Protein AF-A0A9P7UL32-F1 (afdb_monomer_lite)

Organism: NCBI:txid1209932

Foldseek 3Di:
DLEDPDDDDDLAQQVCCVVCVPDQFKEKEWEAAAADPVPRHGPDPLRVQLVVLVCVQQVPPPFHHYYYDHQYDPVSLPPCPRSCCPRVVCNAPGKMWIWGQDPNGIDTPDMDGRCSSVPNVSVVVRRDDPVPPPDDDDDDDDDDPPPDPLPQDDWPAWAWPQEDEAQDKTKIFTHFPCVVPPSHPLNLFFFKWKFKWDAQPPEDIDGAATQGPGHGSPDGIDIGHQHLQLDAWDWAMWMWMKTAHPDPVGDGIHDIDIHDIHTYPSHPHDDAPQVNVHHHLADRNFHHSQQNNQSRVLCRVLVVLLPDPDPDPVSCQSSLVSSCPGPRGDDDHPCVLVVPPPDNDSPDDDDDDDDDDDDDDDDDDDDDDDDDDDDDDDDDDDDDDDDDDDDDDDDDDDDDDDDDDDDDDDDDDDDDDD

pLDDT: mean 71.98, std 24.93, range [22.89, 98.56]

Radius of gyration: 29.91 Å; chains: 1; bounding box: 73×100×67 Å

InterPro domains:
  IPR010357 Thioredoxin domain-containing protein 17-like domain [PF06110] (20-102)
  IPR036249 Thioredoxin-like superfamily [SSF52833] (6-107)
  IPR045108 Thioredoxin domain-containing protein 17-like [PTHR12452] (14-126)

Sequence (418 aa):
MPIIPEFKLPEDASALGRYTTNSTAPFFITFTTSDHPDTGESWCPDVRAALPHIIAAFSPSSAPEMAFVEVGQRPEWRVPTNVFRTKWNVNNVPTIARYELSDGEVKETGRLVEAEILDESRLRGLSLDASNMITSTFLCPLGVLLVGASRALAFDRISIPTTVKADTDVEVTIKNDIASGSKSFDAGFTNYNLYLSTTPPGWGTGPVCLLANGTKIDVTSVKVKIPADAIPDGSDFKITTMEWNSDPTKDGPSGFEYSNDFSFSGGTGEWGKTELGGSTLGDMDRIPCTAYACARNCNDKYFDERNTTSQDPSVYKNTYECVAACPGTTFPSWDSIINDNGDGSGSSAGPSGSASATATRSGASATASTSPTGSSTSTPTAAQSSSSPSQTPNDAVSVTAKASGLVFAGLAIAFSFL

Structure (mmCIF, N/CA/C/O backbone):
data_AF-A0A9P7UL32-F1
#
_entry.id   AF-A0A9P7UL32-F1
#
loop_
_atom_site.group_PDB
_atom_site.id
_atom_site.type_symbol
_atom_site.label_atom_id
_atom_site.label_alt_id
_atom_site.label_comp_id
_atom_site.label_asym_id
_atom_site.label_entity_id
_atom_site.label_seq_id
_atom_site.pdbx_PDB_ins_code
_atom_site.Cartn_x
_atom_site.Cartn_y
_atom_site.Cartn_z
_atom_site.occupancy
_atom_site.B_iso_or_equiv
_atom_site.auth_seq_id
_atom_site.auth_comp_id
_atom_site.auth_asym_id
_atom_site.auth_atom_id
_atom_site.pdbx_PDB_model_num
ATOM 1 N N . MET A 1 1 ? -21.191 27.019 8.250 1.00 47.59 1 MET A N 1
ATOM 2 C CA . MET A 1 1 ? -20.186 25.942 8.368 1.00 47.59 1 MET A CA 1
ATOM 3 C C . MET A 1 1 ? -18.811 26.590 8.390 1.00 47.59 1 MET A C 1
ATOM 5 O O . MET A 1 1 ? -18.689 27.624 7.745 1.00 47.59 1 MET A O 1
ATOM 9 N N . PRO A 1 2 ? -17.818 26.024 9.099 1.00 61.56 2 PRO A N 1
ATOM 10 C CA . PRO A 1 2 ? -16.430 26.517 9.101 1.00 61.56 2 PRO A CA 1
ATOM 11 C C . PRO A 1 2 ? -15.715 26.326 7.753 1.00 61.56 2 PRO A C 1
ATOM 13 O O . PRO A 1 2 ? -14.610 26.822 7.562 1.00 61.56 2 PRO A O 1
ATOM 16 N N . ILE A 1 3 ? -16.343 25.597 6.825 1.00 62.03 3 ILE A N 1
ATOM 17 C CA . ILE A 1 3 ? -15.888 25.438 5.448 1.00 62.03 3 ILE A CA 1
ATOM 18 C C . ILE A 1 3 ? -16.287 26.676 4.642 1.00 62.03 3 ILE A C 1
ATOM 20 O O . ILE A 1 3 ? -17.479 26.972 4.520 1.00 62.03 3 ILE A O 1
ATOM 24 N N . ILE A 1 4 ? -15.295 27.385 4.100 1.00 66.44 4 ILE A N 1
ATOM 25 C CA . ILE A 1 4 ? -15.491 28.611 3.317 1.00 66.44 4 ILE A CA 1
ATOM 26 C C . ILE A 1 4 ? -15.839 28.232 1.867 1.00 66.44 4 ILE A C 1
ATOM 28 O O . ILE A 1 4 ? -14.970 27.729 1.156 1.00 66.44 4 ILE A O 1
ATOM 32 N N . PRO A 1 5 ? -17.074 28.487 1.393 1.00 52.16 5 PRO A N 1
ATOM 33 C CA . PRO A 1 5 ? -17.525 28.022 0.078 1.00 52.16 5 PRO A CA 1
ATOM 34 C C . PRO A 1 5 ? -16.930 28.805 -1.106 1.00 52.16 5 PRO A C 1
ATOM 36 O O . PRO A 1 5 ? -16.905 28.295 -2.216 1.00 52.16 5 PRO A O 1
ATOM 39 N N . GLU A 1 6 ? -16.437 30.030 -0.893 1.00 60.97 6 GLU A N 1
ATOM 40 C CA . GLU A 1 6 ? -15.901 30.903 -1.953 1.00 60.97 6 GLU A CA 1
ATOM 41 C C . GLU A 1 6 ? -14.489 31.404 -1.616 1.00 60.97 6 GLU A C 1
ATOM 43 O O . GLU A 1 6 ? -14.180 32.600 -1.652 1.00 60.97 6 GLU A O 1
ATOM 48 N N . PHE A 1 7 ? -13.605 30.483 -1.236 1.00 79.19 7 PHE A N 1
ATOM 49 C CA . PHE A 1 7 ? -12.216 30.824 -0.962 1.00 79.19 7 PHE A CA 1
ATOM 50 C C . PHE A 1 7 ? -11.422 30.999 -2.264 1.00 79.19 7 PHE A C 1
ATOM 52 O O . PHE A 1 7 ? -11.231 30.063 -3.035 1.00 79.19 7 PHE A O 1
ATOM 59 N N . LYS A 1 8 ? -10.910 32.213 -2.499 1.00 80.50 8 LYS A N 1
ATOM 60 C CA . LYS A 1 8 ? -9.928 32.476 -3.559 1.00 80.50 8 LYS A CA 1
ATOM 61 C C . LYS A 1 8 ? -8.527 32.391 -2.978 1.00 80.50 8 LYS A C 1
ATOM 63 O O . LYS A 1 8 ? -8.123 33.289 -2.230 1.00 80.50 8 LYS A O 1
ATOM 68 N N . LEU A 1 9 ? -7.797 31.344 -3.362 1.00 84.62 9 LEU A N 1
ATOM 69 C CA . LEU A 1 9 ? -6.399 31.177 -2.985 1.00 84.62 9 LEU A CA 1
ATOM 70 C C . LEU A 1 9 ? -5.603 32.428 -3.408 1.00 84.62 9 LEU A C 1
ATOM 72 O O . LEU A 1 9 ? -5.653 32.807 -4.583 1.00 84.62 9 LEU A O 1
ATOM 76 N N . PRO A 1 10 ? -4.916 33.112 -2.476 1.00 84.12 10 PRO A N 1
ATOM 77 C CA . PRO A 1 10 ? -4.024 34.207 -2.834 1.00 84.12 10 PRO A CA 1
ATOM 78 C C . PRO A 1 10 ? -2.803 33.704 -3.620 1.00 84.12 10 PRO A C 1
ATOM 80 O O . PRO A 1 10 ? -2.602 32.508 -3.804 1.00 84.12 10 PRO A O 1
ATOM 83 N N . GLU A 1 11 ? -1.960 34.619 -4.097 1.00 79.38 11 GLU A N 1
ATOM 84 C CA . GLU A 1 11 ? -0.735 34.210 -4.791 1.00 79.38 11 GLU A CA 1
ATOM 85 C C . GLU A 1 11 ? 0.277 33.519 -3.870 1.00 79.38 11 GLU A C 1
ATOM 87 O O . GLU A 1 11 ? 1.024 32.660 -4.337 1.00 79.38 11 GLU A O 1
ATOM 92 N N . ASP A 1 12 ? 0.279 33.875 -2.586 1.00 81.00 12 ASP A N 1
ATOM 93 C CA . ASP A 1 12 ? 1.191 33.366 -1.569 1.00 81.00 12 ASP A CA 1
ATOM 94 C C . ASP A 1 12 ? 0.526 33.322 -0.180 1.00 81.00 12 ASP A C 1
ATOM 96 O O . ASP A 1 12 ? -0.502 33.963 0.069 1.00 81.00 12 ASP A O 1
ATOM 100 N N . ALA A 1 13 ? 1.131 32.561 0.734 1.00 80.31 13 ALA A N 1
ATOM 101 C CA . ALA A 1 13 ? 0.600 32.329 2.073 1.00 80.31 13 ALA A CA 1
ATOM 102 C C . ALA A 1 13 ? 0.603 33.579 2.976 1.00 80.31 13 ALA A C 1
ATOM 104 O O . ALA A 1 13 ? -0.214 33.656 3.893 1.00 80.31 13 ALA A O 1
ATOM 105 N N . SER A 1 14 ? 1.449 34.589 2.722 1.00 78.06 14 SER A N 1
ATOM 106 C CA . SER A 1 14 ? 1.507 35.801 3.560 1.00 78.06 14 SER A CA 1
ATOM 107 C C . SER A 1 14 ? 0.215 36.622 3.462 1.00 78.06 14 SER A C 1
ATOM 109 O O . SER A 1 14 ? -0.238 37.229 4.435 1.00 78.06 14 SER A O 1
ATOM 111 N N . ALA A 1 15 ? -0.461 36.546 2.314 1.00 78.00 15 ALA A N 1
ATOM 112 C CA . ALA A 1 15 ? -1.755 37.174 2.089 1.00 78.00 15 ALA A CA 1
ATOM 113 C C . ALA A 1 15 ? -2.928 36.450 2.782 1.00 78.00 15 ALA A C 1
ATOM 115 O O . ALA A 1 15 ? -4.049 36.970 2.763 1.00 78.00 15 ALA A O 1
ATOM 116 N N . LEU A 1 16 ? -2.704 35.293 3.425 1.00 77.69 16 LEU A N 1
ATOM 117 C CA . LEU A 1 16 ? -3.724 34.628 4.245 1.00 77.69 16 LEU A CA 1
ATOM 118 C C . LEU A 1 16 ? -4.037 35.392 5.538 1.00 77.69 16 LEU A C 1
ATOM 120 O O . LEU A 1 16 ? -5.094 35.166 6.122 1.00 77.69 16 LEU A O 1
ATOM 124 N N . GLY A 1 17 ? -3.201 36.364 5.928 1.00 66.94 17 GLY A N 1
ATOM 125 C CA . GLY A 1 17 ? -3.420 37.209 7.109 1.00 66.94 17 GLY A CA 1
ATOM 126 C C . GLY A 1 17 ? -4.771 37.947 7.114 1.00 66.94 17 GLY A C 1
ATOM 127 O O . GLY A 1 17 ? -5.302 38.304 8.163 1.00 66.94 17 GLY A O 1
ATOM 128 N N . ARG A 1 18 ? -5.380 38.134 5.932 1.00 64.69 18 ARG A N 1
ATOM 129 C CA . ARG A 1 18 ? -6.724 38.717 5.756 1.00 64.69 18 ARG A CA 1
ATOM 130 C C . ARG A 1 18 ? -7.881 37.763 6.081 1.00 64.69 18 ARG A C 1
ATOM 132 O O . ARG A 1 18 ? -9.021 38.210 6.139 1.00 64.69 18 ARG A O 1
ATOM 139 N N . TYR A 1 19 ? -7.606 36.472 6.238 1.00 63.81 19 TYR A N 1
ATOM 140 C CA . TYR A 1 19 ? -8.566 35.472 6.711 1.00 63.81 19 TYR A CA 1
ATOM 141 C C . TYR A 1 19 ? -8.375 35.197 8.208 1.00 63.81 19 TYR A C 1
ATOM 143 O O . TYR A 1 19 ? -9.324 34.841 8.889 1.00 63.81 19 TYR A O 1
ATOM 151 N N . THR A 1 20 ? -7.200 35.502 8.766 1.00 61.12 20 THR A N 1
ATOM 152 C CA . THR A 1 20 ? -6.879 35.336 10.196 1.00 61.12 20 THR A CA 1
ATOM 153 C C . THR A 1 20 ? -7.189 36.589 11.036 1.00 61.12 20 THR A C 1
ATOM 155 O O . THR A 1 20 ? -6.535 36.854 12.041 1.00 61.12 20 THR A O 1
ATOM 158 N N . THR A 1 21 ? -8.155 37.412 10.610 1.00 51.22 21 THR A N 1
ATOM 159 C CA . THR A 1 21 ? -8.225 38.861 10.924 1.00 51.22 21 THR A CA 1
ATOM 160 C C . THR A 1 21 ? -8.332 39.277 12.390 1.00 51.22 21 THR A C 1
ATOM 162 O O . THR A 1 21 ? -8.158 40.463 12.646 1.00 51.22 21 THR A O 1
ATOM 165 N N . ASN A 1 22 ? -8.584 38.383 13.351 1.00 51.75 22 ASN A N 1
ATOM 166 C CA . ASN A 1 22 ? -8.591 38.735 14.783 1.00 51.75 22 ASN A CA 1
ATOM 167 C C . ASN A 1 22 ? -8.359 37.551 15.740 1.00 51.75 22 ASN A C 1
ATOM 169 O O . ASN A 1 22 ? -8.720 37.625 16.914 1.00 51.75 22 ASN A O 1
ATOM 173 N N . SER A 1 23 ? -7.774 36.448 15.274 1.00 54.22 23 SER A N 1
ATOM 174 C CA . SER A 1 23 ? -7.608 35.257 16.105 1.00 54.22 23 SER A CA 1
ATOM 175 C C . SER A 1 23 ? -6.261 34.603 15.841 1.00 54.22 23 SER A C 1
ATOM 177 O O . SER A 1 23 ? -5.892 34.399 14.690 1.00 54.22 23 SER A O 1
ATOM 179 N N . THR A 1 24 ? -5.560 34.217 16.907 1.00 60.97 24 THR A N 1
ATOM 180 C CA . THR A 1 24 ? -4.447 33.253 16.865 1.00 60.97 24 THR A CA 1
ATOM 181 C C . THR A 1 24 ? -4.904 31.855 16.423 1.00 60.97 24 THR A C 1
ATOM 183 O O . THR A 1 24 ? -4.107 30.926 16.434 1.00 60.97 24 THR A O 1
ATOM 186 N N . ALA A 1 25 ? -6.186 31.676 16.082 1.00 70.31 25 ALA A N 1
ATOM 187 C CA . ALA A 1 25 ? -6.721 30.413 15.613 1.00 70.31 25 ALA A CA 1
ATOM 188 C C . ALA A 1 25 ? -6.069 29.986 14.285 1.00 70.31 25 ALA A C 1
ATOM 190 O O . ALA A 1 25 ? -5.934 30.807 13.371 1.00 70.31 25 ALA A O 1
ATOM 191 N N . PRO A 1 26 ? -5.710 28.699 14.162 1.00 81.88 26 PRO A N 1
ATOM 192 C CA . PRO A 1 26 ? -5.162 28.150 12.934 1.00 81.88 26 PRO A CA 1
ATOM 193 C C . PRO A 1 26 ? -6.185 28.181 11.792 1.00 81.88 26 PRO A C 1
ATOM 195 O O . PRO A 1 26 ? -7.373 27.917 11.987 1.00 81.88 26 PRO A O 1
ATOM 198 N N . PHE A 1 27 ? -5.691 28.463 10.590 1.00 85.88 27 PHE A N 1
ATOM 199 C CA . PHE A 1 27 ? -6.430 28.425 9.335 1.00 85.88 27 PHE A CA 1
ATOM 200 C C . PHE A 1 27 ? -5.971 27.233 8.495 1.00 85.88 27 PHE A C 1
ATOM 202 O O . PHE A 1 27 ? -4.771 27.039 8.294 1.00 85.88 27 PHE A O 1
ATOM 209 N N . PHE A 1 28 ? -6.911 26.444 7.981 1.00 90.25 28 PHE A N 1
ATOM 210 C CA . PHE A 1 28 ? -6.596 25.230 7.232 1.00 90.25 28 PHE A CA 1
ATOM 211 C C . PHE A 1 28 ? -6.936 25.377 5.753 1.00 90.25 28 PHE A C 1
ATOM 213 O O . PHE A 1 28 ? -7.983 25.910 5.388 1.00 90.25 28 PHE A O 1
ATOM 220 N N . ILE A 1 29 ? -6.070 24.854 4.888 1.00 92.94 29 ILE A N 1
ATOM 221 C CA . ILE A 1 29 ? -6.335 24.734 3.453 1.00 92.94 29 ILE A CA 1
ATOM 222 C C . ILE A 1 29 ? -6.201 23.272 3.054 1.00 92.94 29 ILE A C 1
ATOM 224 O O . ILE A 1 29 ? -5.145 22.670 3.240 1.00 92.94 29 ILE A O 1
ATOM 228 N N . THR A 1 30 ? -7.257 22.729 2.460 1.00 94.38 30 THR A N 1
ATOM 229 C CA . THR A 1 30 ? -7.241 21.438 1.780 1.00 94.38 30 THR A CA 1
ATOM 230 C C . THR A 1 30 ? -7.078 21.669 0.286 1.00 94.38 30 THR A C 1
ATOM 232 O O . THR A 1 30 ? -7.981 22.180 -0.377 1.00 94.38 30 THR A O 1
ATOM 235 N N . PHE A 1 31 ? -5.936 21.259 -0.255 1.00 94.38 31 PHE A N 1
ATOM 236 C CA . PHE A 1 31 ? -5.719 21.144 -1.689 1.00 94.38 31 PHE A CA 1
ATOM 237 C C . PHE A 1 31 ? -6.305 19.816 -2.159 1.00 94.38 31 PHE A C 1
ATOM 239 O O . PHE A 1 31 ? -5.802 18.740 -1.826 1.00 94.38 31 PHE A O 1
ATOM 246 N N . THR A 1 32 ? -7.395 19.916 -2.905 1.00 92.94 32 THR A N 1
ATOM 247 C CA . THR A 1 32 ? -8.170 18.806 -3.454 1.00 92.94 32 THR A CA 1
ATOM 248 C C . THR A 1 32 ? -8.159 18.879 -4.976 1.00 92.94 32 THR A C 1
ATOM 250 O O . THR A 1 32 ? -7.695 19.855 -5.564 1.00 92.94 32 THR A O 1
ATOM 253 N N . THR A 1 33 ? -8.656 17.852 -5.644 1.00 88.00 33 THR A N 1
ATOM 254 C CA . THR A 1 33 ? -8.802 17.851 -7.099 1.00 88.00 33 THR A CA 1
ATOM 255 C C . THR A 1 33 ? -10.199 18.276 -7.505 1.00 88.00 33 THR A C 1
ATOM 257 O O . THR A 1 33 ? -11.139 18.106 -6.734 1.00 88.00 33 THR A O 1
ATOM 260 N N . SER A 1 34 ? -10.332 18.805 -8.719 1.00 82.00 34 SER A N 1
ATOM 261 C CA . SER A 1 34 ? -11.649 19.013 -9.317 1.00 82.00 34 SER A CA 1
ATOM 262 C C . SER A 1 34 ? -12.326 17.675 -9.626 1.00 82.00 34 SER A C 1
ATOM 264 O O . SER A 1 34 ? -11.662 16.643 -9.787 1.00 82.00 34 SER A O 1
ATOM 266 N N . ASP A 1 35 ? -13.643 17.705 -9.780 1.00 81.69 35 ASP A N 1
ATOM 267 C CA . ASP A 1 35 ? -14.409 16.525 -10.163 1.00 81.69 35 ASP A CA 1
ATOM 268 C C . ASP A 1 35 ? -14.183 16.144 -11.632 1.00 81.69 35 ASP A C 1
ATOM 270 O O . ASP A 1 35 ? -13.908 16.983 -12.500 1.00 81.69 35 ASP A O 1
ATOM 274 N N . HIS A 1 36 ? -14.282 14.851 -11.922 1.00 68.69 36 HIS A N 1
ATOM 275 C CA . HIS A 1 36 ? -14.302 14.328 -13.275 1.00 68.69 36 HIS A CA 1
ATOM 276 C C . HIS A 1 36 ? -15.611 14.760 -13.955 1.00 68.69 36 HIS A C 1
ATOM 278 O O . HIS A 1 36 ? -16.684 14.555 -13.381 1.00 68.69 36 HIS A O 1
ATOM 284 N N . PRO A 1 37 ? -15.566 15.321 -15.177 1.00 69.38 37 PRO A N 1
ATOM 285 C CA . PRO A 1 37 ? -16.748 15.889 -15.829 1.00 69.38 37 PRO A CA 1
ATOM 286 C C . PRO A 1 37 ? -17.864 14.864 -16.069 1.00 69.38 37 PRO A C 1
ATOM 288 O O . PRO A 1 37 ? -19.033 15.237 -16.085 1.00 69.38 37 PRO A O 1
ATOM 291 N N . ASP A 1 38 ? -17.508 13.585 -16.220 1.00 60.91 38 ASP A N 1
ATOM 292 C CA . ASP A 1 38 ? -18.476 12.522 -16.512 1.00 60.91 38 ASP A CA 1
ATOM 293 C C . ASP A 1 38 ? -19.082 11.868 -15.261 1.00 60.91 38 ASP A C 1
ATOM 295 O O . ASP A 1 38 ? -20.220 11.406 -15.314 1.00 60.91 38 ASP A O 1
ATOM 299 N N . THR A 1 39 ? -18.349 11.807 -14.141 1.00 73.25 39 THR A N 1
ATOM 300 C CA . THR A 1 39 ? -18.821 11.125 -12.917 1.00 73.25 39 THR A CA 1
ATOM 301 C C . THR A 1 39 ? -19.296 12.097 -11.844 1.00 73.25 39 THR A C 1
ATOM 303 O O . THR A 1 39 ? -20.060 11.701 -10.971 1.00 73.25 39 THR A O 1
ATOM 306 N N . GLY A 1 40 ? -18.869 13.363 -11.900 1.00 77.31 40 GLY A N 1
ATOM 307 C CA . GLY A 1 40 ? -19.138 14.345 -10.849 1.00 77.31 40 GLY A CA 1
ATOM 308 C C . GLY A 1 40 ? -18.388 14.067 -9.544 1.00 77.31 40 GLY A C 1
ATOM 309 O O . GLY A 1 40 ? -18.729 14.649 -8.523 1.00 77.31 40 GLY A O 1
ATOM 310 N N . GLU A 1 41 ? -17.385 13.187 -9.569 1.00 76.12 41 GLU A N 1
ATOM 311 C CA . GLU A 1 41 ? -16.531 12.877 -8.423 1.00 76.12 41 GLU A CA 1
ATOM 312 C C . GLU A 1 41 ? -15.075 13.204 -8.734 1.00 76.12 41 GLU A C 1
ATOM 314 O O . GLU A 1 41 ? -14.628 13.050 -9.871 1.00 76.12 41 GLU A O 1
ATOM 319 N N . SER A 1 42 ? -14.305 13.568 -7.710 1.00 84.81 42 SER A N 1
ATOM 320 C CA . SER A 1 42 ? -12.859 13.763 -7.796 1.00 84.81 42 SER A CA 1
ATOM 321 C C . SER A 1 42 ? -12.166 12.678 -8.631 1.00 84.81 42 SER A C 1
ATOM 323 O O . SER A 1 42 ? -12.294 11.482 -8.353 1.00 84.81 42 SER A O 1
ATOM 325 N N . TRP A 1 43 ? -11.354 13.085 -9.615 1.00 83.31 43 TRP A N 1
ATOM 326 C CA . TRP A 1 43 ? -10.598 12.149 -10.458 1.00 83.31 43 TRP A CA 1
ATOM 327 C C . TRP A 1 43 ? -9.488 11.405 -9.697 1.00 83.31 43 TRP A C 1
ATOM 329 O O . TRP A 1 43 ? -8.991 10.383 -10.175 1.00 83.31 43 TRP A O 1
ATOM 339 N N . CYS A 1 44 ? -9.088 11.893 -8.521 1.00 85.31 44 CYS A N 1
ATOM 340 C CA . CYS A 1 44 ? -8.075 11.261 -7.684 1.00 85.31 44 CYS A CA 1
ATOM 341 C C . CYS A 1 44 ? -8.726 10.309 -6.659 1.00 85.31 44 CYS A C 1
ATOM 343 O O . CYS A 1 44 ? -9.563 10.764 -5.871 1.00 85.31 44 CYS A O 1
ATOM 345 N N . PRO A 1 45 ? -8.354 9.012 -6.640 1.00 84.81 45 PRO A N 1
ATOM 346 C CA . PRO A 1 45 ? -8.881 8.052 -5.670 1.00 84.81 45 PRO A CA 1
ATOM 347 C C . PRO A 1 45 ? -8.521 8.415 -4.226 1.00 84.81 45 PRO A C 1
ATOM 349 O O . PRO A 1 45 ? -9.392 8.340 -3.366 1.00 84.81 45 PRO A O 1
ATOM 352 N N . ASP A 1 46 ? -7.305 8.903 -3.967 1.00 86.56 46 ASP A N 1
ATOM 353 C CA . ASP A 1 46 ? -6.876 9.296 -2.616 1.00 86.56 46 ASP A CA 1
ATOM 354 C C . ASP A 1 46 ? -7.680 10.486 -2.086 1.00 86.56 46 ASP A C 1
ATOM 356 O O . ASP A 1 46 ? -8.021 10.545 -0.907 1.00 86.56 46 ASP A O 1
ATOM 360 N N . VAL A 1 47 ? -8.053 11.423 -2.967 1.00 89.31 47 VAL A N 1
ATOM 361 C CA . VAL A 1 47 ? -8.945 12.532 -2.610 1.00 89.31 47 VAL A CA 1
ATOM 362 C C . VAL A 1 47 ? -10.328 12.001 -2.254 1.00 89.31 47 VAL A C 1
ATOM 364 O O . VAL A 1 47 ? -10.880 12.419 -1.239 1.00 89.31 47 VAL A O 1
ATOM 367 N N . ARG A 1 48 ? -10.884 11.070 -3.042 1.00 90.25 48 ARG A N 1
ATOM 368 C CA . ARG A 1 48 ? -12.187 10.458 -2.727 1.00 90.25 48 ARG A CA 1
ATOM 369 C C . ARG A 1 48 ? -12.149 9.730 -1.383 1.00 90.25 48 ARG A C 1
ATOM 371 O O . ARG A 1 48 ? -13.088 9.869 -0.607 1.00 90.25 48 ARG A O 1
ATOM 378 N N . ALA A 1 49 ? -11.056 9.028 -1.089 1.00 83.62 49 ALA A N 1
ATOM 379 C CA . ALA A 1 49 ? -10.857 8.352 0.188 1.00 83.62 49 ALA A CA 1
ATOM 380 C C . ALA A 1 49 ? -10.731 9.342 1.356 1.00 83.62 49 ALA A C 1
ATOM 382 O O . ALA A 1 49 ? -11.358 9.149 2.390 1.00 83.62 49 ALA A O 1
ATOM 383 N N . ALA A 1 50 ? -9.967 10.427 1.203 1.00 87.44 50 ALA A N 1
ATOM 384 C CA . ALA A 1 50 ? -9.712 11.376 2.286 1.00 87.44 50 ALA A CA 1
ATOM 385 C C . ALA A 1 50 ? -10.871 12.346 2.550 1.00 87.44 50 ALA A C 1
ATOM 387 O O . ALA A 1 50 ? -11.074 12.763 3.693 1.00 87.44 50 ALA A O 1
ATOM 388 N N . LEU A 1 51 ? -11.632 12.731 1.521 1.00 86.50 51 LEU A N 1
ATOM 389 C CA . LEU A 1 51 ? -12.635 13.795 1.606 1.00 86.50 51 LEU A CA 1
ATOM 390 C C . LEU A 1 51 ? -13.679 13.572 2.722 1.00 86.50 51 LEU A C 1
ATOM 392 O O . LEU A 1 51 ? -13.927 14.523 3.469 1.00 86.50 51 LEU A O 1
ATOM 396 N N . PRO A 1 52 ? -14.230 12.360 2.943 1.00 85.88 52 PRO A N 1
ATOM 397 C CA . PRO A 1 52 ? -15.116 12.092 4.077 1.00 85.88 52 PRO A CA 1
ATOM 398 C C . PRO A 1 52 ? -14.467 12.349 5.444 1.00 85.88 52 PRO A C 1
ATOM 400 O O . PRO A 1 52 ? -15.112 12.924 6.321 1.00 85.88 52 PRO A O 1
ATOM 403 N N . HIS A 1 53 ? -13.189 11.993 5.628 1.00 88.38 53 HIS A N 1
ATOM 404 C CA . HIS A 1 53 ? -12.460 12.226 6.883 1.00 88.38 53 HIS A CA 1
ATOM 405 C C . HIS A 1 53 ? -12.227 13.718 7.126 1.00 88.38 53 HIS A C 1
ATOM 407 O O . HIS A 1 53 ? -12.419 14.209 8.241 1.00 88.38 53 HIS A O 1
ATOM 413 N N . ILE A 1 54 ? -11.876 14.456 6.070 1.00 88.81 54 ILE A N 1
ATOM 414 C CA . ILE A 1 54 ? -11.686 15.910 6.122 1.00 88.81 54 ILE A CA 1
ATOM 415 C C . ILE A 1 54 ? -13.010 16.597 6.465 1.00 88.81 54 ILE A C 1
ATOM 417 O O . ILE A 1 54 ? -13.080 17.389 7.405 1.00 88.81 54 ILE A O 1
ATOM 421 N N . ILE A 1 55 ? -14.091 16.259 5.759 1.00 84.62 55 ILE A N 1
ATOM 422 C CA . ILE A 1 55 ? -15.422 16.812 6.029 1.00 84.62 55 ILE A CA 1
ATOM 423 C C . ILE A 1 55 ? -15.843 16.489 7.465 1.00 84.62 55 ILE A C 1
ATOM 425 O O . ILE A 1 55 ? -16.302 17.386 8.172 1.00 84.62 55 ILE A O 1
ATOM 429 N N . ALA A 1 56 ? -15.654 15.256 7.937 1.00 82.75 56 ALA A N 1
ATOM 430 C CA . ALA A 1 56 ? -15.999 14.873 9.304 1.00 82.75 56 ALA A CA 1
ATOM 431 C C . ALA A 1 56 ? -15.203 15.657 10.363 1.00 82.75 56 ALA A C 1
ATOM 433 O O . ALA A 1 56 ? -15.772 16.058 11.380 1.00 82.75 56 ALA A O 1
ATOM 434 N N . ALA A 1 57 ? -13.914 15.908 10.123 1.00 83.75 57 ALA A N 1
ATOM 435 C CA . ALA A 1 57 ? -13.053 16.641 11.047 1.00 83.75 57 ALA A CA 1
ATOM 436 C C . ALA A 1 57 ? -13.368 18.149 11.101 1.00 83.75 57 ALA A C 1
ATOM 438 O O . ALA A 1 57 ? -13.307 18.738 12.180 1.00 83.75 57 ALA A O 1
ATOM 439 N N . PHE A 1 58 ? -13.745 18.762 9.972 1.00 82.81 58 PHE A N 1
ATOM 440 C CA . PHE A 1 58 ? -13.865 20.224 9.843 1.00 82.81 58 PHE A CA 1
ATOM 441 C C . PHE A 1 58 ? -15.304 20.755 9.667 1.00 82.81 58 PHE A C 1
ATOM 443 O O . PHE A 1 58 ? -15.524 21.965 9.650 1.00 82.81 58 PHE A O 1
ATOM 450 N N . SER A 1 59 ? -16.317 19.886 9.581 1.00 78.69 59 SER A N 1
ATOM 451 C CA . SER A 1 59 ? -17.737 20.294 9.545 1.00 78.69 59 SER A CA 1
ATOM 452 C C . SER A 1 59 ? -18.369 20.689 10.890 1.00 78.69 59 SER A C 1
ATOM 454 O O . SER A 1 59 ? -19.300 21.506 10.859 1.00 78.69 59 SER A O 1
ATOM 456 N N . PRO A 1 60 ? -17.958 20.152 12.064 1.00 79.81 60 PRO A N 1
ATOM 457 C CA . PRO A 1 60 ? -18.525 20.573 13.345 1.00 79.81 60 PRO A CA 1
ATOM 458 C C . PRO A 1 60 ? -18.374 22.082 13.565 1.00 79.81 60 PRO A C 1
ATOM 460 O O . PRO A 1 60 ? -17.342 22.658 13.250 1.00 79.81 60 PRO A O 1
ATOM 463 N N . SER A 1 61 ? -19.364 22.743 14.171 1.00 71.00 61 SER A N 1
ATOM 464 C CA . SER A 1 61 ? -19.318 24.201 14.402 1.00 71.00 61 SER A CA 1
ATOM 465 C C . SER A 1 61 ? -18.189 24.660 15.332 1.00 71.00 61 SER A C 1
ATOM 467 O O . SER A 1 61 ? -17.917 25.851 15.412 1.00 71.00 61 SER A O 1
ATOM 469 N N . SER A 1 62 ? -17.585 23.729 16.071 1.00 74.25 62 SER A N 1
ATOM 470 C CA . SER A 1 62 ? -16.433 23.947 16.948 1.00 74.25 62 SER A CA 1
ATOM 471 C C . SER A 1 62 ? -15.089 23.652 16.278 1.00 74.25 62 SER A C 1
ATOM 473 O O . SER A 1 62 ? -14.060 23.792 16.933 1.00 74.25 62 SER A O 1
ATOM 475 N N . ALA A 1 63 ? -15.086 23.167 15.034 1.00 74.69 63 ALA A N 1
ATOM 476 C CA . ALA A 1 63 ? -13.865 22.895 14.291 1.00 74.69 63 ALA A CA 1
ATOM 477 C C . ALA A 1 63 ? -13.228 24.205 13.795 1.00 74.69 63 ALA A C 1
ATOM 479 O O . ALA A 1 63 ? -13.944 25.193 13.594 1.00 74.69 63 ALA A O 1
ATOM 480 N N . PRO A 1 64 ? -11.898 24.233 13.600 1.00 79.19 64 PRO A N 1
ATOM 481 C CA . PRO A 1 64 ? -11.233 25.387 13.012 1.00 79.19 64 PRO A CA 1
ATOM 482 C C . PRO A 1 64 ? -11.686 25.626 11.565 1.00 79.19 64 PRO A C 1
ATOM 484 O O . PRO A 1 64 ? -12.199 24.727 10.894 1.00 79.19 64 PRO A O 1
ATOM 487 N N . GLU A 1 65 ? -11.497 26.855 11.087 1.00 82.12 65 GLU A N 1
ATOM 488 C CA . GLU A 1 65 ? -11.883 27.232 9.728 1.00 82.12 65 GLU A CA 1
ATOM 489 C C . GLU A 1 65 ? -11.026 26.516 8.683 1.00 82.12 65 GLU A C 1
ATOM 491 O O . GLU A 1 65 ? -9.805 26.394 8.821 1.00 82.12 65 GLU A O 1
ATOM 496 N N . MET A 1 66 ? -11.684 26.071 7.614 1.00 86.81 66 MET A N 1
ATOM 497 C CA . MET A 1 66 ? -11.049 25.365 6.511 1.00 86.81 66 MET A CA 1
ATOM 498 C C . MET A 1 66 ? -11.519 25.909 5.163 1.00 86.81 66 MET A C 1
ATOM 500 O O . MET A 1 66 ? -12.705 26.150 4.937 1.00 86.81 66 MET A O 1
ATOM 504 N N . ALA A 1 67 ? -10.585 26.034 4.229 1.00 88.94 67 ALA A N 1
ATOM 505 C CA . ALA A 1 67 ? -10.866 26.263 2.822 1.00 88.94 67 ALA A CA 1
ATOM 506 C C . ALA A 1 67 ? -10.554 25.019 1.986 1.00 88.94 67 ALA A C 1
ATOM 508 O O . ALA A 1 67 ? -9.578 24.316 2.244 1.00 88.94 67 ALA A O 1
ATOM 509 N N . PHE A 1 68 ? -11.353 24.790 0.945 1.00 89.31 68 PHE A N 1
ATOM 510 C CA . PHE A 1 68 ? -11.038 23.836 -0.114 1.00 89.31 68 PHE A CA 1
ATOM 511 C C . PHE A 1 68 ? -10.510 24.587 -1.330 1.00 89.31 68 PHE A C 1
ATOM 513 O O . PHE A 1 68 ? -11.039 25.631 -1.712 1.00 89.31 68 PHE A O 1
ATOM 520 N N . VAL A 1 69 ? -9.448 24.054 -1.921 1.00 91.06 69 VAL A N 1
ATOM 521 C CA . VAL A 1 69 ? -8.791 24.608 -3.099 1.00 91.06 69 VAL A CA 1
ATOM 522 C C . VAL A 1 69 ? -8.650 23.496 -4.116 1.00 91.06 69 VAL A C 1
ATOM 524 O O . VAL A 1 69 ? -7.910 22.539 -3.898 1.00 91.06 69 VAL A O 1
ATOM 527 N N . GLU A 1 70 ? -9.347 23.637 -5.234 1.00 90.50 70 GLU A N 1
ATOM 528 C CA . GLU A 1 70 ? -9.218 22.712 -6.350 1.00 90.50 70 GLU A CA 1
ATOM 529 C C . GLU A 1 70 ? -7.954 23.014 -7.148 1.00 90.50 70 GLU A C 1
ATOM 531 O O . GLU A 1 70 ? -7.742 24.132 -7.623 1.00 90.50 70 GLU A O 1
ATOM 536 N N . VAL A 1 71 ? -7.122 21.991 -7.333 1.00 88.50 71 VAL A N 1
ATOM 537 C CA . VAL A 1 71 ? -5.886 22.108 -8.113 1.00 88.50 71 VAL A CA 1
ATOM 538 C C . VAL A 1 71 ? -6.101 22.014 -9.628 1.00 88.50 71 VAL A C 1
ATOM 540 O O . VAL A 1 71 ? -5.137 22.092 -10.394 1.00 88.50 71 VAL A O 1
ATOM 543 N N . GLY A 1 72 ? -7.355 21.839 -10.050 1.00 85.25 72 GLY A N 1
ATOM 544 C CA . GLY A 1 72 ? -7.762 21.632 -11.436 1.00 85.25 72 GLY A CA 1
ATOM 545 C C . GLY A 1 72 ? -7.788 20.162 -11.859 1.00 85.25 72 GLY A C 1
ATOM 546 O O . GLY A 1 72 ? -7.766 19.234 -11.036 1.00 85.25 72 GLY A O 1
ATOM 547 N N . GLN A 1 73 ? -7.849 19.960 -13.175 1.00 84.44 73 GLN A N 1
ATOM 548 C CA . GLN A 1 73 ? -7.956 18.636 -13.787 1.00 84.44 73 GLN A CA 1
ATOM 549 C C . GLN A 1 73 ? -6.605 17.904 -13.795 1.00 84.44 73 GLN A C 1
ATOM 551 O O . GLN A 1 73 ? -5.533 18.516 -13.764 1.00 84.44 73 GLN A O 1
ATOM 556 N N . ARG A 1 74 ? -6.632 16.568 -13.898 1.00 78.50 74 ARG A N 1
ATOM 557 C CA . ARG A 1 74 ? -5.426 15.714 -13.850 1.00 78.50 74 ARG A CA 1
ATOM 558 C C . ARG A 1 74 ? -4.284 16.171 -14.780 1.00 78.50 74 ARG A C 1
ATOM 560 O O . ARG A 1 74 ? -3.137 16.158 -14.324 1.00 78.50 74 ARG A O 1
ATOM 567 N N . PRO A 1 75 ? -4.524 16.582 -16.045 1.00 77.62 75 PRO A N 1
ATOM 568 C CA . PRO A 1 75 ? -3.448 17.038 -16.929 1.00 77.62 75 PRO A CA 1
ATOM 569 C C . PRO A 1 75 ? -2.788 18.341 -16.459 1.00 77.62 75 PRO A C 1
ATOM 571 O O . PRO A 1 75 ? -1.573 18.479 -16.563 1.00 77.62 75 PRO A O 1
ATOM 574 N N . GLU A 1 76 ? -3.567 19.268 -15.900 1.00 77.56 76 GLU A N 1
ATOM 575 C CA . GLU A 1 76 ? -3.101 20.570 -15.401 1.00 77.56 76 GLU A CA 1
ATOM 576 C C . GLU A 1 76 ? -2.290 20.405 -14.111 1.00 77.56 76 GLU A C 1
ATOM 578 O O . GLU A 1 76 ? -1.240 21.027 -13.921 1.00 77.56 76 GLU A O 1
ATOM 583 N N . TRP A 1 77 ? -2.741 19.504 -13.237 1.00 84.00 77 TRP A N 1
ATOM 584 C CA . TRP A 1 77 ? -2.059 19.158 -11.993 1.00 84.00 77 TRP A CA 1
ATOM 585 C C . TRP A 1 77 ? -0.664 18.548 -12.211 1.00 84.00 77 TRP A C 1
ATOM 587 O O . TRP A 1 77 ? 0.271 18.799 -11.441 1.00 84.00 77 TRP A O 1
ATOM 597 N N . ARG A 1 78 ? -0.507 17.740 -13.267 1.00 80.19 78 ARG A N 1
ATOM 598 C CA . ARG A 1 78 ? 0.751 17.043 -13.591 1.00 80.19 78 ARG A CA 1
ATOM 599 C C . ARG A 1 78 ? 1.851 17.962 -14.119 1.00 80.19 78 ARG A C 1
ATOM 601 O O . ARG A 1 78 ? 3.005 17.543 -14.153 1.00 80.19 78 ARG A O 1
ATOM 608 N N . VAL A 1 79 ? 1.528 19.193 -14.515 1.00 82.25 79 VAL A N 1
ATOM 609 C CA . VAL A 1 79 ? 2.518 20.153 -15.017 1.00 82.25 79 VAL A CA 1
ATOM 610 C C . VAL A 1 79 ? 3.457 20.574 -13.873 1.00 82.25 79 VAL A C 1
ATOM 612 O O . VAL A 1 79 ? 2.989 21.171 -12.903 1.00 82.25 79 VAL A O 1
ATOM 615 N N . PRO A 1 80 ? 4.784 20.344 -13.961 1.00 82.62 80 PRO A N 1
ATOM 616 C CA . PRO A 1 80 ? 5.710 20.681 -12.872 1.00 82.62 80 PRO A CA 1
ATOM 617 C C . PRO A 1 80 ? 5.740 22.174 -12.517 1.00 82.62 80 PRO A C 1
ATOM 619 O O . PRO A 1 80 ? 5.975 22.536 -11.370 1.00 82.62 80 PRO A O 1
ATOM 622 N N . THR A 1 81 ? 5.462 23.048 -13.489 1.00 84.62 81 THR A N 1
ATOM 623 C CA . THR A 1 81 ? 5.396 24.507 -13.308 1.00 84.62 81 THR A CA 1
ATOM 624 C C . THR A 1 81 ? 4.042 25.000 -12.794 1.00 84.62 81 THR A C 1
ATOM 626 O O . THR A 1 81 ? 3.788 26.204 -12.809 1.00 84.62 81 THR A O 1
ATOM 629 N N . ASN A 1 82 ? 3.149 24.103 -12.365 1.00 84.94 82 ASN A N 1
ATOM 630 C CA . ASN A 1 82 ? 1.877 24.486 -11.764 1.00 84.94 82 ASN A CA 1
ATOM 631 C C . ASN A 1 82 ? 2.120 25.354 -10.506 1.00 84.94 82 ASN A C 1
ATOM 633 O O . ASN A 1 82 ? 3.040 25.109 -9.716 1.00 84.94 82 ASN A O 1
ATOM 637 N N . VAL A 1 83 ? 1.301 26.393 -10.323 1.00 87.38 83 VAL A N 1
ATOM 638 C CA . VAL A 1 83 ? 1.383 27.344 -9.204 1.00 87.38 83 VAL A CA 1
ATOM 639 C C . VAL A 1 83 ? 1.284 26.664 -7.836 1.00 87.38 83 VAL A C 1
ATOM 641 O O . VAL A 1 83 ? 1.950 27.099 -6.901 1.00 87.38 83 VAL A O 1
ATOM 644 N N . PHE A 1 84 ? 0.531 25.569 -7.712 1.00 90.81 84 PHE A N 1
ATOM 645 C CA . PHE A 1 84 ? 0.414 24.832 -6.449 1.00 90.81 84 PHE A CA 1
ATOM 646 C C . PHE A 1 84 ? 1.730 24.129 -6.074 1.00 90.81 84 PHE A C 1
ATOM 648 O O . PHE A 1 84 ? 2.136 24.147 -4.915 1.00 90.81 84 PHE A O 1
ATOM 655 N N . ARG A 1 85 ? 2.452 23.586 -7.063 1.00 87.50 85 ARG A N 1
ATOM 656 C CA . ARG A 1 85 ? 3.762 22.940 -6.867 1.00 87.50 85 ARG A CA 1
ATOM 657 C C . ARG A 1 85 ? 4.853 23.960 -6.563 1.00 87.50 85 ARG A C 1
ATOM 659 O O . ARG A 1 85 ? 5.661 23.762 -5.666 1.00 87.50 85 ARG A O 1
ATOM 666 N N . THR A 1 86 ? 4.856 25.067 -7.300 1.00 85.44 86 THR A N 1
ATOM 667 C CA . THR A 1 86 ? 5.945 26.055 -7.261 1.00 85.44 86 THR A CA 1
ATOM 668 C C . THR A 1 86 ? 5.795 27.102 -6.159 1.00 85.44 86 THR A C 1
ATOM 670 O O . THR A 1 86 ? 6.789 27.440 -5.523 1.00 85.44 86 THR A O 1
ATOM 673 N N . LYS A 1 87 ? 4.583 27.618 -5.912 1.00 85.75 87 LYS A N 1
ATOM 674 C CA . LYS A 1 87 ? 4.340 28.667 -4.904 1.00 85.75 87 LYS A CA 1
ATOM 675 C C . LYS A 1 87 ? 3.862 28.117 -3.558 1.00 85.75 87 LYS A C 1
ATOM 677 O O . LYS A 1 87 ? 4.162 28.712 -2.530 1.00 85.75 87 LYS A O 1
ATOM 682 N N . TRP A 1 88 ? 3.146 26.991 -3.560 1.00 88.62 88 TRP A N 1
ATOM 683 C CA . TRP A 1 88 ? 2.514 26.418 -2.358 1.00 88.62 88 TRP A CA 1
ATOM 684 C C . TRP A 1 88 ? 3.155 25.106 -1.879 1.00 88.62 88 TRP A C 1
ATOM 686 O O . TRP A 1 88 ? 2.728 24.531 -0.873 1.00 88.62 88 TRP A O 1
ATOM 696 N N . ASN A 1 89 ? 4.185 24.634 -2.592 1.00 90.81 89 ASN A N 1
ATOM 697 C CA . ASN A 1 89 ? 4.899 23.384 -2.324 1.00 90.81 89 ASN A CA 1
ATOM 698 C C . ASN A 1 89 ? 3.963 22.165 -2.164 1.00 90.81 89 ASN A C 1
ATOM 700 O O . ASN A 1 89 ? 4.193 21.273 -1.347 1.00 90.81 89 ASN A O 1
ATOM 704 N N . VAL A 1 90 ? 2.862 22.137 -2.920 1.00 93.00 90 VAL A N 1
ATOM 705 C CA . VAL A 1 90 ? 1.915 21.019 -2.948 1.00 93.00 90 VAL A CA 1
ATOM 706 C C . VAL A 1 90 ? 2.332 20.103 -4.090 1.00 93.00 90 VAL A C 1
ATOM 708 O O . VAL A 1 90 ? 2.132 20.435 -5.255 1.00 93.00 90 VAL A O 1
ATOM 711 N N . ASN A 1 91 ? 2.946 18.965 -3.768 1.00 91.00 91 ASN A N 1
ATOM 712 C CA . ASN A 1 91 ? 3.431 18.009 -4.773 1.00 91.00 91 ASN A CA 1
ATOM 713 C C . ASN A 1 91 ? 2.486 16.819 -4.991 1.00 91.00 91 ASN A C 1
ATOM 715 O O . ASN A 1 91 ? 2.554 16.156 -6.033 1.00 91.00 91 ASN A O 1
ATOM 719 N N . ASN A 1 92 ? 1.566 16.625 -4.050 1.00 92.25 92 ASN A N 1
ATOM 720 C CA . ASN A 1 92 ? 0.676 15.482 -3.920 1.00 92.25 92 ASN A CA 1
ATOM 721 C C . ASN A 1 92 ? -0.719 15.984 -3.523 1.00 92.25 92 ASN A C 1
ATOM 723 O O . ASN A 1 92 ? -0.851 17.031 -2.883 1.00 92.25 92 ASN A O 1
ATOM 727 N N . VAL A 1 93 ? -1.762 15.265 -3.918 1.00 91.75 93 VAL A N 1
ATOM 728 C CA . VAL A 1 93 ? -3.153 15.578 -3.562 1.00 91.75 93 VAL A CA 1
ATOM 729 C C . VAL A 1 93 ? -3.836 14.287 -3.122 1.00 91.75 93 VAL A C 1
ATOM 731 O O . VAL A 1 93 ? -3.632 13.277 -3.787 1.00 91.75 93 VAL A O 1
ATOM 734 N N . PRO A 1 94 ? -4.647 14.300 -2.052 1.00 95.31 94 PRO A N 1
ATOM 735 C CA . PRO A 1 94 ? -5.022 15.450 -1.227 1.00 95.31 94 PRO A CA 1
ATOM 736 C C . PRO A 1 94 ? -3.877 15.931 -0.323 1.00 95.31 94 PRO A C 1
ATOM 738 O O . PRO A 1 94 ? -3.027 15.150 0.095 1.00 95.31 94 PRO A O 1
ATOM 741 N N . THR A 1 95 ? -3.864 17.225 0.001 1.00 96.38 95 THR A N 1
ATOM 742 C CA . THR A 1 95 ? -2.956 17.798 1.009 1.00 96.38 95 THR A CA 1
ATOM 743 C C . THR A 1 95 ? -3.720 18.754 1.914 1.00 96.38 95 THR A C 1
ATOM 745 O O . THR A 1 95 ? -4.399 19.646 1.414 1.00 96.38 95 THR A O 1
ATOM 748 N N . ILE A 1 96 ? -3.557 18.629 3.231 1.00 95.12 96 ILE A N 1
ATOM 749 C CA . ILE A 1 96 ? -4.040 19.607 4.215 1.00 95.12 96 ILE A CA 1
ATOM 750 C C . ILE A 1 96 ? -2.840 20.368 4.756 1.00 95.12 96 ILE A C 1
ATOM 752 O O . ILE A 1 96 ? -1.900 19.749 5.247 1.00 95.12 96 ILE A O 1
ATOM 756 N N . ALA A 1 97 ? -2.883 21.695 4.710 1.00 93.69 97 ALA A N 1
ATOM 757 C CA . ALA A 1 97 ? -1.888 22.565 5.324 1.00 93.69 97 ALA A CA 1
ATOM 758 C C . ALA A 1 97 ? -2.536 23.448 6.399 1.00 93.69 97 ALA A C 1
ATOM 760 O O . ALA A 1 97 ? -3.630 23.985 6.203 1.00 93.69 97 ALA A O 1
ATOM 761 N N . ARG A 1 98 ? -1.854 23.580 7.539 1.00 91.62 98 ARG A N 1
ATOM 762 C CA . ARG A 1 98 ? -2.229 24.402 8.694 1.00 91.62 98 ARG A CA 1
ATOM 763 C C . ARG A 1 98 ? -1.376 25.665 8.703 1.00 91.62 98 ARG A C 1
ATOM 765 O O . ARG A 1 98 ? -0.150 25.574 8.681 1.00 91.62 98 ARG A O 1
ATOM 772 N N . TYR A 1 99 ? -2.024 26.821 8.772 1.00 87.88 99 TYR A N 1
ATOM 773 C CA . TYR A 1 99 ? -1.392 28.135 8.789 1.00 87.88 99 TYR A CA 1
ATOM 774 C C . TYR A 1 99 ? -1.769 28.909 10.046 1.00 87.88 99 TYR A C 1
ATOM 776 O O . TYR A 1 99 ? -2.934 28.946 10.435 1.00 87.88 99 TYR A O 1
ATOM 784 N N . GLU A 1 100 ? -0.799 29.582 10.650 1.00 86.06 100 GLU A N 1
ATOM 785 C CA . GLU A 1 100 ? -0.997 30.417 11.834 1.00 86.06 100 GLU A CA 1
ATOM 786 C C . GLU A 1 100 ? -0.280 31.749 11.698 1.00 86.06 100 GLU A C 1
ATOM 788 O O . GLU A 1 100 ? 0.765 31.851 11.055 1.00 86.06 100 GLU A O 1
ATOM 793 N N . LEU A 1 101 ? -0.831 32.771 12.350 1.00 82.00 101 LEU A N 1
ATOM 794 C CA . LEU A 1 101 ? -0.174 34.058 12.501 1.00 82.00 101 LEU A CA 1
ATOM 795 C C . LEU A 1 101 ? 0.743 34.017 13.733 1.00 82.00 101 LEU A C 1
ATOM 797 O O . LEU A 1 101 ? 0.261 34.027 14.864 1.00 82.00 101 LEU A O 1
ATOM 801 N N . SER A 1 102 ? 2.058 34.018 13.515 1.00 79.25 102 SER A N 1
ATOM 802 C CA . SER A 1 102 ? 3.078 34.116 14.567 1.00 79.25 102 SER A CA 1
ATOM 803 C C . SER A 1 102 ? 3.945 35.341 14.312 1.00 79.25 102 SER A C 1
ATOM 805 O O . SER A 1 102 ? 4.478 35.507 13.219 1.00 79.25 102 SER A O 1
ATOM 807 N N . ASP A 1 103 ? 4.104 36.202 15.317 1.00 77.12 103 ASP A N 1
ATOM 808 C CA . ASP A 1 103 ? 4.939 37.415 15.240 1.00 77.12 103 ASP A CA 1
ATOM 809 C C . ASP A 1 103 ? 4.561 38.380 14.096 1.00 77.12 103 ASP A C 1
ATOM 811 O O . ASP A 1 103 ? 5.403 39.092 13.555 1.00 77.12 103 ASP A O 1
ATOM 815 N N . GLY A 1 104 ? 3.277 38.415 13.723 1.00 76.00 104 GLY A N 1
ATOM 816 C CA . GLY A 1 104 ? 2.774 39.248 12.625 1.00 76.00 104 GLY A CA 1
ATOM 817 C C . GLY A 1 104 ? 2.995 38.660 11.227 1.00 76.00 104 GLY A C 1
ATOM 818 O O . GLY A 1 104 ? 2.685 39.328 10.243 1.00 76.00 104 GLY A O 1
ATOM 819 N N . GLU A 1 105 ? 3.477 37.420 11.132 1.00 82.12 105 GLU A N 1
ATOM 820 C CA . GLU A 1 105 ? 3.742 36.720 9.877 1.00 82.12 105 GLU A CA 1
ATOM 821 C C . GLU A 1 105 ? 2.970 35.393 9.818 1.00 82.12 105 GLU A C 1
ATOM 823 O O . GLU A 1 105 ? 2.859 34.676 10.815 1.00 82.12 105 GLU A O 1
ATOM 828 N N . VAL A 1 106 ? 2.402 35.061 8.655 1.00 85.31 106 VAL A N 1
ATOM 829 C CA . VAL A 1 106 ? 1.709 33.779 8.465 1.00 85.31 106 VAL A CA 1
ATOM 830 C C . VAL A 1 106 ? 2.739 32.687 8.204 1.00 85.31 106 VAL A C 1
ATOM 832 O O . VAL A 1 106 ? 3.525 32.789 7.262 1.00 85.31 106 VAL A O 1
ATOM 835 N N . LYS A 1 107 ? 2.708 31.625 9.008 1.00 86.06 107 LYS A N 1
ATOM 836 C CA . LYS A 1 107 ? 3.595 30.465 8.884 1.00 86.06 107 LYS A CA 1
ATOM 837 C C . LYS A 1 107 ? 2.782 29.191 8.738 1.00 86.06 107 LYS A C 1
ATOM 839 O O . LYS A 1 107 ? 1.751 29.026 9.382 1.00 86.06 107 LYS A O 1
ATOM 844 N N . GLU A 1 108 ? 3.266 28.284 7.899 1.00 88.81 108 GLU A N 1
ATOM 845 C CA . GLU A 1 108 ? 2.764 26.914 7.871 1.00 88.81 108 GLU A CA 1
ATOM 846 C C . GLU A 1 108 ? 3.288 26.170 9.104 1.00 88.81 108 GLU A C 1
ATOM 848 O O . GLU A 1 108 ? 4.500 26.062 9.290 1.00 88.81 108 GLU A O 1
ATOM 853 N N . THR A 1 109 ? 2.387 25.689 9.958 1.00 88.06 109 THR A N 1
ATOM 854 C CA . THR A 1 109 ? 2.723 25.012 11.223 1.00 88.06 109 THR A CA 1
ATOM 855 C C . THR A 1 109 ? 2.486 23.506 11.176 1.00 88.06 109 THR A C 1
ATOM 857 O O . THR A 1 109 ? 2.911 22.787 12.079 1.00 88.06 109 THR A O 1
ATOM 860 N N . GLY A 1 110 ? 1.863 22.997 10.112 1.00 88.44 110 GLY A N 1
ATOM 861 C CA . GLY A 1 110 ? 1.699 21.564 9.908 1.00 88.44 110 GLY A CA 1
ATOM 862 C C . GLY A 1 110 ? 1.118 21.214 8.545 1.00 88.44 110 GLY A C 1
ATOM 863 O O . GLY A 1 110 ? 0.451 22.029 7.908 1.00 88.44 110 GLY A O 1
ATOM 864 N N . ARG A 1 111 ? 1.356 19.974 8.115 1.00 94.44 111 ARG A N 1
ATOM 865 C CA . ARG A 1 111 ? 0.862 19.433 6.851 1.00 94.44 111 ARG A CA 1
ATOM 866 C C . ARG A 1 111 ? 0.572 17.943 6.979 1.00 94.44 111 ARG A C 1
ATOM 868 O O . ARG A 1 111 ? 1.289 17.245 7.692 1.00 94.44 111 ARG A O 1
ATOM 875 N N . LEU A 1 112 ? -0.455 17.480 6.274 1.00 92.50 112 LEU A N 1
ATOM 876 C CA . LEU A 1 112 ? -0.719 16.064 6.022 1.00 92.50 112 LEU A CA 1
ATOM 877 C C . LEU A 1 112 ? -0.933 15.848 4.529 1.00 92.50 112 LEU A C 1
ATOM 879 O O . LEU A 1 112 ? -1.587 16.663 3.874 1.00 92.50 112 LEU A O 1
ATOM 883 N N . VAL A 1 113 ? -0.385 14.757 4.009 1.00 92.12 113 VAL A N 1
ATOM 884 C CA . VAL A 1 113 ? -0.409 14.427 2.580 1.00 92.12 113 VAL A CA 1
ATOM 885 C C . VAL A 1 113 ? -0.992 13.031 2.370 1.00 92.12 113 VAL A C 1
ATOM 887 O O . VAL A 1 113 ? -0.592 12.093 3.051 1.00 92.12 113 VAL A O 1
ATOM 890 N N . GLU A 1 114 ? -1.920 12.885 1.422 1.00 88.38 114 GLU A N 1
ATOM 891 C CA . GLU A 1 114 ? -2.466 11.596 0.967 1.00 88.38 114 GLU A CA 1
ATOM 892 C C . GLU A 1 114 ? -2.897 10.684 2.134 1.00 88.38 114 GLU A C 1
ATOM 894 O O . GLU A 1 114 ? -3.804 11.034 2.894 1.00 88.38 114 GLU A O 1
ATOM 899 N N . ALA A 1 115 ? -2.239 9.535 2.309 1.00 82.19 115 ALA A N 1
ATOM 900 C CA . ALA A 1 115 ? -2.566 8.539 3.327 1.00 82.19 115 ALA A CA 1
ATOM 901 C C . ALA A 1 115 ? -2.429 9.063 4.767 1.00 82.19 115 ALA A C 1
ATOM 903 O O . ALA A 1 115 ? -3.100 8.568 5.670 1.00 82.19 115 ALA A O 1
ATOM 904 N N . GLU A 1 116 ? -1.615 10.096 5.001 1.00 84.75 116 GLU A N 1
ATOM 905 C CA . GLU A 1 116 ? -1.465 10.696 6.330 1.00 84.75 116 GLU A CA 1
ATOM 906 C C . GLU A 1 116 ? -2.754 11.354 6.835 1.00 84.75 116 GLU A C 1
ATOM 908 O O . GLU A 1 116 ? -2.937 11.512 8.041 1.00 84.75 116 GLU A O 1
ATOM 913 N N . ILE A 1 117 ? -3.642 11.745 5.917 1.00 89.19 117 ILE A N 1
ATOM 914 C CA . ILE A 1 117 ? -4.951 12.322 6.236 1.00 89.19 117 ILE A CA 1
ATOM 915 C C . ILE A 1 117 ? -5.913 11.240 6.746 1.00 89.19 117 ILE A C 1
ATOM 917 O O . ILE A 1 117 ? -6.810 11.538 7.534 1.00 89.19 117 ILE A O 1
ATOM 921 N N . LEU A 1 118 ? -5.715 9.988 6.327 1.00 80.88 118 LEU A N 1
ATOM 922 C CA . LEU A 1 118 ? -6.532 8.848 6.749 1.00 80.88 118 LEU A CA 1
ATOM 923 C C . LEU A 1 118 ? -6.187 8.388 8.174 1.00 80.88 118 LEU A C 1
ATOM 925 O O . LEU A 1 118 ? -7.004 7.752 8.838 1.00 80.88 118 LEU A O 1
ATOM 929 N N . ASP A 1 119 ? -5.008 8.754 8.682 1.00 83.69 119 ASP A N 1
ATOM 930 C CA . ASP A 1 119 ? -4.659 8.562 10.085 1.00 83.69 119 ASP A CA 1
ATOM 931 C C . ASP A 1 119 ? -5.427 9.569 10.957 1.00 83.69 119 ASP A C 1
ATOM 933 O O . ASP A 1 119 ? -5.056 10.739 11.088 1.00 83.69 119 ASP A O 1
ATOM 937 N N . GLU A 1 120 ? -6.503 9.102 11.598 1.00 76.06 120 GLU A N 1
ATOM 938 C CA . GLU A 1 120 ? -7.333 9.938 12.470 1.00 76.06 120 GLU A CA 1
ATOM 939 C C . GLU A 1 120 ? -6.536 10.627 13.582 1.00 76.06 120 GLU A C 1
ATOM 941 O O . GLU A 1 120 ? -6.908 11.721 14.008 1.00 76.06 120 GLU A O 1
ATOM 946 N N . SER A 1 121 ? -5.479 9.995 14.097 1.00 72.62 121 SER A N 1
ATOM 947 C CA . SER A 1 121 ? -4.682 10.561 15.184 1.00 72.62 121 SER A CA 1
ATOM 948 C C . SER A 1 121 ? -3.859 11.744 14.690 1.00 72.62 121 SER A C 1
ATOM 950 O O . SER A 1 121 ? -3.814 12.779 15.358 1.00 72.62 121 SER A O 1
ATOM 952 N N . ARG A 1 122 ? -3.304 11.635 13.479 1.00 81.75 122 ARG A N 1
ATOM 953 C CA . ARG A 1 122 ? -2.575 12.715 12.815 1.00 81.75 122 ARG A CA 1
ATOM 954 C C . ARG A 1 122 ? -3.511 13.817 12.356 1.00 81.75 122 ARG A C 1
ATOM 956 O O . ARG A 1 122 ? -3.226 14.978 12.628 1.00 81.75 122 ARG A O 1
ATOM 963 N N . LEU A 1 123 ? -4.647 13.478 11.745 1.00 84.50 123 LEU A N 1
ATOM 964 C CA . LEU A 1 123 ? -5.656 14.452 11.324 1.00 84.50 123 LEU A CA 1
ATOM 965 C C . LEU A 1 123 ? -6.207 15.235 12.520 1.00 84.50 123 LEU A C 1
ATOM 967 O O . LEU A 1 123 ? -6.266 16.466 12.489 1.00 84.50 123 LEU A O 1
ATOM 971 N N . ARG A 1 124 ? -6.533 14.540 13.617 1.00 82.06 124 ARG A N 1
ATOM 972 C CA . ARG A 1 124 ? -6.945 15.194 14.866 1.00 82.06 124 ARG A CA 1
ATOM 973 C C . ARG A 1 124 ? -5.814 16.009 15.468 1.00 82.06 124 ARG A C 1
ATOM 975 O O . ARG A 1 124 ? -6.058 17.150 15.838 1.00 82.06 124 ARG A O 1
ATOM 982 N N . GLY A 1 125 ? -4.602 15.466 15.533 1.00 81.38 125 GLY A N 1
ATOM 983 C CA . GLY A 1 125 ? -3.423 16.169 16.037 1.00 81.38 125 GLY A CA 1
ATOM 984 C C . GLY A 1 125 ? -3.126 17.452 15.263 1.00 81.38 125 GLY A C 1
ATOM 985 O O . GLY A 1 125 ? -2.815 18.468 15.871 1.00 81.38 125 GLY A O 1
ATOM 986 N N . LEU A 1 126 ? -3.311 17.438 13.941 1.00 82.94 126 LEU A N 1
ATOM 987 C CA . LEU A 1 126 ? -3.187 18.621 13.095 1.00 82.94 126 LEU A CA 1
ATOM 988 C C . LEU A 1 126 ? -4.295 19.642 13.402 1.00 82.94 126 LEU A C 1
ATOM 990 O O . LEU A 1 126 ? -4.009 20.832 13.507 1.00 82.94 126 LEU A O 1
ATOM 994 N N . SER A 1 127 ? -5.542 19.183 13.563 1.00 73.31 127 SER A N 1
ATOM 995 C CA . SER A 1 127 ? -6.710 20.040 13.838 1.00 73.31 127 SER A CA 1
ATOM 996 C C . SER A 1 127 ? -6.769 20.604 15.268 1.00 73.31 127 SER A C 1
ATOM 998 O O . SER A 1 127 ? -7.462 21.591 15.509 1.00 73.31 127 SER A O 1
ATOM 1000 N N . LEU A 1 128 ? -6.069 19.978 16.220 1.00 67.56 128 LEU A N 1
ATOM 1001 C CA . LEU A 1 128 ? -6.060 20.348 17.634 1.00 67.56 128 LEU A CA 1
ATOM 1002 C C . LEU A 1 128 ? -4.856 21.236 17.961 1.00 67.56 128 LEU A C 1
ATOM 1004 O O . LEU A 1 128 ? -3.762 21.099 17.417 1.00 67.56 128 LEU A O 1
ATOM 1008 N N . ASP A 1 129 ? -5.067 22.181 18.867 1.00 54.00 129 ASP A N 1
ATOM 1009 C CA . ASP A 1 129 ? -4.064 23.183 19.195 1.00 54.00 129 ASP A CA 1
ATOM 1010 C C . ASP A 1 129 ? -3.035 22.644 20.205 1.00 54.00 129 ASP A C 1
ATOM 1012 O O . ASP A 1 129 ? -3.406 22.172 21.285 1.00 54.00 129 ASP A O 1
ATOM 1016 N N . ALA A 1 130 ? -1.736 22.746 19.894 1.00 39.84 130 ALA A N 1
ATOM 1017 C CA . ALA A 1 130 ? -0.649 22.353 20.803 1.00 39.84 130 ALA A CA 1
ATOM 1018 C C . ALA A 1 130 ? -0.625 23.203 22.094 1.00 39.84 130 ALA A C 1
ATOM 1020 O O . ALA A 1 130 ? -0.061 22.794 23.110 1.00 39.84 130 ALA A O 1
ATOM 1021 N N . SER A 1 131 ? -1.305 24.352 22.085 1.00 39.69 131 SER A N 1
ATOM 1022 C CA . SER A 1 131 ? -1.399 25.282 23.214 1.00 39.69 131 SER A CA 1
ATOM 1023 C C . SER A 1 131 ? -2.298 24.806 24.367 1.00 39.69 131 SER A C 1
ATOM 1025 O O . SER A 1 131 ? -2.262 25.411 25.435 1.00 39.69 131 SER A O 1
ATOM 1027 N N . ASN A 1 132 ? -3.069 23.717 24.213 1.00 34.53 132 ASN A N 1
ATOM 1028 C CA . ASN A 1 132 ? -4.014 23.246 25.243 1.00 34.53 132 ASN A CA 1
ATOM 1029 C C . ASN A 1 132 ? -3.604 21.955 25.983 1.00 34.53 132 ASN A C 1
ATOM 1031 O O . ASN A 1 132 ? -4.372 21.441 26.797 1.00 34.53 132 ASN A O 1
ATOM 1035 N N . MET A 1 133 ? -2.385 21.436 25.781 1.00 32.72 133 MET A N 1
ATOM 1036 C CA . MET A 1 133 ? -1.887 20.264 26.529 1.00 32.72 133 MET A CA 1
ATOM 1037 C C . MET A 1 133 ? -1.430 20.563 27.972 1.00 32.72 133 MET A C 1
ATOM 1039 O O . MET A 1 133 ? -0.910 19.673 28.642 1.00 32.72 133 MET A O 1
ATOM 1043 N N . ILE A 1 134 ? -1.650 21.774 28.501 1.00 33.66 134 ILE A N 1
ATOM 1044 C CA . ILE A 1 134 ? -1.255 22.143 29.872 1.00 33.66 134 ILE A CA 1
ATOM 1045 C C . ILE A 1 134 ? -2.437 22.731 30.654 1.00 33.66 134 ILE A C 1
ATOM 1047 O O . ILE A 1 134 ? -2.384 23.879 31.067 1.00 33.66 134 ILE A O 1
ATOM 1051 N N . THR A 1 135 ? -3.530 21.988 30.852 1.00 31.31 135 THR A N 1
ATOM 1052 C CA . THR A 1 135 ? -4.378 22.042 32.074 1.00 31.31 135 THR A CA 1
ATOM 1053 C C . THR A 1 135 ? -5.575 21.104 31.934 1.00 31.31 135 THR A C 1
ATOM 1055 O O . THR A 1 135 ? -6.693 21.502 31.629 1.00 31.31 135 THR A O 1
ATOM 1058 N N . SER A 1 136 ? -5.375 19.817 32.201 1.00 32.78 136 SER A N 1
ATOM 1059 C CA . SER A 1 136 ? -6.510 18.968 32.567 1.00 32.78 136 SER A CA 1
ATOM 1060 C C . SER A 1 136 ? -6.089 17.939 33.601 1.00 32.78 136 SER A C 1
ATOM 1062 O O . SER A 1 136 ? -6.055 16.734 33.374 1.00 32.78 136 SER A O 1
ATOM 1064 N N . THR A 1 137 ? -5.757 18.458 34.778 1.00 41.34 137 THR A N 1
ATOM 1065 C CA . THR A 1 137 ? -5.841 17.688 36.011 1.00 41.34 137 THR A CA 1
ATOM 1066 C C . THR A 1 137 ? -6.802 18.444 36.921 1.00 41.34 137 THR A C 1
ATOM 1068 O O . THR A 1 137 ? -6.560 19.605 37.233 1.00 41.34 137 THR A O 1
ATOM 1071 N N . PHE A 1 138 ? -7.855 17.741 37.344 1.00 36.66 138 PHE A N 1
ATOM 1072 C CA . PHE A 1 138 ? -8.869 18.083 38.353 1.00 36.66 138 PHE A CA 1
ATOM 1073 C C . PHE A 1 138 ? -10.225 18.678 37.904 1.00 36.66 138 PHE A C 1
ATOM 1075 O O . PHE A 1 138 ? -10.362 19.852 37.591 1.00 36.66 138 PHE A O 1
ATOM 1082 N N . LEU A 1 139 ? -11.239 17.816 38.108 1.00 39.06 139 LEU A N 1
ATOM 1083 C CA . LEU A 1 139 ? -12.602 18.067 38.608 1.00 39.06 139 LEU A CA 1
ATOM 1084 C C . LEU A 1 139 ? -13.667 18.630 37.650 1.00 39.06 139 LEU A C 1
ATOM 1086 O O . LEU A 1 139 ? -13.860 19.835 37.562 1.00 39.06 139 LEU A O 1
ATOM 1090 N N . CYS A 1 140 ? -14.535 17.738 37.153 1.00 26.00 140 CYS A N 1
ATOM 1091 C CA . CYS A 1 140 ? -15.979 17.845 37.417 1.00 26.00 140 CYS A CA 1
ATOM 1092 C C . CYS A 1 140 ? -16.716 16.526 37.090 1.00 26.00 140 CYS A C 1
ATOM 1094 O O . CYS A 1 140 ? -16.560 16.018 35.979 1.00 26.00 140 CYS A O 1
ATOM 1096 N N . PRO A 1 141 ? -17.537 15.961 37.998 1.00 42.19 141 PRO A N 1
ATOM 1097 C CA . PRO A 1 141 ? -18.422 14.852 37.682 1.00 42.19 141 PRO A CA 1
ATOM 1098 C C . PRO A 1 141 ? -19.759 15.426 37.208 1.00 42.19 141 PRO A C 1
ATOM 1100 O O . PRO A 1 141 ? -20.634 15.718 38.018 1.00 42.19 141 PRO A O 1
ATOM 1103 N N . LEU A 1 142 ? -19.938 15.590 35.899 1.00 35.69 142 LEU A N 1
ATOM 1104 C CA . LEU A 1 142 ? -21.275 15.742 35.334 1.00 35.69 142 LEU A CA 1
ATOM 1105 C C . LEU A 1 142 ? -21.496 14.622 34.328 1.00 35.69 142 LEU A C 1
ATOM 1107 O O . LEU A 1 142 ? -20.839 14.553 33.292 1.00 35.69 142 LEU A O 1
ATOM 1111 N N . GLY A 1 143 ? -22.414 13.726 34.685 1.00 38.50 143 GLY A N 1
ATOM 1112 C CA . GLY A 1 143 ? -22.913 12.685 33.807 1.00 38.50 143 GLY A CA 1
ATOM 1113 C C . GLY A 1 143 ? -23.532 13.311 32.567 1.00 38.50 143 GLY A C 1
ATOM 1114 O O . GLY A 1 143 ? -24.684 13.733 32.581 1.00 38.50 143 GLY A O 1
ATOM 1115 N N . VAL A 1 144 ? -22.758 13.346 31.490 1.00 36.34 144 VAL A N 1
ATOM 1116 C CA . VAL A 1 144 ? -23.294 13.422 30.142 1.00 36.34 144 VAL A CA 1
ATOM 1117 C C . VAL A 1 144 ? -23.469 11.979 29.703 1.00 36.34 144 VAL A C 1
ATOM 1119 O O . VAL A 1 144 ? -22.500 11.250 29.496 1.00 36.34 144 VAL A O 1
ATOM 1122 N N . LEU A 1 145 ? -24.728 11.554 29.613 1.00 32.41 145 LEU A N 1
ATOM 1123 C CA . LEU A 1 145 ? -25.118 10.401 28.815 1.00 32.41 145 LEU A CA 1
ATOM 1124 C C . LEU A 1 145 ? -24.665 10.687 27.379 1.00 32.41 145 LEU A C 1
ATOM 1126 O O . LEU A 1 145 ? -25.357 11.355 26.613 1.00 32.41 145 LEU A O 1
ATOM 1130 N N . LEU A 1 146 ? -23.465 10.216 27.040 1.00 30.73 146 LEU A N 1
ATOM 1131 C CA . LEU A 1 146 ? -23.042 10.014 25.665 1.00 30.73 146 LEU A CA 1
ATOM 1132 C C . LEU A 1 146 ? -24.028 9.013 25.071 1.00 30.73 146 LEU A C 1
ATOM 1134 O O . LEU A 1 146 ? -23.920 7.805 25.278 1.00 30.73 146 LEU A O 1
ATOM 1138 N N . VAL A 1 147 ? -25.028 9.529 24.360 1.00 37.09 147 VAL A N 1
ATOM 1139 C CA . VAL A 1 147 ? -25.737 8.739 23.363 1.00 37.09 147 VAL A CA 1
ATOM 1140 C C . VAL A 1 147 ? -24.660 8.352 22.363 1.00 37.09 147 VAL A C 1
ATOM 1142 O O . VAL A 1 147 ? -24.181 9.192 21.605 1.00 37.09 147 VAL A O 1
ATOM 1145 N N . GLY A 1 148 ? -24.189 7.110 22.468 1.00 33.28 148 GLY A N 1
ATOM 1146 C CA . GLY A 1 148 ? -23.194 6.561 21.570 1.00 33.28 148 GLY A CA 1
ATOM 1147 C C . GLY A 1 148 ? -23.723 6.668 20.151 1.00 33.28 148 GLY A C 1
ATOM 1148 O O . GLY A 1 148 ? -24.580 5.885 19.746 1.00 33.28 148 GLY A O 1
ATOM 1149 N N . ALA A 1 149 ? -23.221 7.642 19.396 1.00 35.00 149 ALA A N 1
ATOM 1150 C CA . ALA A 1 149 ? -23.152 7.487 17.962 1.00 35.00 149 ALA A CA 1
ATOM 1151 C C . ALA A 1 149 ? -22.248 6.272 17.756 1.00 35.00 149 ALA A C 1
ATOM 1153 O O . ALA A 1 149 ? -21.043 6.350 18.008 1.00 35.00 149 ALA A O 1
ATOM 1154 N N . SER A 1 150 ? -22.854 5.124 17.442 1.00 33.38 150 SER A N 1
ATOM 1155 C CA . SER A 1 150 ? -22.136 3.949 16.968 1.00 33.38 150 SER A CA 1
ATOM 1156 C C . SER A 1 150 ? -21.248 4.425 15.829 1.00 33.38 150 SER A C 1
ATOM 1158 O O . SER A 1 150 ? -21.738 4.808 14.769 1.00 33.38 150 SER A O 1
ATOM 1160 N N . ARG A 1 151 ? -19.951 4.520 16.112 1.00 38.66 151 ARG A N 1
ATOM 1161 C CA . ARG A 1 151 ? -18.935 4.753 15.102 1.00 38.66 151 ARG A CA 1
ATOM 1162 C C . ARG A 1 151 ? -18.955 3.498 14.248 1.00 38.66 151 ARG A C 1
ATOM 1164 O O . ARG A 1 151 ? -18.575 2.446 14.745 1.00 38.66 151 ARG A O 1
ATOM 1171 N N . ALA A 1 152 ? -19.478 3.597 13.037 1.00 39.81 152 ALA A N 1
ATOM 1172 C CA . ALA A 1 152 ? -19.298 2.556 12.045 1.00 39.81 152 ALA A CA 1
ATOM 1173 C C . ALA A 1 152 ? -17.835 2.682 11.588 1.00 39.81 152 ALA A C 1
ATOM 1175 O O . ALA A 1 152 ? -17.523 3.506 10.733 1.00 39.81 152 ALA A O 1
ATOM 1176 N N . LEU A 1 153 ? -16.925 2.017 12.302 1.00 44.41 153 LEU A N 1
ATOM 1177 C CA . LEU A 1 153 ? -15.535 1.852 11.881 1.00 44.41 153 LEU A CA 1
ATOM 1178 C C . LEU A 1 153 ? -15.492 0.644 10.944 1.00 44.41 153 LEU A C 1
ATOM 1180 O O . LEU A 1 153 ? -16.170 -0.339 11.228 1.00 44.41 153 LEU A O 1
ATOM 1184 N N . ALA A 1 154 ? -14.698 0.718 9.878 1.00 58.78 154 ALA A N 1
ATOM 1185 C CA . ALA A 1 154 ? -14.214 -0.473 9.188 1.00 58.78 154 ALA A CA 1
ATOM 1186 C C . ALA A 1 154 ? -13.375 -1.291 10.178 1.00 58.78 154 ALA A C 1
ATOM 1188 O O . ALA A 1 154 ? -12.532 -0.698 10.857 1.00 58.78 154 ALA A O 1
ATOM 1189 N N . PHE A 1 155 ? -13.676 -2.586 10.319 1.00 63.09 155 PHE A N 1
ATOM 1190 C CA . PHE A 1 155 ? -13.155 -3.524 11.324 1.00 63.09 155 PHE A CA 1
ATOM 1191 C C . PHE A 1 155 ? -12.763 -2.908 12.682 1.00 63.09 155 PHE A C 1
ATOM 1193 O O . PHE A 1 155 ? -11.697 -2.320 12.853 1.00 63.09 155 PHE A O 1
ATOM 1200 N N . ASP A 1 156 ? -13.538 -3.204 13.728 1.00 69.69 156 ASP A N 1
ATOM 1201 C CA . ASP A 1 156 ? -13.248 -2.832 15.124 1.00 69.69 156 ASP A CA 1
ATOM 1202 C C . ASP A 1 156 ? -11.773 -2.989 15.553 1.00 69.69 156 ASP A C 1
ATOM 1204 O O . ASP A 1 156 ? -11.278 -2.206 16.373 1.00 69.69 156 ASP A O 1
ATOM 1208 N N . ARG A 1 157 ? -11.096 -4.062 15.105 1.00 82.75 157 ARG A N 1
ATOM 1209 C CA . ARG A 1 157 ? -9.676 -4.320 15.397 1.00 82.75 157 ARG A CA 1
ATOM 1210 C C . ARG A 1 157 ? -9.081 -5.418 14.517 1.00 82.75 157 ARG A C 1
ATOM 1212 O O . ARG A 1 157 ? -9.620 -6.521 14.464 1.00 82.75 157 ARG A O 1
ATOM 1219 N N . ILE A 1 158 ? -7.872 -5.190 14.008 1.00 90.81 158 ILE A N 1
ATOM 1220 C CA . ILE A 1 158 ? -7.018 -6.226 13.406 1.00 90.81 158 ILE A CA 1
ATOM 1221 C C . ILE A 1 158 ? -5.843 -6.493 14.344 1.00 90.81 158 ILE A C 1
ATOM 1223 O O . ILE A 1 158 ? -5.236 -5.563 14.882 1.00 90.81 158 ILE A O 1
ATOM 1227 N N . SER A 1 159 ? -5.513 -7.761 14.576 1.00 93.75 159 SER A N 1
ATOM 1228 C CA . SER A 1 159 ? -4.384 -8.120 15.433 1.00 93.75 159 SER A CA 1
ATOM 1229 C C . SER A 1 159 ? -3.597 -9.317 14.930 1.00 93.75 159 SER A C 1
ATOM 1231 O O . SER A 1 159 ? -4.163 -10.292 14.444 1.00 93.75 159 SER A O 1
ATOM 1233 N N . ILE A 1 160 ? -2.288 -9.242 15.130 1.00 97.69 160 ILE A N 1
ATOM 1234 C CA . ILE A 1 160 ? -1.296 -10.273 14.824 1.00 97.69 160 ILE A CA 1
ATOM 1235 C C . ILE A 1 160 ? -0.333 -10.380 16.023 1.00 97.69 160 ILE A C 1
ATOM 1237 O O . ILE A 1 160 ? -0.153 -9.382 16.735 1.00 97.69 160 ILE A O 1
ATOM 1241 N N . PRO A 1 161 ? 0.288 -11.544 16.303 1.00 97.50 161 PRO A N 1
ATOM 1242 C CA . PRO A 1 161 ? 1.349 -11.634 17.302 1.00 97.50 161 PRO A CA 1
ATOM 1243 C C . PRO A 1 161 ? 2.423 -10.558 17.113 1.00 97.50 161 PRO A C 1
ATOM 1245 O O . PRO A 1 161 ? 2.850 -10.281 15.998 1.00 97.50 161 PRO A O 1
ATOM 1248 N N . THR A 1 162 ? 2.907 -9.985 18.217 1.00 95.38 162 THR A N 1
ATOM 1249 C CA . THR A 1 162 ? 3.938 -8.928 18.207 1.00 95.38 162 THR A CA 1
ATOM 1250 C C . THR A 1 162 ? 5.299 -9.414 17.714 1.00 95.38 162 THR A C 1
ATOM 1252 O O . THR A 1 162 ? 6.205 -8.615 17.504 1.00 95.38 162 THR A O 1
ATOM 1255 N N . THR A 1 163 ? 5.472 -10.726 17.562 1.00 96.69 163 THR A N 1
ATOM 1256 C CA . THR A 1 163 ? 6.663 -11.340 16.988 1.00 96.69 163 THR A CA 1
ATOM 1257 C C . THR A 1 163 ? 6.231 -12.408 16.003 1.00 96.69 163 THR A C 1
ATOM 1259 O O . THR A 1 163 ? 5.509 -13.339 16.362 1.00 96.69 163 THR A O 1
ATOM 1262 N N . VAL A 1 164 ? 6.698 -12.275 14.769 1.00 98.00 164 VAL A N 1
ATOM 1263 C CA . VAL A 1 164 ? 6.408 -13.173 13.658 1.00 98.00 164 VAL A CA 1
ATOM 1264 C C . VAL A 1 164 ? 7.727 -13.704 13.115 1.00 98.00 164 VAL A C 1
ATOM 1266 O O . VAL A 1 164 ? 8.708 -12.972 12.974 1.00 98.00 164 VAL A O 1
ATOM 1269 N N . LYS A 1 165 ? 7.766 -15.005 12.834 1.00 98.38 165 LYS A N 1
ATOM 1270 C CA . LYS A 1 165 ? 8.925 -15.655 12.231 1.00 98.38 165 LYS A CA 1
ATOM 1271 C C . LYS A 1 165 ? 8.649 -15.933 10.759 1.00 98.38 165 LYS A C 1
ATOM 1273 O O . LYS A 1 165 ? 7.568 -16.416 10.414 1.00 98.38 165 LYS A O 1
ATOM 1278 N N . ALA A 1 166 ? 9.642 -15.678 9.919 1.00 98.25 166 ALA A N 1
ATOM 1279 C CA . ALA A 1 166 ? 9.606 -16.016 8.509 1.00 98.25 166 ALA A CA 1
ATOM 1280 C C . ALA A 1 166 ? 9.200 -17.476 8.257 1.00 98.25 166 ALA A C 1
ATOM 1282 O O . ALA A 1 166 ? 9.549 -18.377 9.027 1.00 98.25 166 ALA A O 1
ATOM 1283 N N . ASP A 1 167 ? 8.451 -17.690 7.175 1.00 98.19 167 ASP A N 1
ATOM 1284 C CA . ASP A 1 167 ? 7.999 -18.993 6.666 1.00 98.19 167 ASP A CA 1
ATOM 1285 C C . ASP A 1 167 ? 7.146 -19.839 7.627 1.00 98.19 167 ASP A C 1
ATOM 1287 O O . ASP A 1 167 ? 6.849 -21.012 7.355 1.00 98.19 167 ASP A O 1
ATOM 1291 N N . THR A 1 168 ? 6.691 -19.245 8.729 1.00 98.00 168 THR A N 1
ATOM 1292 C CA . THR A 1 168 ? 5.784 -19.887 9.683 1.00 98.00 168 THR A CA 1
ATOM 1293 C C . THR A 1 168 ? 4.359 -19.388 9.509 1.00 98.00 168 THR A C 1
ATOM 1295 O O . THR A 1 168 ? 4.131 -18.237 9.138 1.00 98.00 168 THR A O 1
ATOM 1298 N N . ASP A 1 169 ? 3.396 -20.277 9.749 1.00 98.06 169 ASP A N 1
ATOM 1299 C CA . ASP A 1 169 ? 1.990 -19.889 9.764 1.00 98.06 169 ASP A CA 1
ATOM 1300 C C . ASP A 1 169 ? 1.734 -19.019 10.997 1.00 98.06 169 ASP A C 1
ATOM 1302 O O . ASP A 1 169 ? 2.041 -19.410 12.127 1.00 98.06 169 ASP A O 1
ATOM 1306 N N . VAL A 1 170 ? 1.136 -17.855 10.772 1.00 97.62 170 VAL A N 1
ATOM 1307 C CA . VAL A 1 170 ? 0.713 -16.922 11.810 1.00 97.62 170 VAL A CA 1
ATOM 1308 C C . VAL A 1 170 ? -0.769 -16.620 11.647 1.00 97.62 170 VAL A C 1
ATOM 1310 O O . VAL A 1 170 ? -1.283 -16.497 10.537 1.00 97.62 170 VAL A O 1
ATOM 1313 N N . GLU A 1 171 ? -1.474 -16.543 12.769 1.00 98.31 171 GLU A N 1
ATOM 1314 C CA . GLU A 1 171 ? -2.893 -16.218 12.799 1.00 98.31 171 GLU A CA 1
ATOM 1315 C C . GLU A 1 171 ? -3.087 -14.702 12.897 1.00 98.31 171 GLU A C 1
ATOM 1317 O O . GLU A 1 171 ? -2.599 -14.061 13.831 1.00 98.31 171 GLU A O 1
ATOM 1322 N N . VAL A 1 172 ? -3.814 -14.143 11.932 1.00 98.00 172 VAL A N 1
ATOM 1323 C CA . VAL A 1 172 ? -4.333 -12.776 11.957 1.00 98.00 172 VAL A CA 1
ATOM 1324 C C . VAL A 1 172 ? -5.780 -12.845 12.416 1.00 98.00 172 VAL A C 1
ATOM 1326 O O . VAL A 1 172 ? -6.609 -13.509 11.797 1.00 98.00 172 VAL A O 1
ATOM 1329 N N . THR A 1 173 ? -6.079 -12.172 13.520 1.00 96.88 173 THR A N 1
ATOM 1330 C CA . THR A 1 173 ? -7.436 -12.058 14.056 1.00 96.88 173 THR A CA 1
ATOM 1331 C C . THR A 1 173 ? -8.058 -10.747 13.611 1.00 96.88 173 THR A C 1
ATOM 1333 O O . THR A 1 173 ? -7.445 -9.688 13.753 1.00 96.88 173 THR A O 1
ATOM 1336 N N . ILE A 1 174 ? -9.291 -10.827 13.130 1.00 93.75 174 ILE A N 1
ATOM 1337 C CA . ILE A 1 174 ? -10.077 -9.703 12.636 1.00 93.75 174 ILE A CA 1
ATOM 1338 C C . ILE A 1 174 ? -11.359 -9.645 13.448 1.00 93.75 174 ILE A C 1
ATOM 1340 O O . ILE A 1 174 ? -12.138 -10.599 13.497 1.00 93.75 174 ILE A O 1
ATOM 1344 N N . LYS A 1 175 ? -11.552 -8.524 14.131 1.00 87.75 175 LYS A N 1
ATOM 1345 C CA . LYS A 1 175 ? -12.780 -8.210 14.842 1.00 87.75 175 LYS A CA 1
ATOM 1346 C C . LYS A 1 175 ? -13.604 -7.311 13.936 1.00 87.75 175 LYS A C 1
ATOM 1348 O O . LYS A 1 175 ? -13.215 -6.175 13.693 1.00 87.75 175 LYS A O 1
ATOM 1353 N N . ASN A 1 176 ? -14.713 -7.856 13.462 1.00 83.19 176 ASN A N 1
ATOM 1354 C CA . ASN A 1 176 ? -15.726 -7.149 12.697 1.00 83.19 176 ASN A CA 1
ATOM 1355 C C . ASN A 1 176 ? -16.964 -6.920 13.571 1.00 83.19 176 ASN A C 1
ATOM 1357 O O . ASN A 1 176 ? -17.126 -7.560 14.622 1.00 83.19 176 ASN A O 1
ATOM 1361 N N . ASP A 1 177 ? -17.835 -6.014 13.144 1.00 80.12 177 ASP A N 1
ATOM 1362 C CA . ASP A 1 177 ? -19.090 -5.728 13.838 1.00 80.12 177 ASP A CA 1
ATOM 1363 C C . ASP A 1 177 ? -20.331 -6.103 13.013 1.00 80.12 177 ASP A C 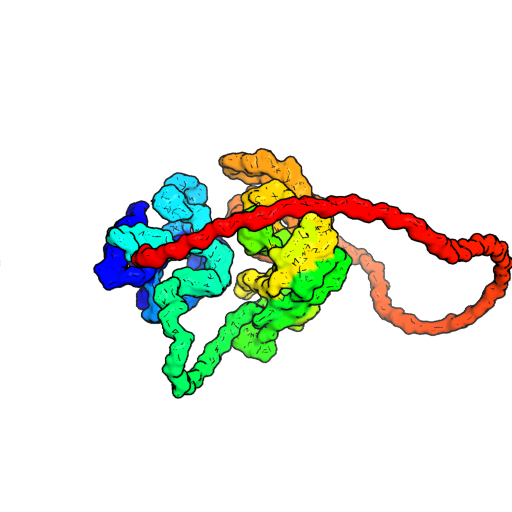1
ATOM 1365 O O . ASP A 1 177 ? -21.438 -5.690 13.354 1.00 80.12 177 ASP A O 1
ATOM 1369 N N . ILE A 1 178 ? -20.182 -6.979 12.005 1.00 82.06 178 ILE A N 1
ATOM 1370 C CA . ILE A 1 178 ? -21.245 -7.415 11.068 1.00 82.06 178 ILE A CA 1
ATOM 1371 C C . ILE A 1 178 ? -22.542 -7.871 11.754 1.00 82.06 178 ILE A C 1
ATOM 1373 O O . ILE A 1 178 ? -23.636 -7.740 11.202 1.00 82.06 178 ILE A O 1
ATOM 1377 N N . ALA A 1 179 ? -22.451 -8.394 12.983 1.00 82.31 179 ALA A N 1
ATOM 1378 C CA . ALA A 1 179 ? -23.605 -8.804 13.785 1.00 82.31 179 ALA A CA 1
ATOM 1379 C C . ALA A 1 179 ? -24.542 -7.628 14.135 1.00 82.31 179 ALA A C 1
ATOM 1381 O O . ALA A 1 179 ? -25.714 -7.841 14.448 1.00 82.31 179 ALA A O 1
ATOM 1382 N N . SER A 1 180 ? -24.049 -6.391 14.044 1.00 76.69 180 SER A N 1
ATOM 1383 C CA . SER A 1 180 ? -24.806 -5.146 14.200 1.00 76.69 180 SER A CA 1
ATOM 1384 C C . SER A 1 180 ? -25.692 -4.819 12.988 1.00 76.69 180 SER A C 1
ATOM 1386 O O . SER A 1 180 ? -26.443 -3.838 13.027 1.00 76.69 180 SER A O 1
ATOM 1388 N N . GLY A 1 181 ? -25.648 -5.630 11.923 1.00 78.62 181 GLY A N 1
ATOM 1389 C CA . GLY A 1 181 ? -26.482 -5.482 10.731 1.00 78.62 181 GLY A CA 1
ATOM 1390 C C . GLY A 1 181 ? -26.242 -4.142 10.041 1.00 78.62 181 GLY A C 1
ATOM 1391 O O . GLY A 1 181 ? -25.107 -3.730 9.863 1.00 78.62 181 GLY A O 1
ATOM 1392 N N . SER A 1 182 ? -27.307 -3.407 9.714 1.00 74.38 182 SER A N 1
ATOM 1393 C CA . SER A 1 182 ? -27.227 -2.125 8.991 1.00 74.38 182 SER A CA 1
ATOM 1394 C C . SER A 1 182 ? -26.519 -0.983 9.740 1.00 74.38 182 SER A C 1
ATOM 1396 O O . SER A 1 182 ? -26.505 0.141 9.248 1.00 74.38 182 SER A O 1
ATOM 1398 N N . LYS A 1 183 ? -26.032 -1.219 10.964 1.00 72.56 183 LYS A N 1
ATOM 1399 C CA . LYS A 1 183 ? -25.226 -0.260 11.737 1.00 72.56 183 LYS A CA 1
ATOM 1400 C C . LYS A 1 183 ? -23.722 -0.513 11.626 1.00 72.56 183 LYS A C 1
ATOM 1402 O O . LYS A 1 183 ? -22.957 0.349 12.039 1.00 72.56 183 LYS A O 1
ATOM 1407 N N . SER A 1 184 ? -23.343 -1.686 11.129 1.00 73.81 184 SER A N 1
ATOM 1408 C CA . SER A 1 184 ? -21.962 -2.068 10.860 1.00 73.81 184 SER A CA 1
ATOM 1409 C C . SER A 1 184 ? -21.518 -1.445 9.544 1.00 73.81 184 SER A C 1
ATOM 1411 O O . SER A 1 184 ? -22.273 -1.483 8.570 1.00 73.81 184 SER A O 1
ATOM 1413 N N . PHE A 1 185 ? -20.314 -0.877 9.521 1.00 74.75 185 PHE A N 1
ATOM 1414 C CA . PHE A 1 185 ? -19.689 -0.452 8.268 1.00 74.75 185 PHE A CA 1
ATOM 1415 C C . PHE A 1 185 ? -19.386 -1.682 7.400 1.00 74.75 185 PHE A C 1
ATOM 1417 O O . PHE A 1 185 ? -19.790 -1.742 6.238 1.00 74.75 185 PHE A O 1
ATOM 1424 N N . ASP A 1 186 ? -18.815 -2.710 8.031 1.00 76.62 186 ASP A N 1
ATOM 1425 C CA . ASP A 1 186 ? -18.431 -3.991 7.435 1.00 76.62 186 ASP A CA 1
ATOM 1426 C C . ASP A 1 186 ? -19.611 -4.705 6.731 1.00 76.62 186 ASP A C 1
ATOM 1428 O O . ASP A 1 186 ? -19.430 -5.445 5.764 1.00 76.62 186 ASP A O 1
ATOM 1432 N N . ALA A 1 187 ? -20.860 -4.468 7.166 1.00 79.06 187 ALA A N 1
ATOM 1433 C CA . ALA A 1 187 ? -22.060 -5.034 6.533 1.00 79.06 187 ALA A CA 1
ATOM 1434 C C . ALA A 1 187 ? -22.291 -4.562 5.082 1.00 79.06 187 ALA A C 1
ATOM 1436 O O . ALA A 1 187 ? -23.102 -5.162 4.365 1.00 79.06 187 ALA A O 1
ATOM 1437 N N . GLY A 1 188 ? -21.603 -3.501 4.652 1.00 81.12 188 GLY A N 1
ATOM 1438 C CA . GLY A 1 188 ? -21.589 -3.023 3.272 1.00 81.12 188 GLY A CA 1
ATOM 1439 C C . GLY A 1 188 ? -20.750 -3.877 2.320 1.00 81.12 188 GLY A C 1
ATOM 1440 O O . GLY A 1 188 ? -20.913 -3.732 1.110 1.00 81.12 188 GLY A O 1
ATOM 1441 N N . PHE A 1 189 ? -19.905 -4.778 2.834 1.00 85.69 189 PHE A N 1
ATOM 1442 C CA . PHE A 1 189 ? -18.904 -5.514 2.059 1.00 85.69 189 PHE A CA 1
ATOM 1443 C C . PHE A 1 189 ? -19.138 -7.026 2.078 1.00 85.69 189 PHE A C 1
ATOM 1445 O O . PHE A 1 189 ? -19.818 -7.574 2.946 1.00 85.69 189 PHE A O 1
ATOM 1452 N N . THR A 1 190 ? -18.575 -7.731 1.092 1.00 89.62 190 THR A N 1
ATOM 1453 C CA . THR A 1 190 ? -18.678 -9.200 1.007 1.00 89.62 190 THR A CA 1
ATOM 1454 C C . THR A 1 190 ? -17.357 -9.900 1.287 1.00 89.62 190 THR A C 1
ATOM 1456 O O . THR A 1 190 ? -17.342 -11.055 1.730 1.00 89.62 190 THR A O 1
ATOM 1459 N N . ASN A 1 191 ? -16.246 -9.217 1.025 1.00 93.06 191 ASN A N 1
ATOM 1460 C CA . ASN A 1 191 ? -14.909 -9.776 1.073 1.00 93.06 191 ASN A CA 1
ATOM 1461 C C . ASN A 1 191 ? -13.916 -8.746 1.615 1.00 93.06 191 ASN A C 1
ATOM 1463 O O . ASN A 1 191 ? -14.209 -7.558 1.657 1.00 93.06 191 ASN A O 1
ATOM 1467 N N . TYR A 1 192 ? -12.725 -9.205 1.977 1.00 93.31 192 TYR A N 1
ATOM 1468 C CA . TYR A 1 192 ? -11.574 -8.357 2.236 1.00 93.31 192 TYR A CA 1
ATOM 1469 C C . TYR A 1 192 ? -10.278 -9.057 1.826 1.00 93.31 192 TYR A C 1
ATOM 1471 O O . TYR A 1 192 ? -10.184 -10.290 1.771 1.00 93.31 192 TYR A O 1
ATOM 1479 N N . ASN A 1 193 ? -9.266 -8.249 1.543 1.00 95.75 193 ASN A N 1
ATOM 1480 C CA . ASN A 1 193 ? -7.906 -8.694 1.269 1.00 95.75 193 ASN A CA 1
ATOM 1481 C C . ASN A 1 193 ? -7.021 -8.448 2.492 1.00 95.75 193 ASN A C 1
ATOM 1483 O O . ASN A 1 193 ? -7.297 -7.546 3.279 1.00 95.75 193 ASN A O 1
ATOM 1487 N N . LEU A 1 194 ? -5.966 -9.250 2.654 1.00 97.88 194 LEU A N 1
ATOM 1488 C CA . LEU A 1 194 ? -4.919 -9.015 3.649 1.00 97.88 194 LEU A CA 1
ATOM 1489 C C . LEU A 1 194 ? -3.605 -8.764 2.931 1.00 97.88 194 LEU A C 1
ATOM 1491 O O . LEU A 1 194 ? -3.178 -9.581 2.110 1.00 97.88 194 LEU A O 1
ATOM 1495 N N . TYR A 1 195 ? -2.930 -7.699 3.327 1.00 98.19 195 TYR A N 1
ATOM 1496 C CA . TYR A 1 195 ? -1.648 -7.283 2.793 1.00 98.19 195 TYR A CA 1
ATOM 1497 C C . TYR A 1 195 ? -0.597 -7.259 3.891 1.00 98.19 195 TYR A C 1
ATOM 1499 O O . TYR A 1 195 ? -0.891 -6.990 5.059 1.00 98.19 195 TYR A O 1
ATOM 1507 N N . LEU A 1 196 ? 0.647 -7.498 3.497 1.00 98.25 196 LEU A N 1
ATOM 1508 C CA . LEU A 1 196 ? 1.788 -7.058 4.280 1.00 98.25 196 LEU A CA 1
ATOM 1509 C C . LEU A 1 196 ? 1.999 -5.570 4.020 1.00 98.25 196 LEU A C 1
ATOM 1511 O O . LEU A 1 196 ? 2.064 -5.152 2.861 1.00 98.25 196 LEU A O 1
ATOM 1515 N N . SER A 1 197 ? 2.168 -4.807 5.092 1.00 94.81 197 SER A N 1
ATOM 1516 C CA . SER A 1 197 ? 2.538 -3.401 5.038 1.00 94.81 197 SER A CA 1
ATOM 1517 C C . SER A 1 197 ? 3.915 -3.182 5.627 1.00 94.81 197 SER A C 1
ATOM 1519 O O . SER A 1 197 ? 4.273 -3.758 6.660 1.00 94.81 197 SER A O 1
ATOM 1521 N N . THR A 1 198 ? 4.689 -2.340 4.955 1.00 90.19 198 THR A N 1
ATOM 1522 C CA . THR A 1 198 ? 6.087 -2.084 5.303 1.00 90.19 198 THR A CA 1
ATOM 1523 C C . THR A 1 198 ? 6.359 -0.596 5.393 1.00 90.19 198 THR A C 1
ATOM 1525 O O . THR A 1 198 ? 5.620 0.200 4.817 1.00 90.19 198 THR A O 1
ATOM 1528 N N . THR A 1 199 ? 7.427 -0.245 6.106 1.00 84.88 199 THR A N 1
ATOM 1529 C CA . THR A 1 199 ? 7.882 1.134 6.294 1.00 84.88 199 THR A CA 1
ATOM 1530 C C . THR A 1 199 ? 9.333 1.233 5.822 1.00 84.88 199 THR A C 1
ATOM 1532 O O . THR A 1 199 ? 10.250 1.052 6.629 1.00 84.88 199 THR A O 1
ATOM 1535 N N . PRO A 1 200 ? 9.583 1.429 4.513 1.00 82.31 200 PRO A N 1
ATOM 1536 C CA . PRO A 1 200 ? 10.940 1.598 4.013 1.00 82.31 200 PRO A CA 1
ATOM 1537 C C . PRO A 1 200 ? 11.641 2.774 4.715 1.00 82.31 200 PRO A C 1
ATOM 1539 O O . PRO A 1 200 ? 10.989 3.771 5.038 1.00 82.31 200 PRO A O 1
ATOM 1542 N N . PRO A 1 201 ? 12.964 2.710 4.946 1.00 81.44 201 PRO A N 1
ATOM 1543 C CA . PRO A 1 201 ? 13.688 3.771 5.637 1.00 81.44 201 PRO A CA 1
ATOM 1544 C C . PRO A 1 201 ? 13.468 5.148 4.995 1.00 81.44 201 PRO A C 1
ATOM 1546 O O . PRO A 1 201 ? 13.793 5.351 3.828 1.00 81.44 201 PRO A O 1
ATOM 1549 N N . GLY A 1 202 ? 12.950 6.100 5.777 1.00 71.38 202 GLY A N 1
ATOM 1550 C CA . GLY A 1 202 ? 12.678 7.469 5.323 1.00 71.38 202 GLY A CA 1
ATOM 1551 C C . GLY A 1 202 ? 11.303 7.687 4.685 1.00 71.38 202 GLY A C 1
ATOM 1552 O O . GLY A 1 202 ? 11.016 8.813 4.284 1.00 71.38 202 GLY A O 1
ATOM 1553 N N . TRP A 1 203 ? 10.453 6.658 4.628 1.00 77.94 203 TRP A N 1
ATOM 1554 C CA . TRP A 1 203 ? 9.142 6.702 3.977 1.00 77.94 203 TRP A CA 1
ATOM 1555 C C . TRP A 1 203 ? 8.016 6.232 4.903 1.00 77.94 203 TRP A C 1
ATOM 1557 O O . TRP A 1 203 ? 8.258 5.655 5.963 1.00 77.94 203 TRP A O 1
ATOM 1567 N N . GLY A 1 204 ? 6.773 6.525 4.515 1.00 73.38 204 GLY A N 1
ATOM 1568 C CA . GLY A 1 204 ? 5.580 6.126 5.262 1.00 73.38 204 GLY A CA 1
ATOM 1569 C C . GLY A 1 204 ? 5.255 4.634 5.136 1.00 73.38 204 GLY A C 1
ATOM 1570 O O . GLY A 1 204 ? 5.752 3.942 4.248 1.00 73.38 204 GLY A O 1
ATOM 1571 N N . THR A 1 205 ? 4.397 4.145 6.031 1.00 82.06 205 THR A N 1
ATOM 1572 C CA . THR A 1 205 ? 3.899 2.766 6.003 1.00 82.06 205 THR A CA 1
ATOM 1573 C C . THR A 1 205 ? 2.804 2.598 4.951 1.00 82.06 205 THR A C 1
ATOM 1575 O O . THR A 1 205 ? 1.888 3.415 4.886 1.00 82.06 205 THR A O 1
ATOM 1578 N N . GLY A 1 206 ? 2.838 1.506 4.186 1.00 82.56 206 GLY A N 1
ATOM 1579 C CA . GLY A 1 206 ? 1.755 1.162 3.261 1.00 82.56 206 GLY A CA 1
ATOM 1580 C C . GLY A 1 206 ? 1.764 -0.307 2.827 1.00 82.56 206 GLY A C 1
ATOM 1581 O O . GLY A 1 206 ? 2.773 -0.989 3.045 1.00 82.56 206 GLY A O 1
ATOM 1582 N N . PRO A 1 207 ? 0.659 -0.797 2.231 1.00 90.38 207 PRO A N 1
ATOM 1583 C CA . PRO A 1 207 ? 0.538 -2.167 1.739 1.00 90.38 207 PRO A CA 1
ATOM 1584 C C . PRO A 1 207 ? 1.431 -2.389 0.522 1.00 90.38 207 PRO A C 1
ATOM 1586 O O . PRO A 1 207 ? 1.476 -1.567 -0.391 1.00 90.38 207 PRO A O 1
ATOM 1589 N N . VAL A 1 208 ? 2.140 -3.518 0.499 1.00 91.88 208 VAL A N 1
ATOM 1590 C CA . VAL A 1 208 ? 3.124 -3.803 -0.558 1.00 91.88 208 VAL A CA 1
ATOM 1591 C C . VAL A 1 208 ? 2.904 -5.125 -1.284 1.00 91.88 208 VAL A C 1
ATOM 1593 O O . VAL A 1 208 ? 3.278 -5.248 -2.449 1.00 91.88 208 VAL A O 1
ATOM 1596 N N . CYS A 1 209 ? 2.309 -6.119 -0.623 1.00 97.44 209 CYS A N 1
ATOM 1597 C CA . CYS A 1 209 ? 2.029 -7.416 -1.231 1.00 97.44 209 CYS A CA 1
ATOM 1598 C C . CYS A 1 209 ? 0.862 -8.134 -0.555 1.00 97.44 209 CYS A C 1
ATOM 1600 O O . CYS A 1 209 ? 0.595 -7.946 0.633 1.00 97.44 209 CYS A O 1
ATOM 1602 N N . LEU A 1 210 ? 0.194 -8.993 -1.318 1.00 97.88 210 LEU A N 1
ATOM 1603 C CA . LEU A 1 210 ? -0.985 -9.740 -0.904 1.00 97.88 210 LEU A CA 1
ATOM 1604 C C . LEU A 1 210 ? -0.601 -11.015 -0.138 1.00 97.88 210 LEU A C 1
ATOM 1606 O O . LEU A 1 210 ? 0.148 -11.862 -0.632 1.00 97.88 210 LEU A O 1
ATOM 1610 N N . LEU A 1 211 ? -1.141 -11.171 1.068 1.00 98.31 211 LEU A N 1
ATOM 1611 C CA . LEU A 1 211 ? -1.014 -12.377 1.895 1.00 98.31 211 LEU A CA 1
ATOM 1612 C C . LEU A 1 211 ? -2.218 -13.306 1.730 1.00 98.31 211 LEU A C 1
ATOM 1614 O O . LEU A 1 211 ? -2.060 -14.526 1.729 1.00 98.31 211 LEU A O 1
ATOM 1618 N N . ALA A 1 212 ? -3.414 -12.735 1.583 1.00 97.38 212 ALA A N 1
ATOM 1619 C CA . ALA A 1 212 ? -4.637 -13.477 1.303 1.00 97.38 212 ALA A CA 1
ATOM 1620 C C . ALA A 1 212 ? -5.615 -12.621 0.489 1.00 97.38 212 ALA A C 1
ATOM 1622 O O . ALA A 1 212 ? -5.808 -11.441 0.773 1.00 97.38 212 ALA A O 1
ATOM 1623 N N . ASN A 1 213 ? -6.229 -13.236 -0.524 1.00 94.69 213 ASN A N 1
ATOM 1624 C CA . ASN A 1 213 ? -7.106 -12.576 -1.488 1.00 94.69 213 ASN A CA 1
ATOM 1625 C C . ASN A 1 213 ? -8.561 -13.015 -1.295 1.00 94.69 213 ASN A C 1
ATOM 1627 O O . ASN A 1 213 ? -8.840 -14.215 -1.253 1.00 94.69 213 ASN A O 1
ATOM 1631 N N . GLY A 1 214 ? -9.480 -12.055 -1.239 1.00 93.81 214 GLY A N 1
ATOM 1632 C CA . GLY A 1 214 ? -10.918 -12.285 -1.288 1.00 93.81 214 GLY A CA 1
ATOM 1633 C C . GLY A 1 214 ? -11.461 -13.110 -0.129 1.00 93.81 214 GLY A C 1
ATOM 1634 O O . GLY A 1 214 ? -12.417 -13.870 -0.314 1.00 93.81 214 GLY A O 1
ATOM 1635 N N . THR A 1 215 ? -10.880 -12.971 1.061 1.00 96.25 215 THR A N 1
ATOM 1636 C CA . THR A 1 215 ? -11.391 -13.612 2.275 1.00 96.25 215 THR A CA 1
ATOM 1637 C C . THR A 1 215 ? -12.813 -13.124 2.539 1.00 96.25 215 THR A C 1
ATOM 1639 O O . THR A 1 215 ? -13.099 -11.947 2.361 1.00 96.25 215 THR A O 1
ATOM 1642 N N . LYS A 1 216 ? -13.739 -14.011 2.910 1.00 94.75 216 LYS A N 1
ATOM 1643 C CA . LYS A 1 216 ? -15.128 -13.604 3.176 1.00 94.75 216 LYS A CA 1
ATOM 1644 C C . LYS A 1 216 ? -15.207 -12.724 4.418 1.00 94.75 216 LYS A C 1
ATOM 1646 O O . LYS A 1 216 ? -14.535 -13.021 5.400 1.00 94.75 216 LYS A O 1
ATOM 1651 N N . ILE A 1 217 ? -16.081 -11.717 4.389 1.00 90.56 217 ILE A N 1
ATOM 1652 C CA . ILE A 1 217 ? -16.210 -10.707 5.451 1.00 90.56 217 ILE A CA 1
ATOM 1653 C C . ILE A 1 217 ? -16.514 -11.278 6.845 1.00 90.56 217 ILE A C 1
ATOM 1655 O O . ILE A 1 217 ? -16.134 -10.697 7.857 1.00 90.56 217 ILE A O 1
ATOM 1659 N N . ASP A 1 218 ? -17.153 -12.447 6.913 1.00 91.12 218 ASP A N 1
ATOM 1660 C CA . ASP A 1 218 ? -17.516 -13.137 8.154 1.00 91.12 218 ASP A CA 1
ATOM 1661 C C . ASP A 1 218 ? -16.389 -13.993 8.757 1.00 91.12 218 ASP A C 1
ATOM 1663 O O . ASP A 1 218 ? -16.522 -14.500 9.874 1.00 91.12 218 ASP A O 1
ATOM 1667 N N . VAL A 1 219 ? -15.262 -14.141 8.058 1.00 94.81 219 VAL A N 1
ATOM 1668 C CA . VAL A 1 219 ? -14.083 -14.849 8.564 1.00 94.81 219 VAL A CA 1
ATOM 1669 C C . VAL A 1 219 ? -13.291 -13.920 9.480 1.00 94.81 219 VAL A C 1
ATOM 1671 O O . VAL A 1 219 ? -12.775 -12.898 9.043 1.00 94.81 219 VAL A O 1
ATOM 1674 N N . THR A 1 220 ? -13.145 -14.308 10.746 1.00 94.69 220 THR A N 1
ATOM 1675 C CA . THR A 1 220 ? -12.485 -13.511 11.800 1.00 94.69 220 THR A CA 1
ATOM 1676 C C . THR A 1 220 ? -11.082 -14.000 12.166 1.00 94.69 220 THR A C 1
ATOM 1678 O O . THR A 1 220 ? -10.408 -13.406 13.005 1.00 94.69 220 THR A O 1
ATOM 1681 N N . SER A 1 221 ? -10.621 -15.091 11.555 1.00 96.62 221 SER A N 1
ATOM 1682 C CA . SER A 1 221 ? -9.282 -15.647 11.753 1.00 96.62 221 SER A CA 1
ATOM 1683 C C . SER A 1 221 ? -8.729 -16.146 10.423 1.00 96.62 221 SER A C 1
ATOM 1685 O O . SER A 1 221 ? -9.341 -16.985 9.756 1.00 96.62 221 SER A O 1
ATOM 1687 N N . VAL A 1 222 ? -7.567 -15.619 10.040 1.00 98.00 222 VAL A N 1
ATOM 1688 C CA . VAL A 1 222 ? -6.891 -15.942 8.783 1.00 98.00 222 VAL A CA 1
ATOM 1689 C C . VAL A 1 222 ? -5.470 -16.378 9.091 1.00 98.00 222 VAL A C 1
ATOM 1691 O O . VAL A 1 222 ? -4.701 -15.648 9.712 1.00 98.00 222 VAL A O 1
ATOM 1694 N N . LYS A 1 223 ? -5.102 -17.580 8.647 1.00 98.31 223 LYS A N 1
ATOM 1695 C CA . LYS A 1 223 ? -3.715 -18.044 8.713 1.00 98.31 223 LYS A CA 1
ATOM 1696 C C . LYS A 1 223 ? -2.964 -17.549 7.491 1.00 98.31 223 LYS A C 1
ATOM 1698 O O . LYS A 1 223 ? -3.342 -17.872 6.368 1.00 98.31 223 LYS A O 1
ATOM 1703 N N . VAL A 1 224 ? -1.895 -16.803 7.724 1.00 98.00 224 VAL A N 1
ATOM 1704 C CA . VAL A 1 224 ? -1.013 -16.281 6.680 1.00 98.00 224 VAL A CA 1
ATOM 1705 C C . VAL A 1 224 ? 0.418 -16.728 6.935 1.00 98.00 224 VAL A C 1
ATOM 1707 O O . VAL A 1 224 ? 0.769 -17.150 8.036 1.00 98.00 224 VAL A O 1
ATOM 1710 N N . LYS A 1 225 ? 1.255 -16.627 5.907 1.00 98.19 225 LYS A N 1
ATOM 1711 C CA . LYS A 1 225 ? 2.687 -16.893 5.988 1.00 98.19 225 LYS A CA 1
ATOM 1712 C C . LYS A 1 225 ? 3.427 -15.769 5.289 1.00 98.19 225 LYS A C 1
ATOM 1714 O O . LYS A 1 225 ? 3.134 -15.481 4.132 1.00 98.19 225 LYS A O 1
ATOM 1719 N N . ILE A 1 226 ? 4.377 -15.159 5.988 1.00 98.56 226 ILE A N 1
ATOM 1720 C CA . ILE A 1 226 ? 5.249 -14.129 5.423 1.00 98.56 226 ILE A CA 1
ATOM 1721 C C . ILE A 1 226 ? 6.550 -14.814 4.979 1.00 98.56 226 ILE A C 1
ATOM 1723 O O . ILE A 1 226 ? 7.243 -15.372 5.838 1.00 98.56 226 ILE A O 1
ATOM 1727 N N . PRO A 1 227 ? 6.870 -14.818 3.672 1.00 98.44 227 PRO A N 1
ATOM 1728 C CA . PRO A 1 227 ? 8.092 -15.431 3.163 1.00 98.44 227 PRO A CA 1
ATOM 1729 C C . PRO A 1 227 ? 9.353 -14.768 3.718 1.00 98.44 227 PRO A C 1
ATOM 1731 O O . PRO A 1 227 ? 9.387 -13.545 3.875 1.00 98.44 227 PRO A O 1
ATOM 1734 N N . ALA A 1 228 ? 10.402 -15.553 3.980 1.00 98.31 228 ALA A N 1
ATOM 1735 C CA . ALA A 1 228 ? 11.681 -15.017 4.457 1.00 98.31 228 ALA A CA 1
ATOM 1736 C C . ALA A 1 228 ? 12.304 -13.990 3.504 1.00 98.31 228 ALA A C 1
ATOM 1738 O O . ALA A 1 228 ? 12.983 -13.074 3.949 1.00 98.31 228 ALA A O 1
ATOM 1739 N N . ASP A 1 229 ? 12.112 -14.123 2.199 1.00 97.88 229 ASP A N 1
ATOM 1740 C CA . ASP A 1 229 ? 12.702 -13.244 1.186 1.00 97.88 229 ASP A CA 1
ATOM 1741 C C . ASP A 1 229 ? 11.875 -11.974 0.913 1.00 97.88 229 ASP A C 1
ATOM 1743 O O . ASP A 1 229 ? 12.344 -11.058 0.231 1.00 97.88 229 ASP A O 1
ATOM 1747 N N . ALA A 1 230 ? 10.661 -11.872 1.465 1.00 96.81 230 ALA A N 1
ATOM 1748 C CA . ALA A 1 230 ? 9.792 -10.723 1.239 1.00 96.81 230 ALA A CA 1
ATOM 1749 C C . ALA A 1 230 ? 10.360 -9.445 1.878 1.00 96.81 230 ALA A C 1
ATOM 1751 O O . ALA A 1 230 ? 10.459 -8.414 1.209 1.00 96.81 230 ALA A O 1
ATOM 1752 N N . ILE A 1 231 ? 10.764 -9.507 3.148 1.00 95.94 231 ILE A N 1
ATOM 1753 C CA . ILE A 1 231 ? 11.188 -8.345 3.945 1.00 95.94 231 ILE A CA 1
ATOM 1754 C C . ILE A 1 231 ? 12.415 -8.666 4.818 1.00 95.94 231 ILE A C 1
ATOM 1756 O O . ILE A 1 231 ? 12.643 -9.840 5.132 1.00 95.94 231 ILE A O 1
ATOM 1760 N N . PRO A 1 232 ? 13.211 -7.650 5.209 1.00 96.31 232 PRO A N 1
ATOM 1761 C CA . PRO A 1 232 ? 14.282 -7.817 6.190 1.00 96.31 232 PRO A CA 1
ATOM 1762 C C . PRO A 1 232 ? 13.734 -8.067 7.600 1.00 96.31 232 PRO A C 1
ATOM 1764 O O . PRO A 1 232 ? 12.555 -7.847 7.881 1.00 96.31 232 PRO A O 1
ATOM 1767 N N . ASP A 1 233 ? 14.621 -8.457 8.515 1.00 96.56 233 ASP A N 1
ATOM 1768 C CA . ASP A 1 233 ? 14.356 -8.347 9.952 1.00 96.56 233 ASP A CA 1
ATOM 1769 C C . ASP A 1 233 ? 14.062 -6.884 10.341 1.00 96.56 233 ASP A C 1
ATOM 1771 O O . ASP A 1 233 ? 14.699 -5.950 9.847 1.00 96.56 233 ASP A O 1
ATOM 1775 N N . GLY A 1 234 ? 13.105 -6.671 11.248 1.00 92.38 234 GLY A N 1
ATOM 1776 C CA . GLY A 1 234 ? 12.683 -5.325 11.656 1.00 92.38 234 GLY A CA 1
ATOM 1777 C C . GLY A 1 234 ? 11.436 -5.316 12.540 1.00 92.38 234 GLY A C 1
ATOM 1778 O O . GLY A 1 234 ? 10.876 -6.371 12.830 1.00 92.38 234 GLY A O 1
ATOM 1779 N N . SER A 1 235 ? 11.008 -4.133 12.990 1.00 86.12 235 SER A N 1
ATOM 1780 C CA . SER A 1 235 ? 9.875 -3.951 13.920 1.00 86.12 235 SER A CA 1
ATOM 1781 C C . SER A 1 235 ? 8.682 -3.177 13.371 1.00 86.12 235 SER A C 1
ATOM 1783 O O . SER A 1 235 ? 7.646 -3.142 14.029 1.00 86.12 235 SER A O 1
ATOM 1785 N N . ASP A 1 236 ? 8.813 -2.577 12.190 1.00 83.25 236 ASP A N 1
ATOM 1786 C CA . ASP A 1 236 ? 7.900 -1.526 11.722 1.00 83.25 236 ASP A CA 1
ATOM 1787 C C . ASP A 1 236 ? 6.987 -2.049 10.603 1.00 83.25 236 ASP A C 1
ATOM 1789 O O . ASP A 1 236 ? 6.771 -1.401 9.571 1.00 83.25 236 ASP A O 1
ATOM 1793 N N . PHE A 1 237 ? 6.499 -3.276 10.803 1.00 94.94 237 PHE A N 1
ATOM 1794 C CA . PHE A 1 237 ? 5.622 -3.992 9.885 1.00 94.94 237 PHE A CA 1
ATOM 1795 C C . PHE A 1 237 ? 4.217 -4.114 10.460 1.00 94.94 237 PHE A C 1
ATOM 1797 O O . PHE A 1 237 ? 4.024 -4.283 11.667 1.00 94.94 237 PHE A O 1
ATOM 1804 N N . LYS A 1 238 ? 3.230 -4.078 9.567 1.00 97.25 238 LYS A N 1
ATOM 1805 C CA . LYS A 1 238 ? 1.811 -4.207 9.905 1.00 97.25 238 LYS A CA 1
ATOM 1806 C C . LYS A 1 238 ? 1.129 -5.151 8.921 1.00 97.25 238 LYS A C 1
ATOM 1808 O O . LYS A 1 238 ? 1.615 -5.372 7.813 1.00 97.25 238 LYS A O 1
ATOM 1813 N N . ILE A 1 239 ? -0.004 -5.704 9.327 1.00 97.62 239 ILE A N 1
ATOM 1814 C CA . ILE A 1 239 ? -0.976 -6.284 8.405 1.00 97.62 239 ILE A CA 1
ATOM 1815 C C . ILE A 1 239 ? -1.983 -5.199 8.070 1.00 97.62 239 ILE A C 1
ATOM 1817 O O . ILE A 1 239 ? -2.426 -4.473 8.962 1.00 97.62 239 ILE A O 1
ATOM 1821 N N . THR A 1 240 ? -2.346 -5.115 6.800 1.00 93.88 240 THR A N 1
ATOM 1822 C CA . THR A 1 240 ? -3.380 -4.202 6.326 1.00 93.88 240 THR A CA 1
ATOM 1823 C C . THR A 1 240 ? -4.530 -4.982 5.729 1.00 93.88 240 THR A C 1
ATOM 1825 O O . THR A 1 240 ? -4.305 -6.003 5.078 1.00 93.88 240 THR A O 1
ATOM 1828 N N . THR A 1 241 ? -5.750 -4.507 5.941 1.00 92.50 241 THR A N 1
ATOM 1829 C CA . THR A 1 241 ? -6.939 -5.010 5.258 1.00 92.50 241 THR A CA 1
ATOM 1830 C C . THR A 1 241 ? -7.532 -3.956 4.346 1.00 92.50 241 THR A C 1
ATOM 1832 O O . THR A 1 241 ? -7.262 -2.770 4.504 1.00 92.50 241 THR A O 1
ATOM 1835 N N . MET A 1 242 ? -8.300 -4.425 3.370 1.00 88.25 242 MET A N 1
ATOM 1836 C CA . MET A 1 242 ? -9.172 -3.599 2.544 1.00 88.25 242 MET A CA 1
ATOM 1837 C C . MET A 1 242 ? -10.406 -4.429 2.215 1.00 88.25 242 MET A C 1
ATOM 1839 O O . MET A 1 242 ? -10.291 -5.517 1.634 1.00 88.25 242 MET A O 1
ATOM 1843 N N . GLU A 1 243 ? -11.568 -3.951 2.630 1.00 87.44 243 GLU A N 1
ATOM 1844 C CA . GLU A 1 243 ? -12.863 -4.570 2.383 1.00 87.44 243 GLU A CA 1
ATOM 1845 C C . GLU A 1 243 ? -13.346 -4.217 0.977 1.00 87.44 243 GLU A C 1
ATOM 1847 O O . GLU A 1 243 ? -13.028 -3.160 0.442 1.00 87.44 243 GLU A O 1
ATOM 1852 N N . TRP A 1 244 ? -14.094 -5.105 0.331 1.00 85.19 244 TRP A N 1
ATOM 1853 C CA . TRP A 1 244 ? -14.610 -4.866 -1.012 1.00 85.19 244 TRP A CA 1
ATOM 1854 C C . TRP A 1 244 ? -15.853 -5.704 -1.326 1.00 85.19 244 TRP A C 1
ATOM 1856 O O . TRP A 1 244 ? -16.167 -6.713 -0.682 1.00 85.19 244 TRP A O 1
ATOM 1866 N N . ASN A 1 245 ? -16.574 -5.260 -2.354 1.00 83.31 245 ASN A N 1
ATOM 1867 C CA . ASN A 1 245 ? -17.753 -5.923 -2.890 1.00 83.31 245 ASN A CA 1
ATOM 1868 C C . ASN A 1 245 ? -17.447 -6.633 -4.205 1.00 83.31 245 ASN A C 1
ATOM 1870 O O . ASN A 1 245 ? -16.881 -6.058 -5.130 1.00 83.31 245 ASN A O 1
ATOM 1874 N N . SER A 1 246 ? -17.905 -7.878 -4.321 1.00 75.50 246 SER A N 1
ATOM 1875 C CA . SER A 1 246 ? -17.876 -8.608 -5.599 1.00 75.50 246 SER A CA 1
ATOM 1876 C C . SER A 1 246 ? -18.880 -8.088 -6.632 1.00 75.50 246 SER A C 1
ATOM 1878 O O . SER A 1 246 ? -18.735 -8.366 -7.822 1.00 75.50 246 SER A O 1
ATOM 1880 N N . ASP A 1 247 ? -19.880 -7.328 -6.185 1.00 75.06 247 ASP A N 1
ATOM 1881 C CA . ASP A 1 247 ? -20.847 -6.648 -7.038 1.00 75.06 247 ASP A CA 1
ATOM 1882 C C . ASP A 1 247 ? -20.310 -5.260 -7.434 1.00 75.06 247 ASP A C 1
ATOM 1884 O O . ASP A 1 247 ? -20.195 -4.395 -6.564 1.00 75.06 247 ASP A O 1
ATOM 1888 N N . PRO A 1 248 ? -20.012 -5.016 -8.723 1.00 63.75 248 PRO A N 1
ATOM 1889 C CA . PRO A 1 248 ? -19.452 -3.748 -9.190 1.00 63.75 248 PRO A CA 1
ATOM 1890 C C . PRO A 1 248 ? -20.444 -2.574 -9.131 1.00 63.75 248 PRO A C 1
ATOM 1892 O O . PRO A 1 248 ? -20.064 -1.452 -9.446 1.00 63.75 248 PRO A O 1
ATOM 1895 N N . THR A 1 249 ? -21.713 -2.818 -8.787 1.00 68.44 249 THR A N 1
ATOM 1896 C CA . THR A 1 249 ? -22.737 -1.769 -8.633 1.00 68.44 249 THR A CA 1
ATOM 1897 C C . THR A 1 249 ? -22.849 -1.233 -7.207 1.00 68.44 249 THR A C 1
ATOM 1899 O O . THR A 1 249 ? -23.614 -0.299 -6.964 1.00 68.44 249 THR A O 1
ATOM 1902 N N . LYS A 1 250 ? -22.115 -1.830 -6.263 1.00 67.81 250 LYS A N 1
ATOM 1903 C CA . LYS A 1 250 ? -22.040 -1.394 -4.868 1.00 67.81 250 LYS A CA 1
ATOM 1904 C C . LYS A 1 250 ? -20.833 -0.495 -4.635 1.00 67.81 250 LYS A C 1
ATOM 1906 O O . LYS A 1 250 ? -19.978 -0.355 -5.506 1.00 67.81 250 LYS A O 1
ATOM 1911 N N . ASP A 1 251 ? -20.783 0.077 -3.436 1.00 64.56 251 ASP A N 1
ATOM 1912 C CA . ASP A 1 251 ? -19.666 0.889 -2.970 1.00 64.56 251 ASP A CA 1
ATOM 1913 C C . ASP A 1 251 ? -18.327 0.188 -3.239 1.00 64.56 251 ASP A C 1
ATOM 1915 O O . ASP A 1 251 ? -18.193 -1.037 -3.081 1.00 64.56 251 ASP A O 1
ATOM 1919 N N . GLY A 1 252 ? -17.361 0.995 -3.690 1.00 67.19 252 GLY A N 1
ATOM 1920 C CA . GLY A 1 252 ? -15.993 0.570 -3.969 1.00 67.19 252 GLY A CA 1
ATOM 1921 C C . GLY A 1 252 ? -15.279 0.042 -2.721 1.00 67.19 252 GLY A C 1
ATOM 1922 O O . GLY A 1 252 ? -15.871 0.002 -1.644 1.00 67.19 252 GLY A O 1
ATOM 1923 N N . PRO A 1 253 ? -14.016 -0.394 -2.848 1.00 74.50 253 PRO A N 1
ATOM 1924 C CA . PRO A 1 253 ? -13.275 -0.903 -1.702 1.00 74.50 253 PRO A CA 1
ATOM 1925 C C . PRO A 1 253 ? -13.214 0.121 -0.556 1.00 74.50 253 PRO A C 1
ATOM 1927 O O . PRO A 1 253 ? -13.247 1.331 -0.800 1.00 74.50 253 PRO A O 1
ATOM 1930 N N . SER A 1 254 ? -13.128 -0.370 0.683 1.00 75.12 254 SER A N 1
ATOM 1931 C CA . SER A 1 254 ? -12.906 0.465 1.864 1.00 75.12 254 SER A CA 1
ATOM 1932 C C . SER A 1 254 ? -11.527 1.134 1.818 1.00 75.12 254 SER A C 1
ATOM 1934 O O . SER A 1 254 ? -10.723 0.931 0.903 1.00 75.12 254 SER A O 1
ATOM 1936 N N . GLY A 1 255 ? -11.253 1.964 2.826 1.00 72.75 255 GLY A N 1
ATOM 1937 C CA . GLY A 1 255 ? -9.893 2.411 3.090 1.00 72.75 255 GLY A CA 1
ATOM 1938 C C . GLY A 1 255 ? -8.993 1.259 3.546 1.00 72.75 255 GLY A C 1
ATOM 1939 O O . GLY A 1 255 ? -9.378 0.096 3.571 1.00 72.75 255 GLY A O 1
ATOM 1940 N N . PHE A 1 256 ? -7.763 1.600 3.916 1.00 81.69 256 PHE A N 1
ATOM 1941 C CA . PHE A 1 256 ? -6.853 0.638 4.522 1.00 81.69 256 PHE A CA 1
ATOM 1942 C C . PHE A 1 256 ? -6.948 0.693 6.042 1.00 81.69 256 PHE A C 1
ATOM 1944 O O . PHE A 1 256 ? -6.677 1.734 6.647 1.00 81.69 256 PHE A O 1
ATOM 1951 N N . GLU A 1 257 ? -7.236 -0.444 6.667 1.00 81.31 257 GLU A N 1
ATOM 1952 C CA . GLU A 1 257 ? -7.173 -0.602 8.117 1.00 81.31 257 GLU A CA 1
ATOM 1953 C C . GLU A 1 257 ? -5.915 -1.377 8.509 1.00 81.31 257 GLU A C 1
ATOM 1955 O O . GLU A 1 257 ? -5.482 -2.296 7.815 1.00 81.31 257 GLU A O 1
ATOM 1960 N N . TYR A 1 258 ? -5.302 -1.010 9.634 1.00 87.25 258 TYR A N 1
ATOM 1961 C CA . TYR A 1 258 ? -3.990 -1.519 10.029 1.00 87.25 258 TYR A CA 1
ATOM 1962 C C . TYR A 1 258 ? -4.044 -2.286 11.350 1.00 87.25 258 TYR A C 1
ATOM 1964 O O . TYR A 1 258 ? -4.737 -1.907 12.296 1.00 87.25 258 TYR A O 1
ATOM 1972 N N . SER A 1 259 ? -3.244 -3.346 11.443 1.00 91.94 259 SER A N 1
ATOM 1973 C CA . SER A 1 259 ? -2.992 -4.052 12.697 1.00 91.94 259 SER A CA 1
ATOM 1974 C C . SER A 1 259 ? -2.071 -3.268 13.639 1.00 91.94 259 SER A C 1
ATOM 1976 O O . SER A 1 259 ? -1.484 -2.238 13.294 1.00 91.94 259 SER A O 1
ATOM 1978 N N . ASN A 1 260 ? -1.858 -3.829 14.833 1.00 91.56 260 ASN A N 1
ATOM 1979 C CA . ASN A 1 260 ? -0.680 -3.499 15.634 1.00 91.56 260 ASN A CA 1
ATOM 1980 C C . ASN A 1 260 ? 0.623 -3.744 14.854 1.00 91.56 260 ASN A C 1
ATOM 1982 O O . ASN A 1 260 ? 0.658 -4.589 13.956 1.00 91.56 260 ASN A O 1
ATOM 1986 N N . ASP A 1 261 ? 1.690 -3.059 15.262 1.00 92.44 261 ASP A N 1
ATOM 1987 C CA . ASP A 1 261 ? 3.046 -3.358 14.803 1.00 92.44 261 ASP A CA 1
ATOM 1988 C C . ASP A 1 261 ? 3.493 -4.747 15.264 1.00 92.44 261 ASP A C 1
ATOM 1990 O O . ASP A 1 261 ? 3.088 -5.231 16.334 1.00 92.44 261 ASP A O 1
ATOM 1994 N N . PHE A 1 262 ? 4.346 -5.381 14.464 1.00 95.38 262 PHE A N 1
ATOM 1995 C CA . PHE A 1 262 ? 5.007 -6.625 14.830 1.00 95.38 262 PHE A CA 1
ATOM 1996 C C . PHE A 1 262 ? 6.476 -6.637 14.411 1.00 95.38 262 PHE A C 1
ATOM 1998 O O . PHE A 1 262 ? 6.870 -6.114 13.371 1.00 95.38 262 PHE A O 1
ATOM 2005 N N . SER A 1 263 ? 7.290 -7.311 15.221 1.00 96.56 263 SER A N 1
ATOM 2006 C CA . SER A 1 263 ? 8.667 -7.631 14.870 1.00 96.56 263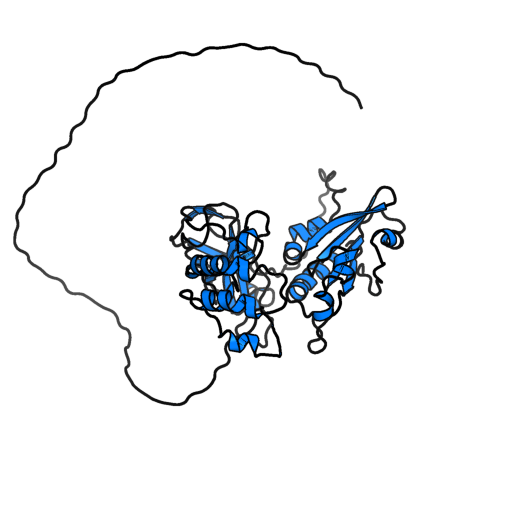 SER A CA 1
ATOM 2007 C C . SER A 1 263 ? 8.736 -8.874 14.002 1.00 96.56 263 SER A C 1
ATOM 2009 O O . SER A 1 263 ? 8.195 -9.920 14.363 1.00 96.56 263 SER A O 1
ATOM 2011 N N . PHE A 1 264 ? 9.432 -8.770 12.879 1.00 97.88 264 PHE A N 1
ATOM 2012 C CA . PHE A 1 264 ? 9.712 -9.876 11.980 1.00 97.88 264 PHE A CA 1
ATOM 2013 C C . PHE A 1 264 ? 11.136 -10.393 12.193 1.00 97.88 264 PHE A C 1
ATOM 2015 O O . PHE A 1 264 ? 12.065 -9.608 12.387 1.00 97.88 264 PHE A O 1
ATOM 2022 N N . SER A 1 265 ? 11.288 -11.718 12.189 1.00 97.88 265 SER A N 1
ATOM 2023 C CA . SER A 1 265 ? 12.567 -12.399 12.408 1.00 97.88 265 SER A CA 1
ATOM 2024 C C . SER A 1 265 ? 12.790 -13.537 11.412 1.00 97.88 265 SER A C 1
ATOM 2026 O O . SER A 1 265 ? 11.857 -14.272 11.074 1.00 97.88 265 SER A O 1
ATOM 2028 N N . GLY A 1 266 ? 14.042 -13.727 10.995 1.00 97.81 266 GLY A N 1
ATOM 2029 C CA . GLY A 1 266 ? 14.408 -14.683 9.947 1.00 97.81 266 GLY A CA 1
ATOM 2030 C C . GLY A 1 266 ? 14.177 -14.150 8.530 1.00 97.81 266 GLY A C 1
ATOM 2031 O O . GLY A 1 266 ? 14.169 -14.941 7.589 1.00 97.81 266 GLY A O 1
ATOM 2032 N N . GLY A 1 267 ? 13.977 -12.840 8.388 1.00 97.50 267 GLY A N 1
ATOM 2033 C CA . GLY A 1 267 ? 13.936 -12.138 7.120 1.00 97.50 267 GLY A CA 1
ATOM 2034 C C . GLY A 1 267 ? 15.311 -12.104 6.459 1.00 97.50 267 GLY A C 1
ATOM 2035 O O . GLY A 1 267 ? 16.332 -11.813 7.076 1.00 97.50 267 GLY A O 1
ATOM 2036 N N . THR A 1 268 ? 15.319 -12.419 5.176 1.00 97.94 268 THR A N 1
ATOM 2037 C CA . THR A 1 268 ? 16.475 -12.419 4.271 1.00 97.94 268 THR A CA 1
ATOM 2038 C C . THR A 1 268 ? 16.297 -11.424 3.127 1.00 97.94 268 THR A C 1
ATOM 2040 O O . THR A 1 268 ? 17.208 -11.256 2.321 1.00 97.94 268 THR A O 1
ATOM 2043 N N . GLY A 1 269 ? 15.129 -10.775 3.043 1.00 95.00 269 GLY A N 1
ATOM 2044 C CA . GLY A 1 269 ? 14.896 -9.694 2.099 1.00 95.00 269 GLY A CA 1
ATOM 2045 C C . GLY A 1 269 ? 15.778 -8.489 2.418 1.00 95.00 269 GLY A C 1
ATOM 2046 O O . GLY A 1 269 ? 16.064 -8.201 3.576 1.00 95.00 269 GLY A O 1
ATOM 2047 N N . GLU A 1 270 ? 16.177 -7.760 1.386 1.00 94.62 270 GLU A N 1
ATOM 2048 C CA . GLU A 1 270 ? 16.878 -6.482 1.501 1.00 94.62 270 GLU A CA 1
ATOM 2049 C C . GLU A 1 270 ? 16.048 -5.399 0.813 1.00 94.62 270 GLU A C 1
ATOM 2051 O O . GLU A 1 270 ? 15.281 -5.697 -0.103 1.00 94.62 270 GLU A O 1
ATOM 2056 N N . TRP A 1 271 ? 16.185 -4.146 1.246 1.00 93.69 271 TRP A N 1
ATOM 2057 C CA . TRP A 1 271 ? 15.509 -3.025 0.595 1.00 93.69 271 TRP A CA 1
ATOM 2058 C C . TRP A 1 271 ? 16.089 -2.780 -0.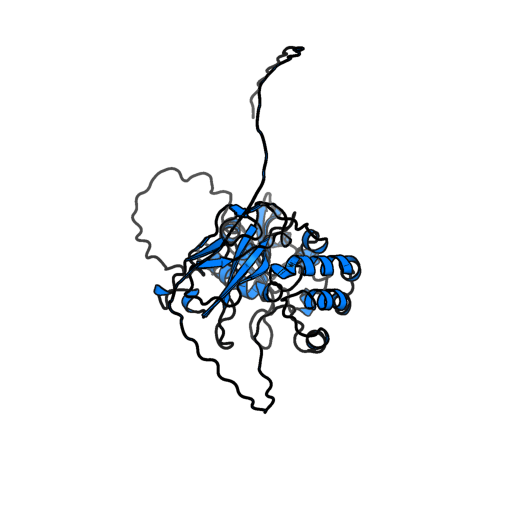799 1.00 93.69 271 TRP A C 1
ATOM 2060 O O . TRP A 1 271 ? 17.291 -2.547 -0.943 1.00 93.69 271 TRP A O 1
ATOM 2070 N N . GLY A 1 272 ? 15.228 -2.792 -1.817 1.00 92.81 272 GLY A N 1
ATOM 2071 C CA . GLY A 1 272 ? 15.606 -2.466 -3.188 1.00 92.81 272 GLY A CA 1
ATOM 2072 C C . GLY A 1 272 ? 15.758 -0.960 -3.410 1.00 92.81 272 GLY A C 1
ATOM 2073 O O . GLY A 1 272 ? 15.282 -0.133 -2.627 1.00 92.81 272 GLY A O 1
ATOM 2074 N N . LYS A 1 273 ? 16.364 -0.576 -4.536 1.00 91.69 273 LYS A N 1
ATOM 2075 C CA . LYS A 1 273 ? 16.539 0.836 -4.928 1.00 91.69 273 LYS A CA 1
ATOM 2076 C C . LYS A 1 273 ? 15.200 1.571 -5.031 1.00 91.69 273 LYS A C 1
ATOM 2078 O O . LYS A 1 273 ? 15.106 2.737 -4.663 1.00 91.69 273 LYS A O 1
ATOM 2083 N N . THR A 1 274 ? 14.171 0.881 -5.527 1.00 85.94 274 THR A N 1
ATOM 2084 C CA . THR A 1 274 ? 12.820 1.449 -5.701 1.00 85.94 274 THR A CA 1
ATOM 2085 C C . THR A 1 274 ? 12.157 1.759 -4.357 1.00 85.94 274 THR A C 1
ATOM 2087 O O . THR A 1 274 ? 11.620 2.850 -4.187 1.00 85.94 274 THR A O 1
ATOM 2090 N N . GLU A 1 275 ? 12.270 0.853 -3.383 1.00 85.94 275 GLU A N 1
ATOM 2091 C CA . GLU A 1 275 ? 11.716 1.042 -2.034 1.00 85.94 275 GLU A CA 1
ATOM 2092 C C . GLU A 1 275 ? 12.456 2.149 -1.275 1.00 85.94 275 GLU A C 1
ATOM 2094 O O . GLU A 1 275 ? 11.830 3.006 -0.659 1.00 85.94 275 GLU A O 1
ATOM 2099 N N . LEU A 1 276 ? 13.790 2.191 -1.376 1.00 88.25 276 LEU A N 1
ATOM 2100 C CA . LEU A 1 276 ? 14.597 3.271 -0.794 1.00 88.25 276 LEU A CA 1
ATOM 2101 C C . LEU A 1 276 ? 14.328 4.630 -1.460 1.00 88.25 276 LEU A C 1
ATOM 2103 O O . LEU A 1 276 ? 14.514 5.670 -0.831 1.00 88.25 276 LEU A O 1
ATOM 2107 N N . GLY A 1 277 ? 13.872 4.624 -2.713 1.00 78.75 277 GLY A N 1
ATOM 2108 C CA . GLY A 1 277 ? 13.388 5.799 -3.434 1.00 78.75 277 GLY A CA 1
ATOM 2109 C C . GLY A 1 277 ? 11.939 6.189 -3.119 1.00 78.75 277 GLY A C 1
ATOM 2110 O O . GLY A 1 277 ? 11.439 7.124 -3.738 1.00 78.75 277 GLY A O 1
ATOM 2111 N N . GLY A 1 278 ? 11.260 5.485 -2.205 1.00 72.75 278 GLY A N 1
ATOM 2112 C CA . GLY A 1 278 ? 9.896 5.805 -1.766 1.00 72.75 278 GLY A CA 1
ATOM 2113 C C . GLY A 1 278 ? 8.795 5.356 -2.711 1.00 72.75 278 GLY A C 1
ATOM 2114 O O . GLY A 1 278 ? 7.665 5.822 -2.609 1.00 72.75 278 GLY A O 1
ATOM 2115 N N . SER A 1 279 ? 9.118 4.482 -3.662 1.00 75.00 279 SER A N 1
ATOM 2116 C CA . SER A 1 279 ? 8.169 3.967 -4.645 1.00 75.00 279 SER A CA 1
ATOM 2117 C C . SER A 1 279 ? 7.793 2.520 -4.336 1.00 75.00 279 SER A C 1
ATOM 2119 O O . SER A 1 279 ? 8.600 1.747 -3.818 1.00 75.00 279 SER A O 1
ATOM 2121 N N . THR A 1 280 ? 6.570 2.130 -4.694 1.00 79.44 280 THR A N 1
ATOM 2122 C CA . THR A 1 280 ? 6.124 0.739 -4.577 1.00 79.44 280 THR A CA 1
ATOM 2123 C C . THR A 1 280 ? 6.727 -0.123 -5.689 1.00 79.44 280 THR A C 1
ATOM 2125 O O . THR A 1 280 ? 7.094 0.360 -6.763 1.00 79.44 280 THR A O 1
ATOM 2128 N N . LEU A 1 281 ? 6.827 -1.432 -5.442 1.00 85.50 281 LEU A N 1
ATOM 2129 C CA . LEU A 1 281 ? 7.337 -2.394 -6.428 1.00 85.50 281 LEU A CA 1
ATOM 2130 C C . LEU A 1 281 ? 6.298 -2.776 -7.497 1.00 85.50 281 LEU A C 1
ATOM 2132 O O . LEU A 1 281 ? 6.614 -3.489 -8.452 1.00 85.50 281 LEU A O 1
ATOM 2136 N N . GLY A 1 282 ? 5.066 -2.303 -7.340 1.00 81.19 282 GLY A N 1
ATOM 2137 C CA . GLY A 1 282 ? 3.954 -2.530 -8.244 1.00 81.19 282 GLY A CA 1
ATOM 2138 C C . GLY A 1 282 ? 2.624 -2.466 -7.503 1.00 81.19 282 GLY A C 1
ATOM 2139 O O . GLY A 1 282 ? 2.533 -1.936 -6.398 1.00 81.19 282 GLY A O 1
ATOM 2140 N N . ASP A 1 283 ? 1.600 -3.006 -8.148 1.00 82.44 283 ASP A N 1
ATOM 2141 C CA . ASP A 1 283 ? 0.242 -3.088 -7.622 1.00 82.44 283 ASP A CA 1
ATOM 2142 C C . ASP A 1 283 ? 0.144 -4.180 -6.543 1.00 82.44 283 ASP A C 1
ATOM 2144 O O . ASP A 1 283 ? 0.368 -5.364 -6.826 1.00 82.44 283 ASP A O 1
ATOM 2148 N N . MET A 1 284 ? -0.185 -3.781 -5.311 1.00 86.94 284 MET A N 1
ATOM 2149 C CA . MET A 1 284 ? -0.261 -4.667 -4.146 1.00 86.94 284 MET A CA 1
ATOM 2150 C C . MET A 1 284 ? -1.303 -5.780 -4.308 1.00 86.94 284 MET A C 1
ATOM 2152 O O . MET A 1 284 ? -1.124 -6.856 -3.738 1.00 86.94 284 MET A O 1
ATOM 2156 N N . ASP A 1 285 ? -2.345 -5.569 -5.121 1.00 87.62 285 ASP A N 1
ATOM 2157 C CA . ASP A 1 285 ? -3.384 -6.572 -5.390 1.00 87.62 285 ASP A CA 1
ATOM 2158 C C . ASP A 1 285 ? -2.909 -7.688 -6.319 1.00 87.62 285 ASP A C 1
ATOM 2160 O O . ASP A 1 285 ? -3.510 -8.762 -6.387 1.00 87.62 285 ASP A O 1
ATOM 2164 N N . ARG A 1 286 ? -1.828 -7.440 -7.061 1.00 90.00 286 ARG A N 1
ATOM 2165 C CA . ARG A 1 286 ? -1.335 -8.331 -8.119 1.00 90.00 286 ARG A CA 1
ATOM 2166 C C . ARG A 1 286 ? -0.032 -9.019 -7.765 1.00 90.00 286 ARG A C 1
ATOM 2168 O O . ARG A 1 286 ? 0.410 -9.896 -8.510 1.00 90.00 286 ARG A O 1
ATOM 2175 N N . ILE A 1 287 ? 0.584 -8.630 -6.653 1.00 95.69 287 ILE A N 1
ATOM 2176 C CA . ILE A 1 287 ? 1.854 -9.175 -6.184 1.00 95.69 287 ILE A CA 1
ATOM 2177 C C . ILE A 1 287 ? 1.605 -9.918 -4.871 1.00 95.69 287 ILE A C 1
ATOM 2179 O O . ILE A 1 287 ? 1.522 -9.283 -3.820 1.00 95.69 287 ILE A O 1
ATOM 2183 N N . PRO A 1 288 ? 1.506 -11.261 -4.877 1.00 98.00 288 PRO A N 1
ATOM 2184 C CA . PRO A 1 288 ? 1.503 -12.005 -3.629 1.00 98.00 288 PRO A CA 1
ATOM 2185 C C . PRO A 1 288 ? 2.857 -11.863 -2.933 1.00 98.00 288 PRO A C 1
ATOM 2187 O O . PRO A 1 288 ? 3.893 -11.722 -3.587 1.00 98.00 288 PRO A O 1
ATOM 2190 N N . CYS A 1 289 ? 2.887 -11.964 -1.606 1.00 98.38 289 CYS A N 1
ATOM 2191 C CA . CYS A 1 289 ? 4.142 -11.810 -0.868 1.00 98.38 289 CYS A CA 1
ATOM 2192 C C . CYS A 1 289 ? 5.198 -12.866 -1.231 1.00 98.38 289 CYS A C 1
ATOM 2194 O O . CYS A 1 289 ? 6.389 -12.589 -1.144 1.00 98.38 289 CYS A O 1
ATOM 2196 N N . THR A 1 290 ? 4.786 -14.030 -1.742 1.00 98.06 290 THR A N 1
ATOM 2197 C CA . THR A 1 290 ? 5.682 -15.058 -2.306 1.00 98.06 290 THR A CA 1
ATOM 2198 C C . THR A 1 290 ? 6.392 -14.629 -3.591 1.00 98.06 290 THR A C 1
ATOM 2200 O O . THR A 1 290 ? 7.358 -15.265 -3.995 1.00 98.06 290 THR A O 1
ATOM 2203 N N . ALA A 1 291 ? 5.909 -13.581 -4.259 1.00 98.25 291 ALA A N 1
ATOM 2204 C CA . ALA A 1 291 ? 6.506 -13.008 -5.462 1.00 98.25 291 ALA A CA 1
ATOM 2205 C C . ALA A 1 291 ? 7.258 -11.698 -5.185 1.00 98.25 291 ALA A C 1
ATOM 2207 O O . ALA A 1 291 ? 7.874 -11.149 -6.098 1.00 98.25 291 ALA A O 1
ATOM 2208 N N . TYR A 1 292 ? 7.214 -11.179 -3.955 1.00 97.56 292 TYR A N 1
ATOM 2209 C CA . TYR A 1 292 ? 7.667 -9.822 -3.654 1.00 97.56 292 TYR A CA 1
ATOM 2210 C C . TYR A 1 292 ? 9.181 -9.649 -3.867 1.00 97.56 292 TYR A C 1
ATOM 2212 O O . TYR A 1 292 ? 9.611 -8.675 -4.483 1.00 97.56 292 TYR A O 1
ATOM 2220 N N . ALA A 1 293 ? 9.988 -10.653 -3.505 1.00 98.00 293 ALA A N 1
ATOM 2221 C CA . ALA A 1 293 ? 11.423 -10.672 -3.805 1.00 98.00 293 ALA A CA 1
ATOM 2222 C C . ALA A 1 293 ? 11.719 -10.681 -5.319 1.00 98.00 293 ALA A C 1
ATOM 2224 O O . ALA A 1 293 ? 12.617 -9.986 -5.795 1.00 98.00 293 ALA A O 1
ATOM 2225 N N . CYS A 1 294 ? 10.938 -11.430 -6.107 1.00 98.44 294 CYS A N 1
ATOM 2226 C CA . CYS A 1 294 ? 11.051 -11.419 -7.567 1.00 98.44 294 CYS A CA 1
ATOM 2227 C C . CYS A 1 294 ? 10.695 -10.039 -8.141 1.00 98.44 294 CYS A C 1
ATOM 2229 O O . CYS A 1 294 ? 11.443 -9.502 -8.962 1.00 98.44 294 CYS A O 1
ATOM 2231 N N . ALA A 1 295 ? 9.608 -9.431 -7.655 1.00 97.81 295 ALA A N 1
ATOM 2232 C CA . ALA A 1 295 ? 9.200 -8.095 -8.069 1.00 97.81 295 ALA A CA 1
ATOM 2233 C C . ALA A 1 295 ? 10.281 -7.050 -7.752 1.00 97.81 295 ALA A C 1
ATOM 2235 O O . ALA A 1 295 ? 10.574 -6.193 -8.590 1.00 97.81 295 ALA A O 1
ATOM 2236 N N . ARG A 1 296 ? 10.936 -7.162 -6.591 1.00 97.44 296 ARG A N 1
ATOM 2237 C CA . ARG A 1 296 ? 12.078 -6.322 -6.203 1.00 97.44 296 ARG A CA 1
ATOM 2238 C C . ARG A 1 296 ? 13.238 -6.444 -7.181 1.00 97.44 296 ARG A C 1
ATOM 2240 O O . ARG A 1 296 ? 13.689 -5.435 -7.714 1.00 97.44 296 ARG A O 1
ATOM 2247 N N . ASN A 1 297 ? 13.647 -7.670 -7.503 1.00 98.00 297 ASN A N 1
ATOM 2248 C CA . ASN A 1 297 ? 14.726 -7.921 -8.461 1.00 98.00 297 ASN A CA 1
ATOM 2249 C C . ASN A 1 297 ? 14.432 -7.313 -9.841 1.00 98.00 297 ASN A C 1
ATOM 2251 O O . ASN A 1 297 ? 15.320 -6.739 -10.472 1.00 98.00 297 ASN A O 1
ATOM 2255 N N . CYS A 1 298 ? 13.184 -7.402 -10.308 1.00 97.75 298 CYS A N 1
ATOM 2256 C CA . CYS A 1 298 ? 12.755 -6.753 -11.546 1.00 97.75 298 CYS A CA 1
ATOM 2257 C C . CYS A 1 298 ? 12.859 -5.226 -11.464 1.00 97.75 298 CYS A C 1
ATOM 2259 O O . CYS A 1 298 ? 13.414 -4.590 -12.361 1.00 97.75 298 CYS A O 1
ATOM 2261 N N . ASN A 1 299 ? 12.356 -4.638 -10.381 1.00 94.31 299 ASN A N 1
ATOM 2262 C CA . ASN A 1 299 ? 12.388 -3.196 -10.165 1.00 94.31 299 ASN A CA 1
ATOM 2263 C C . ASN A 1 299 ? 13.817 -2.645 -10.092 1.00 94.31 299 ASN A C 1
ATOM 2265 O O . ASN A 1 299 ? 14.078 -1.587 -10.666 1.00 94.31 299 ASN A O 1
ATOM 2269 N N . ASP A 1 300 ? 14.733 -3.367 -9.448 1.00 94.81 300 ASP A N 1
ATOM 2270 C CA . ASP A 1 300 ? 16.138 -2.978 -9.323 1.00 94.81 300 ASP A CA 1
ATOM 2271 C C . ASP A 1 300 ? 16.913 -3.141 -10.631 1.00 94.81 300 ASP A C 1
ATOM 2273 O O . ASP A 1 300 ? 17.717 -2.274 -10.985 1.00 94.81 300 ASP A O 1
ATOM 2277 N N . LYS A 1 301 ? 16.636 -4.214 -11.384 1.00 95.94 301 LYS A N 1
ATOM 2278 C CA . LYS A 1 301 ? 17.249 -4.475 -12.694 1.00 95.94 301 LYS A CA 1
ATOM 2279 C C . LYS A 1 301 ? 17.006 -3.338 -13.686 1.00 95.94 301 LYS A C 1
ATOM 2281 O O . LYS A 1 301 ? 17.900 -3.007 -14.459 1.00 95.94 301 LYS A O 1
ATOM 2286 N N . TYR A 1 302 ? 15.811 -2.757 -13.661 1.00 92.12 302 TYR A N 1
ATOM 2287 C CA . TYR A 1 302 ? 15.380 -1.701 -14.583 1.00 92.12 302 TYR A CA 1
ATOM 2288 C C . TYR A 1 302 ? 15.258 -0.330 -13.901 1.00 92.12 302 TYR A C 1
ATOM 2290 O O . TYR A 1 302 ? 14.627 0.580 -14.438 1.00 92.12 302 TYR A O 1
ATOM 2298 N N . PHE A 1 303 ? 15.838 -0.168 -12.707 1.00 88.19 303 PHE A N 1
ATOM 2299 C CA . PHE A 1 303 ? 15.722 1.069 -11.935 1.00 88.19 303 PHE A CA 1
ATOM 2300 C C . PHE A 1 303 ? 16.272 2.271 -12.705 1.00 88.19 303 PHE A C 1
ATOM 2302 O O . PHE A 1 303 ? 15.582 3.273 -12.833 1.00 88.19 303 PHE A O 1
ATOM 2309 N N . ASP A 1 304 ? 17.475 2.155 -13.272 1.00 87.25 304 ASP A N 1
ATOM 2310 C CA . ASP A 1 304 ? 18.137 3.276 -13.952 1.00 87.25 304 ASP A CA 1
ATOM 2311 C C . ASP A 1 304 ? 17.426 3.666 -15.267 1.00 87.25 304 ASP A C 1
ATOM 2313 O O . ASP A 1 304 ? 17.432 4.832 -15.649 1.00 87.25 304 ASP A O 1
ATOM 2317 N N . GLU A 1 305 ? 16.763 2.712 -15.936 1.00 81.19 305 GLU A N 1
ATOM 2318 C CA . GLU A 1 305 ? 15.944 2.957 -17.137 1.00 81.19 305 GLU A CA 1
ATOM 2319 C C . GLU A 1 305 ? 14.662 3.736 -16.799 1.00 81.19 305 GLU A C 1
ATOM 2321 O O . GLU A 1 305 ? 14.285 4.670 -17.510 1.00 81.19 305 GLU A O 1
ATOM 2326 N N . ARG A 1 306 ? 14.005 3.376 -15.688 1.00 78.69 306 ARG A N 1
ATOM 2327 C CA . ARG A 1 306 ? 12.787 4.050 -15.214 1.00 78.69 306 ARG A CA 1
ATOM 2328 C C . ARG A 1 306 ? 13.055 5.363 -14.498 1.00 78.69 306 ARG A C 1
ATOM 2330 O O . ARG A 1 306 ? 12.203 6.244 -14.530 1.00 78.69 306 ARG A O 1
ATOM 2337 N N . ASN A 1 307 ? 14.207 5.504 -13.850 1.00 69.56 307 ASN A N 1
ATOM 2338 C CA . ASN A 1 307 ? 14.590 6.697 -13.100 1.00 69.56 307 ASN A CA 1
ATOM 2339 C C . ASN A 1 307 ? 15.083 7.812 -14.040 1.00 69.56 307 ASN A C 1
ATOM 2341 O O . ASN A 1 307 ? 16.167 8.374 -13.883 1.00 69.56 307 ASN A O 1
ATOM 2345 N N . THR A 1 308 ? 14.283 8.101 -15.066 1.00 63.47 308 THR A N 1
ATOM 2346 C CA . THR A 1 308 ? 14.501 9.172 -16.033 1.00 63.47 308 THR A CA 1
ATOM 2347 C C . THR A 1 308 ? 13.344 10.159 -15.944 1.00 63.47 308 THR A C 1
ATOM 2349 O O . THR A 1 308 ? 12.226 9.810 -15.579 1.00 63.47 308 THR A O 1
ATOM 2352 N N . THR A 1 309 ? 13.575 11.417 -16.312 1.00 54.81 309 THR A N 1
ATOM 2353 C CA . THR A 1 309 ? 12.522 12.447 -16.376 1.00 54.81 309 THR A CA 1
ATOM 2354 C C . THR A 1 309 ? 11.591 12.281 -17.590 1.00 54.81 309 THR A C 1
ATOM 2356 O O . THR A 1 309 ? 10.863 13.211 -17.946 1.00 54.81 309 THR A O 1
ATOM 2359 N N . SER A 1 310 ? 11.629 11.121 -18.258 1.00 56.69 310 SER A N 1
ATOM 2360 C CA . SER A 1 310 ? 10.860 10.834 -19.467 1.00 56.69 310 SER A CA 1
ATOM 2361 C C . SER A 1 310 ? 9.374 10.667 -19.150 1.00 56.69 310 SER A C 1
ATOM 2363 O O . SER A 1 310 ? 8.999 9.957 -18.222 1.00 56.69 310 SER A O 1
ATOM 2365 N N . GLN A 1 311 ? 8.515 11.292 -19.957 1.00 60.91 311 GLN A N 1
ATOM 2366 C CA . GLN A 1 311 ? 7.062 11.084 -19.909 1.00 60.91 311 GLN A CA 1
ATOM 2367 C C . GLN A 1 311 ? 6.615 9.849 -20.708 1.00 60.91 311 GLN A C 1
ATOM 2369 O O . GLN A 1 311 ? 5.420 9.576 -20.785 1.00 60.91 311 GLN A O 1
ATOM 2374 N N . ASP A 1 312 ? 7.555 9.128 -21.325 1.00 72.38 312 ASP A N 1
ATOM 2375 C CA . ASP A 1 312 ? 7.264 7.943 -22.124 1.00 72.38 312 ASP A CA 1
ATOM 2376 C C . ASP A 1 312 ? 6.929 6.749 -21.216 1.00 72.38 312 ASP A C 1
ATOM 2378 O O . ASP A 1 312 ? 7.814 6.258 -20.511 1.00 72.38 312 ASP A O 1
ATOM 2382 N N . PRO A 1 313 ? 5.685 6.238 -21.214 1.00 69.25 313 PRO A N 1
ATOM 2383 C CA . PRO A 1 313 ? 5.321 5.094 -20.389 1.00 69.25 313 PRO A CA 1
ATOM 2384 C C . PRO A 1 313 ? 6.075 3.815 -20.780 1.00 69.25 313 PRO A C 1
ATOM 2386 O O . PRO A 1 313 ? 6.178 2.908 -19.952 1.00 69.25 313 PRO A O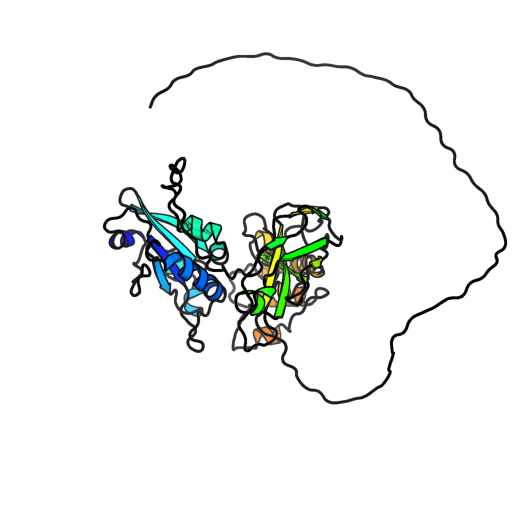 1
ATOM 2389 N N . SER A 1 314 ? 6.655 3.720 -21.986 1.00 79.12 314 SER A N 1
ATOM 2390 C CA . SER A 1 314 ? 7.398 2.527 -22.405 1.00 79.12 314 SER A CA 1
ATOM 2391 C C . SER A 1 314 ? 8.628 2.244 -21.541 1.00 79.12 314 SER A C 1
ATOM 2393 O O . SER A 1 314 ? 9.062 1.095 -21.499 1.00 79.12 314 SER A O 1
ATOM 2395 N N . VAL A 1 315 ? 9.162 3.236 -20.813 1.00 81.38 315 VAL A N 1
ATOM 2396 C CA . VAL A 1 315 ? 10.287 3.032 -19.873 1.00 81.38 315 VAL A CA 1
ATOM 2397 C C . VAL A 1 315 ? 9.931 2.062 -18.739 1.00 81.38 315 VAL A C 1
ATOM 2399 O O . VAL A 1 315 ? 10.806 1.434 -18.150 1.00 81.38 315 VAL A O 1
ATOM 2402 N N . TYR A 1 316 ? 8.637 1.889 -18.445 1.00 83.06 316 TYR A N 1
ATOM 2403 C CA . TYR A 1 316 ? 8.152 0.942 -17.440 1.00 83.06 316 TYR A CA 1
ATOM 2404 C C . TYR A 1 316 ? 7.892 -0.455 -18.007 1.00 83.06 316 TYR A C 1
ATOM 2406 O O . TYR A 1 316 ? 7.765 -1.394 -17.219 1.00 83.06 316 TYR A O 1
ATOM 2414 N N . LYS A 1 317 ? 7.856 -0.621 -19.338 1.00 86.38 317 LYS A N 1
ATOM 2415 C CA . LYS A 1 317 ? 7.479 -1.878 -20.003 1.00 86.38 317 LYS A CA 1
ATOM 2416 C C . LYS A 1 317 ? 8.309 -3.054 -19.510 1.00 86.38 317 LYS A C 1
ATOM 2418 O O . LYS A 1 317 ? 7.760 -4.049 -19.048 1.00 86.38 317 LYS A O 1
ATOM 2423 N N . ASN A 1 318 ? 9.630 -2.898 -19.528 1.00 90.81 318 ASN A N 1
ATOM 2424 C CA . ASN A 1 318 ? 10.554 -3.953 -19.125 1.00 90.81 318 ASN A CA 1
ATOM 2425 C C . ASN A 1 318 ? 10.390 -4.346 -17.649 1.00 90.81 318 ASN A C 1
ATOM 2427 O O . ASN A 1 318 ? 10.456 -5.526 -17.305 1.00 90.81 318 ASN A O 1
ATOM 2431 N N . THR A 1 319 ? 10.137 -3.368 -16.773 1.00 92.50 319 THR A N 1
ATOM 2432 C CA . THR A 1 319 ? 9.881 -3.644 -15.351 1.00 92.50 319 THR A CA 1
ATOM 2433 C C . THR A 1 319 ? 8.558 -4.373 -15.180 1.00 92.50 319 THR A C 1
ATOM 2435 O O . THR A 1 319 ? 8.510 -5.395 -14.502 1.00 92.50 319 THR A O 1
ATOM 2438 N N . TYR A 1 320 ? 7.504 -3.879 -15.828 1.00 89.00 320 TYR A N 1
ATOM 2439 C CA . TYR A 1 320 ? 6.166 -4.444 -15.757 1.00 89.00 320 TYR A CA 1
ATOM 2440 C C . TYR A 1 320 ? 6.135 -5.893 -16.237 1.00 89.00 320 TYR A C 1
ATOM 2442 O O . TYR A 1 320 ? 5.673 -6.766 -15.511 1.00 89.00 320 TYR A O 1
ATOM 2450 N N . GLU A 1 321 ? 6.669 -6.168 -17.429 1.00 93.38 321 GLU A N 1
ATOM 2451 C CA . GLU A 1 321 ? 6.697 -7.517 -18.001 1.00 93.38 321 GLU A CA 1
ATOM 2452 C C . GLU A 1 321 ? 7.542 -8.475 -17.152 1.00 93.38 321 GLU A C 1
ATOM 2454 O O . GLU A 1 321 ? 7.193 -9.646 -17.010 1.00 93.38 321 GLU A O 1
ATOM 2459 N N . CYS A 1 322 ? 8.612 -7.979 -16.523 1.00 97.38 322 CYS A N 1
ATOM 2460 C CA . CYS A 1 322 ? 9.404 -8.763 -15.580 1.00 97.38 322 CYS A CA 1
ATOM 2461 C C . CYS A 1 322 ? 8.602 -9.122 -14.318 1.00 97.38 322 CYS A C 1
ATOM 2463 O O . CYS A 1 322 ? 8.566 -10.289 -13.934 1.00 97.38 322 CYS A O 1
ATOM 2465 N N . VAL A 1 323 ? 7.916 -8.154 -13.696 1.00 96.06 323 VAL A N 1
ATOM 2466 C CA . VAL A 1 323 ? 7.074 -8.399 -12.507 1.00 96.06 323 VAL A CA 1
ATOM 2467 C C . VAL A 1 323 ? 5.887 -9.310 -12.850 1.00 96.06 323 VAL A C 1
ATOM 2469 O O . VAL A 1 323 ? 5.561 -10.226 -12.094 1.00 96.06 323 VAL A O 1
ATOM 2472 N N . ALA A 1 324 ? 5.277 -9.122 -14.020 1.00 94.94 324 ALA A N 1
ATOM 2473 C CA . ALA A 1 324 ? 4.204 -9.970 -14.537 1.00 94.94 324 ALA A CA 1
ATOM 2474 C C . ALA A 1 324 ? 4.647 -11.426 -14.774 1.00 94.94 324 ALA A C 1
ATOM 2476 O O . ALA A 1 324 ? 3.815 -12.328 -14.770 1.00 94.94 324 ALA A O 1
ATOM 2477 N N . ALA A 1 325 ? 5.948 -11.670 -14.961 1.00 97.50 325 ALA A N 1
ATOM 2478 C CA . ALA A 1 325 ? 6.515 -13.010 -15.084 1.00 97.50 325 ALA A CA 1
ATOM 2479 C C . ALA A 1 325 ? 6.861 -13.661 -13.729 1.00 97.50 325 ALA A C 1
ATOM 2481 O O . ALA A 1 325 ? 7.230 -14.839 -13.696 1.00 97.50 325 ALA A O 1
ATOM 2482 N N . CYS A 1 326 ? 6.763 -12.930 -12.613 1.00 98.12 326 CYS A N 1
ATOM 2483 C CA . CYS A 1 326 ? 7.027 -13.487 -11.290 1.00 98.12 326 CYS A CA 1
ATOM 2484 C C . CYS A 1 326 ? 5.970 -14.539 -10.896 1.00 98.12 326 CYS A C 1
ATOM 2486 O O . CYS A 1 326 ? 4.779 -14.345 -11.142 1.00 98.12 326 CYS A O 1
ATOM 2488 N N . PRO A 1 327 ? 6.360 -15.655 -10.249 1.00 97.38 327 PRO A N 1
ATOM 2489 C CA . PRO A 1 327 ? 5.422 -16.722 -9.909 1.00 97.38 327 PRO A CA 1
ATOM 2490 C C . PRO A 1 327 ? 4.253 -16.244 -9.038 1.00 97.38 327 PRO A C 1
ATOM 2492 O O . PRO A 1 327 ? 4.456 -15.714 -7.951 1.00 97.38 327 PRO A O 1
ATOM 2495 N N . GLY A 1 328 ? 3.025 -16.493 -9.493 1.00 94.88 328 GLY A N 1
ATOM 2496 C CA . GLY A 1 328 ? 1.803 -16.189 -8.743 1.00 94.88 328 GLY A CA 1
ATOM 2497 C C . GLY A 1 328 ? 1.289 -14.757 -8.890 1.00 94.88 328 GLY A C 1
ATOM 2498 O O . GLY A 1 328 ? 0.248 -14.451 -8.314 1.00 94.88 328 GLY A O 1
ATOM 2499 N N . THR A 1 329 ? 1.962 -13.893 -9.654 1.00 93.75 329 THR A N 1
ATOM 2500 C CA . THR A 1 329 ? 1.411 -12.574 -9.972 1.00 93.75 329 THR A CA 1
ATOM 2501 C C . THR A 1 329 ? 0.281 -12.674 -10.997 1.00 93.75 329 THR A C 1
ATOM 2503 O O . THR A 1 329 ? 0.183 -13.635 -11.765 1.00 93.75 329 THR A O 1
ATOM 2506 N N . THR A 1 330 ? -0.602 -11.675 -11.009 1.00 89.62 330 THR A N 1
ATOM 2507 C CA . THR A 1 330 ? -1.736 -11.612 -11.942 1.00 89.62 330 THR A CA 1
ATOM 2508 C C . THR A 1 330 ? -1.775 -10.258 -12.631 1.00 89.62 330 THR A C 1
ATOM 2510 O O . THR A 1 330 ? -2.394 -9.317 -12.138 1.00 89.62 330 THR A O 1
ATOM 2513 N N . PHE A 1 331 ? -1.110 -10.155 -13.780 1.00 88.19 331 PHE A N 1
ATOM 2514 C CA . PHE A 1 331 ? -1.054 -8.933 -14.578 1.00 88.19 331 PHE A CA 1
ATOM 2515 C C . PHE A 1 331 ? -1.653 -9.161 -15.977 1.00 88.19 331 PHE A C 1
ATOM 2517 O O . PHE A 1 331 ? -1.416 -10.210 -16.580 1.00 88.19 331 PHE A O 1
ATOM 2524 N N . PRO A 1 332 ? -2.427 -8.201 -16.515 1.00 87.19 332 PRO A N 1
ATOM 2525 C CA . PRO A 1 332 ? -2.772 -8.167 -17.927 1.00 87.19 332 PRO A CA 1
ATOM 2526 C C . PRO A 1 332 ? -1.518 -7.912 -18.776 1.00 87.19 332 PRO A C 1
ATOM 2528 O O . PRO A 1 332 ? -0.442 -7.603 -18.267 1.00 87.19 332 PRO A O 1
ATOM 2531 N N . SER A 1 333 ? -1.642 -8.048 -20.095 1.00 88.44 333 SER A N 1
ATOM 2532 C CA . SER A 1 333 ? -0.520 -7.754 -20.990 1.00 88.44 333 SER A CA 1
ATOM 2533 C C . SER A 1 333 ? -0.172 -6.261 -20.980 1.00 88.44 333 SER A C 1
ATOM 2535 O O . SER A 1 333 ? -1.052 -5.412 -20.805 1.00 88.44 333 SER A O 1
ATOM 2537 N N . TRP A 1 334 ? 1.096 -5.929 -21.235 1.00 83.00 334 TRP A N 1
ATOM 2538 C CA . TRP A 1 334 ? 1.510 -4.535 -21.415 1.00 83.00 334 TRP A CA 1
ATOM 2539 C C . TRP A 1 334 ? 0.692 -3.839 -22.511 1.00 83.00 334 TRP A C 1
ATOM 2541 O O . TRP A 1 334 ? 0.210 -2.723 -22.336 1.00 83.00 334 TRP A O 1
ATOM 2551 N N . ASP A 1 335 ? 0.474 -4.526 -23.632 1.00 85.94 335 ASP A N 1
ATOM 2552 C CA . ASP A 1 335 ? -0.243 -3.947 -24.762 1.00 85.94 335 ASP A CA 1
ATOM 2553 C C . ASP A 1 335 ? -1.718 -3.670 -24.436 1.00 85.94 335 ASP A C 1
ATOM 2555 O O . ASP A 1 335 ? -2.259 -2.685 -24.930 1.00 85.94 335 ASP A O 1
ATOM 2559 N N . SER A 1 336 ? -2.363 -4.467 -23.576 1.00 83.00 336 SER A N 1
ATOM 2560 C CA . SER A 1 336 ? -3.727 -4.154 -23.119 1.00 83.00 336 SER A CA 1
ATOM 2561 C C . SER A 1 336 ? -3.775 -2.893 -22.259 1.00 83.00 336 SER A C 1
ATOM 2563 O O . SER A 1 336 ? -4.663 -2.080 -22.450 1.00 83.00 336 SER A O 1
ATOM 2565 N N . ILE A 1 337 ? -2.797 -2.672 -21.376 1.00 77.25 337 ILE A N 1
ATOM 2566 C CA . ILE A 1 337 ? -2.826 -1.499 -20.484 1.00 77.25 337 ILE A CA 1
ATOM 2567 C C . ILE A 1 337 ? -2.373 -0.201 -21.165 1.00 77.25 337 ILE A C 1
ATOM 2569 O O . ILE A 1 337 ? -2.698 0.879 -20.686 1.00 77.25 337 ILE A O 1
ATOM 2573 N N . ILE A 1 338 ? -1.593 -0.291 -22.249 1.00 73.12 338 ILE A N 1
ATOM 2574 C CA . ILE A 1 338 ? -1.047 0.880 -22.953 1.00 73.12 338 ILE A CA 1
ATOM 2575 C C . ILE A 1 338 ? -1.939 1.336 -24.118 1.00 73.12 338 ILE A C 1
ATOM 2577 O O . ILE A 1 338 ? -1.921 2.512 -24.473 1.00 73.12 338 ILE A O 1
ATOM 2581 N N . ASN A 1 339 ? -2.686 0.411 -24.737 1.00 60.22 339 ASN A N 1
ATOM 2582 C CA . ASN A 1 339 ? -3.525 0.695 -25.907 1.00 60.22 339 ASN A CA 1
ATOM 2583 C C . ASN A 1 339 ? -4.981 1.008 -25.549 1.00 60.22 339 ASN A C 1
ATOM 2585 O O . ASN A 1 339 ? -5.715 1.481 -26.422 1.00 60.22 339 ASN A O 1
ATOM 2589 N N . ASP A 1 340 ? -5.376 0.828 -24.288 1.00 52.16 340 ASP A N 1
ATOM 2590 C CA . ASP A 1 340 ? -6.582 1.427 -23.719 1.00 52.16 340 ASP A CA 1
ATOM 2591 C C . ASP A 1 340 ? -6.369 2.951 -23.603 1.00 52.16 340 ASP A C 1
ATOM 2593 O O . ASP A 1 340 ? -6.175 3.530 -22.534 1.00 52.16 340 ASP A O 1
ATOM 2597 N N . ASN A 1 341 ? -6.374 3.634 -24.756 1.00 38.84 341 ASN A N 1
ATOM 2598 C CA . ASN A 1 341 ? -6.428 5.093 -24.877 1.00 38.84 341 ASN A CA 1
ATOM 2599 C C . ASN A 1 341 ? -7.831 5.590 -24.498 1.00 38.84 341 ASN A C 1
ATOM 2601 O O . ASN A 1 341 ? -8.570 6.142 -25.317 1.00 38.84 341 ASN A O 1
ATOM 2605 N N . GLY A 1 342 ? -8.171 5.351 -23.234 1.00 36.34 342 GLY A N 1
ATOM 2606 C CA . GLY A 1 342 ? -9.426 5.687 -22.590 1.00 36.34 342 GLY A CA 1
ATOM 2607 C C . GLY A 1 342 ? -9.333 5.792 -21.068 1.00 36.34 342 GLY A C 1
ATOM 2608 O O . GLY A 1 342 ? -10.185 6.454 -20.514 1.00 36.34 342 GLY A O 1
ATOM 2609 N N . ASP A 1 343 ? -8.325 5.243 -20.384 1.00 36.72 343 ASP A N 1
ATOM 2610 C CA . ASP A 1 343 ? -8.140 5.414 -18.932 1.00 36.72 343 ASP A CA 1
ATOM 2611 C C . ASP A 1 343 ? -6.808 4.804 -18.455 1.00 36.72 343 ASP A C 1
ATOM 2613 O O . ASP A 1 343 ? -6.735 3.734 -17.865 1.00 36.72 343 ASP A O 1
ATOM 2617 N N . GLY A 1 344 ? -5.702 5.528 -18.633 1.00 33.84 344 GLY A N 1
ATOM 2618 C CA . GLY A 1 344 ? -4.414 5.176 -18.020 1.00 33.84 344 GLY A CA 1
ATOM 2619 C C . GLY A 1 344 ? -4.437 5.316 -16.487 1.00 33.84 344 GLY A C 1
ATOM 2620 O O . GLY A 1 344 ? -3.877 6.267 -15.920 1.00 33.84 344 GLY A O 1
ATOM 2621 N N . SER A 1 345 ? -5.114 4.384 -15.822 1.00 36.09 345 SER A N 1
ATOM 2622 C CA . SER A 1 345 ? -5.094 4.104 -14.393 1.00 36.09 345 SER A CA 1
ATOM 2623 C C . SER A 1 345 ? -4.194 2.896 -14.159 1.00 36.09 345 SER A C 1
ATOM 2625 O O . SER A 1 345 ? -4.607 1.745 -14.242 1.00 36.09 345 SER A O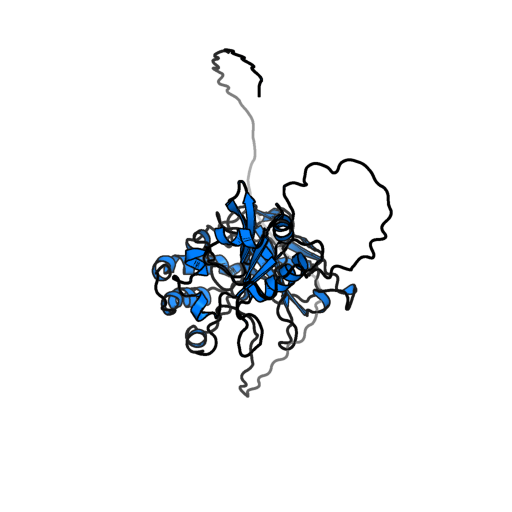 1
ATOM 2627 N N . GLY A 1 346 ? -2.951 3.162 -13.760 1.00 34.12 346 GLY A N 1
ATOM 2628 C CA . GLY A 1 346 ? -2.280 2.307 -12.782 1.00 34.12 346 GLY A CA 1
ATOM 2629 C C . GLY A 1 346 ? -2.971 2.497 -11.431 1.00 34.12 346 GLY A C 1
ATOM 2630 O O . GLY A 1 346 ? -2.440 3.153 -10.544 1.00 34.12 346 GLY A O 1
ATOM 2631 N N . SER A 1 347 ? -4.221 2.056 -11.346 1.00 30.36 347 SER A N 1
ATOM 2632 C CA . SER A 1 347 ? -5.070 2.035 -10.158 1.00 30.36 347 SER A CA 1
ATOM 2633 C C . SER A 1 347 ? -6.100 0.948 -10.429 1.00 30.36 347 SER A C 1
ATOM 2635 O O . SER A 1 347 ? -7.047 1.128 -11.190 1.00 30.36 347 SER A O 1
ATOM 2637 N N . SER A 1 348 ? -5.816 -0.231 -9.904 1.00 34.06 348 SER A N 1
ATOM 2638 C CA . SER A 1 348 ? -6.633 -1.432 -9.956 1.00 34.06 348 SER A CA 1
ATOM 2639 C C . SER A 1 348 ? -7.892 -1.240 -9.114 1.00 34.06 348 SER A C 1
ATOM 2641 O O . SER A 1 348 ? -7.922 -1.487 -7.918 1.00 34.06 348 SER A O 1
ATOM 2643 N N . ALA A 1 349 ? -8.975 -0.841 -9.770 1.00 26.42 349 ALA A N 1
ATOM 2644 C CA . ALA A 1 349 ? -10.325 -1.130 -9.314 1.00 26.42 349 ALA A CA 1
ATOM 2645 C C . ALA A 1 349 ? -11.093 -1.714 -10.506 1.00 26.42 349 ALA A C 1
ATOM 2647 O O . ALA A 1 349 ? -11.290 -1.028 -11.504 1.00 26.42 349 ALA A O 1
ATOM 2648 N N . GLY A 1 350 ? -11.508 -2.982 -10.417 1.00 29.08 350 GLY A N 1
ATOM 2649 C CA . GLY A 1 350 ? -12.537 -3.538 -11.307 1.00 29.08 350 GLY A CA 1
ATOM 2650 C C . GLY A 1 350 ? -12.263 -4.943 -11.872 1.00 29.08 350 GLY A C 1
ATOM 2651 O O . GLY A 1 350 ? -11.176 -5.184 -12.394 1.00 29.08 350 GLY A O 1
ATOM 2652 N N . PRO A 1 351 ? -13.230 -5.883 -11.785 1.00 40.28 351 PRO A N 1
ATOM 2653 C CA . PRO A 1 351 ? -13.004 -7.314 -11.968 1.00 40.28 351 PRO A CA 1
ATOM 2654 C C . PRO A 1 351 ? -13.147 -7.805 -13.418 1.00 40.28 351 PRO A C 1
ATOM 2656 O O . PRO A 1 351 ? -13.751 -7.175 -14.281 1.00 40.28 351 PRO A O 1
ATOM 2659 N N . SER A 1 352 ? -12.613 -9.010 -13.640 1.00 33.00 352 SER A N 1
ATOM 2660 C CA . SER A 1 352 ? -12.691 -9.794 -14.877 1.00 33.00 352 SER A CA 1
ATOM 2661 C C . SER A 1 352 ? -14.112 -9.906 -15.446 1.00 33.00 352 SER A C 1
ATOM 2663 O O . SER A 1 352 ? -14.973 -10.583 -14.884 1.00 33.00 352 SER A O 1
ATOM 2665 N N . GLY A 1 353 ? -14.313 -9.323 -16.629 1.00 28.19 353 GLY A N 1
ATOM 2666 C CA . GLY A 1 353 ? -15.430 -9.611 -17.524 1.00 28.19 353 GLY A CA 1
ATOM 2667 C C . GLY A 1 353 ? -15.115 -10.805 -18.428 1.00 28.19 353 GLY A C 1
ATOM 2668 O O . GLY A 1 353 ? -14.100 -10.840 -19.118 1.00 28.19 353 GLY A O 1
ATOM 2669 N N . SER A 1 354 ? -16.002 -11.797 -18.407 1.00 28.30 354 SER A N 1
ATOM 2670 C CA . SER A 1 354 ? -15.941 -13.024 -19.205 1.00 28.30 354 SER A CA 1
ATOM 2671 C C . SER A 1 354 ? -16.044 -12.761 -20.712 1.00 28.30 354 SER A C 1
ATOM 2673 O O . SER A 1 354 ? -16.965 -12.078 -21.156 1.00 28.30 354 SER A O 1
ATOM 2675 N N . ALA A 1 355 ? -15.198 -13.419 -21.510 1.00 28.02 355 ALA A N 1
ATOM 2676 C CA . ALA A 1 355 ? -15.438 -13.631 -22.936 1.00 28.02 355 ALA A CA 1
ATOM 2677 C C . ALA A 1 355 ? -15.714 -15.119 -23.203 1.00 28.02 355 ALA A C 1
ATOM 2679 O O . ALA A 1 355 ? -14.943 -16.002 -22.831 1.00 28.02 355 ALA A O 1
ATOM 2680 N N . SER A 1 356 ? -16.862 -15.374 -23.830 1.00 26.12 356 SER A N 1
ATOM 2681 C CA . SER A 1 356 ? -17.377 -16.690 -24.207 1.00 26.12 356 SER A CA 1
ATOM 2682 C C . SER A 1 356 ? -16.508 -17.382 -25.260 1.00 26.12 356 SER A C 1
ATOM 2684 O O . SER A 1 356 ? -16.228 -16.802 -26.306 1.00 26.12 356 SER A O 1
ATOM 2686 N N . ALA A 1 357 ? -16.216 -18.668 -25.058 1.00 26.97 357 ALA A N 1
ATOM 2687 C CA . ALA A 1 357 ? -15.941 -19.599 -26.148 1.00 26.97 357 ALA A CA 1
ATOM 2688 C C . ALA A 1 357 ? -16.576 -20.966 -25.845 1.00 26.97 357 ALA A C 1
ATOM 2690 O O . ALA A 1 357 ? -16.349 -21.588 -24.810 1.00 26.97 357 ALA A O 1
ATOM 2691 N N . THR A 1 358 ? -17.431 -21.388 -26.768 1.00 22.89 358 THR A N 1
ATOM 2692 C CA . THR A 1 358 ? -18.251 -22.599 -26.748 1.00 22.89 358 THR A CA 1
ATOM 2693 C C . THR A 1 358 ? -17.436 -23.864 -27.057 1.00 22.89 358 THR A C 1
ATOM 2695 O O . THR A 1 358 ? -16.631 -23.856 -27.980 1.00 22.89 358 THR A O 1
ATOM 2698 N N . ALA A 1 359 ? -17.785 -24.964 -26.366 1.00 25.19 359 ALA A N 1
ATOM 2699 C CA . ALA A 1 359 ? -17.501 -26.390 -26.640 1.00 25.19 359 ALA A CA 1
ATOM 2700 C C . ALA A 1 359 ? -16.033 -26.865 -26.493 1.00 25.19 359 ALA A C 1
ATOM 2702 O O . ALA A 1 359 ? -15.115 -26.347 -27.104 1.00 25.19 359 ALA A O 1
ATOM 2703 N N . THR A 1 360 ? -15.729 -27.946 -25.764 1.00 23.81 360 THR A N 1
ATOM 2704 C CA . THR A 1 360 ? -16.267 -29.300 -25.988 1.00 23.81 360 THR A CA 1
ATOM 2705 C C . THR A 1 360 ? -16.098 -30.185 -24.743 1.00 23.81 360 THR A C 1
ATOM 2707 O O . THR A 1 360 ? -15.101 -30.113 -24.034 1.00 23.81 360 THR A O 1
ATOM 2710 N N . ARG A 1 361 ? -17.100 -31.040 -24.498 1.00 30.33 361 ARG A N 1
ATOM 2711 C CA . ARG A 1 361 ? -17.179 -32.046 -23.426 1.00 30.33 361 ARG A CA 1
ATOM 2712 C C . ARG A 1 361 ? -16.037 -33.069 -23.453 1.00 30.33 361 ARG A C 1
ATOM 2714 O O . ARG A 1 361 ? -15.790 -33.672 -24.492 1.00 30.33 361 ARG A O 1
ATOM 2721 N N . SER A 1 362 ? -15.508 -33.383 -22.272 1.00 29.42 362 SER A N 1
ATOM 2722 C CA . SER A 1 362 ? -15.113 -34.715 -21.762 1.00 29.42 362 SER A CA 1
ATOM 2723 C C . SER A 1 362 ? -14.744 -34.485 -20.286 1.00 29.42 362 SER A C 1
ATOM 2725 O O . SER A 1 362 ? -13.887 -33.665 -20.012 1.00 29.42 362 SER A O 1
ATOM 2727 N N . GLY A 1 363 ? -15.399 -35.006 -19.252 1.00 27.56 363 GLY A N 1
ATOM 2728 C CA . GLY A 1 363 ? -16.028 -36.307 -19.102 1.00 27.56 363 GLY A CA 1
ATOM 2729 C C . GLY A 1 363 ? -15.174 -37.169 -18.171 1.00 27.56 363 GLY A C 1
ATOM 2730 O O . GLY A 1 363 ? -14.582 -38.121 -18.652 1.00 27.56 363 GLY A O 1
ATOM 2731 N N . ALA A 1 364 ? -15.087 -36.841 -16.875 1.00 28.75 364 ALA A N 1
ATOM 2732 C CA . ALA A 1 364 ? -14.741 -37.803 -15.821 1.00 28.75 364 ALA A CA 1
ATOM 2733 C C . ALA A 1 364 ? -15.055 -37.230 -14.430 1.00 28.75 364 ALA A C 1
ATOM 2735 O O . ALA A 1 364 ? -14.468 -36.251 -13.979 1.00 28.75 364 ALA A O 1
ATOM 2736 N N . SER A 1 365 ? -16.021 -37.871 -13.784 1.00 28.09 365 SER A N 1
ATOM 2737 C CA . SER A 1 365 ? -16.448 -37.689 -12.401 1.00 28.09 365 SER A CA 1
ATOM 2738 C C . SER A 1 365 ? -15.421 -38.302 -11.445 1.00 28.09 365 SER A C 1
ATOM 2740 O O . SER A 1 365 ? -14.980 -39.424 -11.683 1.00 28.09 365 SER A O 1
ATOM 2742 N N . ALA A 1 366 ? -15.103 -37.633 -10.336 1.00 28.67 366 ALA A N 1
ATOM 2743 C CA . ALA A 1 366 ? -14.494 -38.280 -9.176 1.00 28.67 366 ALA A CA 1
ATOM 2744 C C . ALA A 1 366 ? -15.092 -37.699 -7.891 1.00 28.67 366 ALA A C 1
ATOM 2746 O O . ALA A 1 366 ? -14.770 -36.603 -7.441 1.00 28.67 366 ALA A O 1
ATOM 2747 N N . THR A 1 367 ? -16.037 -38.465 -7.363 1.00 26.97 367 THR A N 1
ATOM 2748 C CA . THR A 1 367 ? -16.723 -38.292 -6.090 1.00 26.97 367 THR A CA 1
ATOM 2749 C C . THR A 1 367 ? -15.759 -38.571 -4.937 1.00 26.97 367 THR A C 1
ATOM 2751 O O . THR A 1 367 ? -14.942 -39.487 -5.001 1.00 26.97 367 THR A O 1
ATOM 2754 N N . ALA A 1 368 ? -15.885 -37.781 -3.874 1.00 25.88 368 ALA A N 1
ATOM 2755 C CA . ALA A 1 368 ? -15.287 -38.037 -2.573 1.00 25.88 368 ALA A CA 1
ATOM 2756 C C . ALA A 1 368 ? -15.762 -39.378 -1.989 1.00 25.88 368 ALA A C 1
ATOM 2758 O O . ALA A 1 368 ? -16.929 -39.714 -2.155 1.00 25.88 368 ALA A O 1
ATOM 2759 N N . SER A 1 369 ? -14.890 -40.087 -1.260 1.00 27.52 369 SER A N 1
ATOM 2760 C CA . SER A 1 369 ? -15.245 -40.721 0.021 1.00 27.52 369 SER A CA 1
ATOM 2761 C C . SER A 1 369 ? -14.094 -41.528 0.639 1.00 27.52 369 SER A C 1
ATOM 2763 O O . SER A 1 369 ? -13.604 -42.491 0.063 1.00 27.52 369 SER A O 1
ATOM 2765 N N . THR A 1 370 ? -13.711 -41.101 1.846 1.00 27.80 370 THR A N 1
ATOM 2766 C CA . THR A 1 370 ? -13.589 -41.891 3.091 1.00 27.80 370 THR A CA 1
ATOM 2767 C C . THR A 1 370 ? -13.052 -43.332 3.050 1.00 27.80 370 THR A C 1
ATOM 2769 O O . THR A 1 370 ? -13.695 -44.240 2.531 1.00 27.80 370 THR A O 1
ATOM 2772 N N . SER A 1 371 ? -11.949 -43.541 3.782 1.00 31.95 371 SER A N 1
ATOM 2773 C CA . SER A 1 371 ? -11.452 -44.815 4.343 1.00 31.95 371 SER A CA 1
ATOM 2774 C C . SER A 1 371 ? -12.518 -45.558 5.177 1.00 31.95 371 SER A C 1
ATOM 2776 O O . SER A 1 371 ? -13.458 -44.904 5.641 1.00 31.95 371 SER A O 1
ATOM 2778 N N . PRO A 1 372 ? -12.371 -46.880 5.462 1.00 41.53 372 PRO A N 1
ATOM 2779 C CA . PRO A 1 372 ? -11.558 -47.281 6.632 1.00 41.53 372 PRO A CA 1
ATOM 2780 C C . PRO A 1 372 ? -10.920 -48.711 6.630 1.00 41.53 372 PRO A C 1
ATOM 2782 O O . PRO A 1 372 ? -11.352 -49.610 5.922 1.00 41.53 372 PRO A O 1
ATOM 2785 N N . THR A 1 373 ? -9.965 -48.903 7.562 1.00 27.45 373 THR A N 1
ATOM 2786 C CA . THR A 1 373 ? -9.568 -50.131 8.327 1.00 27.45 373 THR A CA 1
ATOM 2787 C C . THR A 1 373 ? -9.018 -51.407 7.656 1.00 27.45 373 THR A C 1
ATOM 2789 O O . THR A 1 373 ? -9.667 -51.999 6.806 1.00 27.45 373 THR A O 1
ATOM 2792 N N . GLY A 1 374 ? -7.936 -51.965 8.239 1.00 27.98 374 GLY A N 1
ATOM 2793 C CA . GLY A 1 374 ? -7.728 -53.428 8.298 1.00 27.98 374 GLY A CA 1
ATOM 2794 C C . GLY A 1 374 ? -6.282 -53.948 8.289 1.00 27.98 374 GLY A C 1
ATOM 2795 O O . GLY A 1 374 ? -5.670 -54.055 7.241 1.00 27.98 374 GLY A O 1
ATOM 2796 N N . SER A 1 375 ? -5.789 -54.305 9.474 1.00 27.30 375 SER A N 1
ATOM 2797 C CA . SER A 1 375 ? -4.451 -54.740 9.918 1.00 27.30 375 SER A CA 1
ATOM 2798 C C . SER A 1 375 ? -3.807 -56.028 9.351 1.00 27.30 375 SER A C 1
ATOM 2800 O O . SER A 1 375 ? -4.485 -56.912 8.837 1.00 27.30 375 SER A O 1
ATOM 2802 N N . SER A 1 376 ? -2.521 -56.179 9.738 1.00 28.84 376 SER A N 1
ATOM 2803 C CA . SER A 1 376 ? -1.713 -57.398 10.026 1.00 28.84 376 SER A CA 1
ATOM 2804 C C . SER A 1 376 ? -0.786 -57.915 8.912 1.00 28.84 376 SER A C 1
ATOM 2806 O O . SER A 1 376 ? -1.143 -57.829 7.750 1.00 28.84 376 SER A O 1
ATOM 2808 N N . THR A 1 377 ? 0.395 -58.518 9.119 1.00 27.12 377 THR A N 1
ATOM 2809 C CA . THR A 1 377 ? 1.446 -58.615 10.166 1.00 27.12 377 THR A CA 1
ATOM 2810 C C . THR A 1 377 ? 2.596 -59.419 9.507 1.00 27.12 377 THR A C 1
ATOM 2812 O O . THR A 1 377 ? 2.314 -60.266 8.669 1.00 27.12 377 THR A O 1
ATOM 2815 N N . SER A 1 378 ? 3.847 -59.212 9.952 1.00 30.09 378 SER A N 1
ATOM 2816 C CA . SER A 1 378 ? 4.984 -60.170 10.034 1.00 30.09 378 SER A CA 1
ATOM 2817 C C . SER A 1 378 ? 6.229 -59.955 9.148 1.00 30.09 378 SER A C 1
ATOM 2819 O O . SER A 1 378 ? 6.212 -60.126 7.934 1.00 30.09 378 SER A O 1
ATOM 2821 N N . THR A 1 379 ? 7.315 -59.656 9.867 1.00 29.48 379 THR A N 1
ATOM 2822 C CA . THR A 1 379 ? 8.766 -59.605 9.587 1.00 29.48 379 THR A CA 1
ATOM 2823 C C . THR A 1 379 ? 9.374 -60.986 9.247 1.00 29.48 379 THR A C 1
ATOM 2825 O O . THR A 1 379 ? 8.696 -61.990 9.470 1.00 29.48 379 THR A O 1
ATOM 2828 N N . PRO A 1 380 ? 10.651 -61.090 8.791 1.00 43.84 380 PRO A N 1
ATOM 2829 C CA . PRO A 1 380 ? 11.760 -61.300 9.751 1.00 43.84 380 PRO A CA 1
ATOM 2830 C C . PRO A 1 380 ? 13.123 -60.607 9.457 1.00 43.84 380 PRO A C 1
ATOM 2832 O O . PRO A 1 380 ? 13.542 -60.486 8.314 1.00 43.84 380 PRO A O 1
ATOM 2835 N N . THR A 1 381 ? 13.813 -60.279 10.568 1.00 27.91 381 THR A N 1
ATOM 2836 C CA . THR A 1 381 ? 15.259 -60.494 10.877 1.00 27.91 381 THR A CA 1
ATOM 2837 C C . THR A 1 381 ? 16.324 -59.688 10.098 1.00 27.91 381 THR A C 1
ATOM 2839 O O . THR A 1 381 ? 16.520 -59.903 8.912 1.00 27.91 381 THR A O 1
ATOM 2842 N N . ALA A 1 382 ? 16.952 -58.650 10.688 1.00 31.61 382 ALA A N 1
ATOM 2843 C CA . ALA A 1 382 ? 18.124 -58.628 11.613 1.00 31.61 382 ALA A CA 1
ATOM 2844 C C . ALA A 1 382 ? 19.450 -59.076 10.942 1.00 31.61 382 ALA A C 1
ATOM 2846 O O . ALA A 1 382 ? 19.442 -60.022 10.172 1.00 31.61 382 ALA A O 1
ATOM 2847 N N . ALA A 1 383 ? 20.630 -58.483 11.163 1.00 30.50 383 ALA A N 1
ATOM 2848 C CA . ALA A 1 383 ? 21.181 -57.777 12.324 1.00 30.50 383 ALA A CA 1
ATOM 2849 C C . ALA A 1 383 ? 22.345 -56.842 11.872 1.00 30.50 383 ALA A C 1
ATOM 2851 O O . ALA A 1 383 ? 22.946 -57.100 10.835 1.00 30.50 383 ALA A O 1
ATOM 2852 N N . GLN A 1 384 ? 22.512 -55.660 12.494 1.00 30.98 384 GLN A N 1
ATOM 2853 C CA . GLN A 1 384 ? 23.561 -55.279 13.485 1.00 30.98 384 GLN A CA 1
ATOM 2854 C C . GLN A 1 384 ? 24.983 -55.140 12.894 1.00 30.98 384 GLN A C 1
ATOM 2856 O O . GLN A 1 384 ? 25.378 -55.925 12.052 1.00 30.98 384 GLN A O 1
ATOM 2861 N N . SER A 1 385 ? 25.809 -54.151 13.253 1.00 29.58 385 SER A N 1
ATOM 2862 C CA . SER A 1 385 ? 26.168 -53.665 14.601 1.00 29.58 385 SER A CA 1
ATOM 2863 C C . SER A 1 385 ? 26.957 -52.333 14.485 1.00 29.58 385 SER A C 1
ATOM 2865 O O . SER A 1 385 ? 27.797 -52.230 13.597 1.00 29.58 385 SER A O 1
ATOM 2867 N N . SER A 1 386 ? 26.576 -51.255 15.196 1.00 27.73 386 SER A N 1
ATOM 2868 C CA . SER A 1 386 ? 27.214 -50.665 16.414 1.00 27.73 386 SER A CA 1
ATOM 2869 C C . SER A 1 386 ? 28.645 -50.113 16.216 1.00 27.73 386 SER A C 1
ATOM 2871 O O . SER A 1 386 ? 29.448 -50.766 15.572 1.00 27.73 386 SER A O 1
ATOM 2873 N N . SER A 1 387 ? 29.082 -48.970 16.762 1.00 30.92 387 SER A N 1
ATOM 2874 C CA . SER A 1 387 ? 28.904 -48.469 18.138 1.00 30.92 387 SER A CA 1
ATOM 2875 C C . SER A 1 387 ? 29.463 -47.037 18.318 1.00 30.92 387 SER A C 1
ATOM 2877 O O . SER A 1 387 ? 30.508 -46.721 17.755 1.00 30.92 387 SER A O 1
ATOM 2879 N N . SER A 1 388 ? 28.833 -46.235 19.189 1.00 30.89 388 SER A N 1
ATOM 2880 C CA . SER A 1 388 ? 29.428 -45.067 19.883 1.00 30.89 388 SER A CA 1
ATOM 2881 C C . SER A 1 388 ? 30.386 -45.496 21.010 1.00 30.89 388 SER A C 1
ATOM 2883 O O . SER A 1 388 ? 30.370 -46.665 21.403 1.00 30.89 388 SER A O 1
ATOM 2885 N N . PRO A 1 389 ? 31.156 -44.558 21.602 1.00 39.78 389 PRO A N 1
ATOM 2886 C CA . PRO A 1 389 ? 30.856 -44.204 23.002 1.00 39.78 389 PRO A CA 1
ATOM 2887 C C . PRO A 1 389 ? 31.102 -42.726 23.397 1.00 39.78 389 PRO A C 1
ATOM 2889 O O . PRO A 1 389 ? 31.907 -42.018 22.800 1.00 39.78 389 PRO A O 1
ATOM 2892 N N . SER A 1 390 ? 30.416 -42.301 24.466 1.00 30.22 390 SER A N 1
ATOM 2893 C CA . SER A 1 390 ? 30.644 -41.072 25.249 1.00 30.22 390 SER A CA 1
ATOM 2894 C C . SER A 1 390 ? 31.840 -41.184 26.203 1.00 30.22 390 SER A C 1
ATOM 2896 O O . SER A 1 390 ? 32.059 -42.266 26.748 1.00 30.22 390 SER A O 1
ATOM 2898 N N . GLN A 1 391 ? 32.487 -40.049 26.520 1.00 30.14 391 GLN A N 1
ATOM 2899 C CA . GLN A 1 391 ? 32.852 -39.615 27.890 1.00 30.14 391 GLN A CA 1
ATOM 2900 C C . GLN A 1 391 ? 33.553 -38.231 27.908 1.00 30.14 391 GLN A C 1
ATOM 2902 O O . GLN A 1 391 ? 34.459 -37.978 27.122 1.00 30.14 391 GLN A O 1
ATOM 2907 N N . THR A 1 392 ? 33.138 -37.360 28.834 1.00 32.06 392 THR A N 1
ATOM 2908 C CA . THR A 1 392 ? 33.887 -36.239 29.462 1.00 32.06 392 THR A CA 1
ATOM 2909 C C . THR A 1 392 ? 34.601 -36.771 30.728 1.00 32.06 392 THR A C 1
ATOM 2911 O O . THR A 1 392 ? 34.127 -37.798 31.227 1.00 32.06 392 THR A O 1
ATOM 2914 N N . PRO A 1 393 ? 35.706 -36.179 31.271 1.00 39.19 393 PRO A N 1
ATOM 2915 C CA . PRO A 1 393 ? 35.685 -34.889 32.010 1.00 39.19 393 PRO A CA 1
ATOM 2916 C C . PRO A 1 393 ? 36.989 -34.024 32.045 1.00 39.19 393 PRO A C 1
ATOM 2918 O O . PRO A 1 393 ? 38.069 -34.489 31.710 1.00 39.19 393 PRO A O 1
ATOM 2921 N N . ASN A 1 394 ? 36.814 -32.765 32.495 1.00 32.06 394 ASN A N 1
ATOM 2922 C CA . ASN A 1 394 ? 37.691 -31.809 33.223 1.00 32.06 394 ASN A CA 1
ATOM 2923 C C . ASN A 1 394 ? 39.213 -31.709 32.948 1.00 32.06 394 ASN A C 1
ATOM 2925 O O . ASN A 1 394 ? 39.941 -32.669 33.146 1.00 32.06 394 ASN A O 1
ATOM 2929 N N . ASP A 1 395 ? 39.723 -30.491 32.692 1.00 28.39 395 ASP A N 1
ATOM 2930 C CA . ASP A 1 395 ? 40.437 -29.689 33.712 1.00 28.39 395 ASP A CA 1
ATOM 2931 C C . ASP A 1 395 ? 40.905 -28.306 33.206 1.00 28.39 395 ASP A C 1
ATOM 2933 O O . ASP A 1 395 ? 41.045 -28.039 32.014 1.00 28.39 395 ASP A O 1
ATOM 2937 N N . ALA A 1 396 ? 41.076 -27.411 34.179 1.00 29.20 396 ALA A N 1
ATOM 2938 C CA . ALA A 1 396 ? 41.298 -25.972 34.104 1.00 29.20 396 ALA A CA 1
ATOM 2939 C C . ALA A 1 396 ? 42.728 -25.533 33.737 1.00 29.20 396 ALA A C 1
ATOM 2941 O O . ALA A 1 396 ? 43.678 -26.200 34.123 1.00 29.20 396 ALA A O 1
ATOM 2942 N N . VAL A 1 397 ? 42.880 -24.315 33.185 1.00 29.81 397 VAL A N 1
ATOM 2943 C CA . VAL A 1 397 ? 43.949 -23.356 33.554 1.00 29.81 397 VAL A CA 1
ATOM 2944 C C . VAL A 1 397 ? 43.434 -21.918 33.393 1.00 29.81 397 VAL A C 1
ATOM 2946 O O . VAL A 1 397 ? 42.944 -21.528 32.337 1.00 29.81 397 VAL A O 1
ATOM 2949 N N . SER A 1 398 ? 43.575 -21.128 34.461 1.00 28.25 398 SER A N 1
ATOM 2950 C CA . SER A 1 398 ? 43.341 -19.683 34.512 1.00 28.25 398 SER A CA 1
ATOM 2951 C C . SER A 1 398 ? 44.560 -18.894 34.025 1.00 28.25 398 SER A C 1
ATOM 2953 O O . SER A 1 398 ? 45.681 -19.271 34.367 1.00 28.25 398 SER A O 1
ATOM 2955 N N . VAL A 1 399 ? 44.360 -17.727 33.405 1.00 30.69 399 VAL A N 1
ATOM 2956 C CA . VAL A 1 399 ? 45.321 -16.614 33.508 1.00 30.69 399 VAL A CA 1
ATOM 2957 C C . VAL A 1 399 ? 44.572 -15.320 33.814 1.00 30.69 399 VAL A C 1
ATOM 2959 O O . VAL A 1 399 ? 43.572 -14.974 33.193 1.00 30.69 399 VAL A O 1
ATOM 2962 N N . THR A 1 400 ? 45.095 -14.643 34.828 1.00 31.08 400 THR A N 1
ATOM 2963 C CA . THR A 1 400 ? 44.549 -13.511 35.566 1.00 31.08 400 THR A CA 1
ATOM 2964 C C . THR A 1 400 ? 45.220 -12.201 35.137 1.00 31.08 400 THR A C 1
ATOM 2966 O O . THR A 1 400 ? 46.434 -12.157 34.979 1.00 31.08 400 THR A O 1
ATOM 2969 N N . ALA A 1 401 ? 44.400 -11.143 35.079 1.00 29.64 401 ALA A N 1
ATOM 2970 C CA . ALA A 1 401 ? 44.662 -9.720 35.357 1.00 29.64 401 ALA A CA 1
ATOM 2971 C C . ALA A 1 401 ? 45.657 -8.896 34.507 1.00 29.64 401 ALA A C 1
ATOM 2973 O O . ALA A 1 401 ? 46.856 -9.150 34.476 1.00 29.64 401 ALA A O 1
ATOM 2974 N N . LYS A 1 402 ? 45.197 -7.700 34.101 1.00 27.75 402 LYS A N 1
ATOM 2975 C CA . LYS A 1 402 ? 45.478 -6.478 34.883 1.00 27.75 402 LYS A CA 1
ATOM 2976 C C . LYS A 1 402 ? 44.510 -5.334 34.577 1.00 27.75 402 LYS A C 1
ATOM 2978 O O . LYS A 1 402 ? 44.327 -4.931 33.437 1.00 27.75 402 LYS A O 1
ATOM 2983 N N . ALA A 1 403 ? 43.944 -4.810 35.659 1.00 30.64 403 ALA A N 1
ATOM 2984 C CA . ALA A 1 403 ? 43.260 -3.535 35.747 1.00 30.64 403 ALA A CA 1
ATOM 2985 C C . ALA A 1 403 ? 44.269 -2.395 35.971 1.00 30.64 403 ALA A C 1
ATOM 2987 O O . ALA A 1 403 ? 45.287 -2.576 36.642 1.00 30.64 403 ALA A O 1
ATOM 2988 N N . SER A 1 404 ? 43.954 -1.215 35.446 1.00 34.16 404 SER A N 1
ATOM 2989 C CA . SER A 1 404 ? 44.404 0.123 35.867 1.00 34.16 404 SER A CA 1
ATOM 2990 C C . SER A 1 404 ? 43.395 1.078 35.206 1.00 34.16 404 SER A C 1
ATOM 2992 O O . SER A 1 404 ? 43.234 1.013 33.998 1.00 34.16 404 SER A O 1
ATOM 2994 N N . GLY A 1 405 ? 42.564 1.872 35.877 1.00 28.38 405 GLY A N 1
ATOM 2995 C CA . GLY A 1 405 ? 42.732 2.540 37.158 1.00 28.38 405 GLY A CA 1
ATOM 2996 C C . GLY A 1 405 ? 43.273 3.945 36.907 1.00 28.38 405 GLY A C 1
ATOM 2997 O O . GLY A 1 405 ? 44.484 4.123 36.916 1.00 28.38 405 GLY A O 1
ATOM 2998 N N . LEU A 1 406 ? 42.393 4.926 36.676 1.00 31.23 406 LEU A N 1
ATOM 2999 C CA . LEU A 1 406 ? 42.700 6.344 3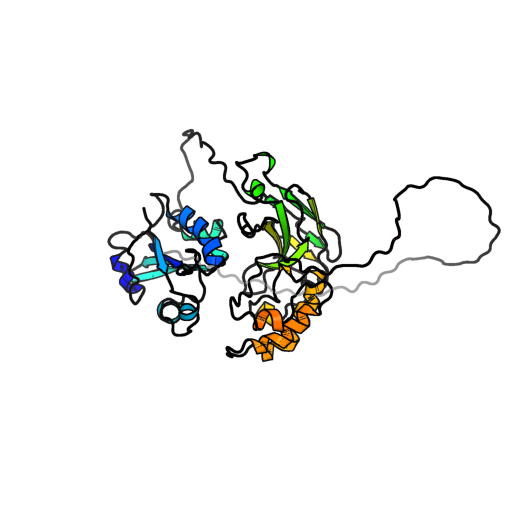6.879 1.00 31.23 406 LEU A CA 1
ATOM 3000 C C . LEU A 1 406 ? 41.426 7.140 37.182 1.00 31.23 406 LEU A C 1
ATOM 3002 O O . LEU A 1 406 ? 40.328 6.809 36.745 1.00 31.23 406 LEU A O 1
ATOM 3006 N N . VAL A 1 407 ? 41.627 8.121 38.051 1.00 30.70 407 VAL A N 1
ATOM 3007 C CA . VAL A 1 407 ? 40.713 8.666 39.053 1.00 30.70 407 VAL A CA 1
ATOM 3008 C C . VAL A 1 407 ? 40.210 10.057 38.651 1.00 30.70 407 VAL A C 1
ATOM 3010 O O . VAL A 1 407 ? 40.920 10.822 38.010 1.00 30.70 407 VAL A O 1
ATOM 3013 N N . PHE A 1 408 ? 38.982 10.334 39.096 1.00 29.47 408 PHE A N 1
ATOM 3014 C CA . PHE A 1 408 ? 38.275 11.601 39.319 1.00 29.47 408 PHE A CA 1
ATOM 3015 C C . PHE A 1 408 ? 39.018 12.951 39.218 1.00 29.47 408 PHE A C 1
ATOM 3017 O O . PHE A 1 408 ? 39.980 13.208 39.937 1.00 29.47 408 PHE A O 1
ATOM 3024 N N . ALA A 1 409 ? 38.363 13.882 38.516 1.00 29.52 409 ALA A N 1
ATOM 3025 C CA . ALA A 1 409 ? 38.059 15.262 38.935 1.00 29.52 409 ALA A CA 1
ATOM 3026 C C . ALA A 1 409 ? 36.799 15.684 38.134 1.00 29.52 409 ALA A C 1
ATOM 3028 O O . ALA A 1 409 ? 36.749 15.439 36.938 1.00 29.52 409 ALA A O 1
ATOM 3029 N N . GLY A 1 410 ? 35.691 16.214 38.656 1.00 25.80 410 GLY A N 1
ATOM 3030 C CA . GLY A 1 410 ? 35.482 16.995 39.864 1.00 25.80 410 GLY A CA 1
ATOM 3031 C C . GLY A 1 410 ? 35.431 18.489 39.529 1.00 25.80 410 GLY A C 1
ATOM 3032 O O . GLY A 1 410 ? 36.393 19.182 39.828 1.00 25.80 410 GLY A O 1
ATOM 3033 N N . LEU A 1 411 ? 34.335 18.993 38.940 1.00 26.48 411 LEU A N 1
ATOM 3034 C CA . LEU A 1 411 ? 33.956 20.405 39.089 1.00 26.48 411 LEU A CA 1
ATOM 3035 C C . LEU A 1 411 ? 32.448 20.613 38.885 1.00 26.48 411 LEU A C 1
ATOM 3037 O O . LEU A 1 411 ? 31.909 20.406 37.802 1.00 26.48 411 LEU A O 1
ATOM 3041 N N . ALA A 1 412 ? 31.787 21.030 39.961 1.00 28.00 412 ALA A N 1
ATOM 3042 C CA . ALA A 1 412 ? 30.444 21.584 39.969 1.00 28.00 412 ALA A CA 1
ATOM 3043 C C . ALA A 1 412 ? 30.530 23.101 39.774 1.00 28.00 412 ALA A C 1
ATOM 3045 O O . ALA A 1 412 ? 31.318 23.733 40.472 1.00 28.00 412 ALA A O 1
ATOM 3046 N N . ILE A 1 413 ? 29.683 23.684 38.920 1.00 31.80 413 ILE A N 1
ATOM 3047 C CA . ILE A 1 413 ? 29.223 25.074 39.061 1.00 31.80 413 ILE A CA 1
ATOM 3048 C C . ILE A 1 413 ? 27.747 25.118 38.655 1.00 31.80 413 ILE A C 1
ATOM 3050 O O . ILE A 1 413 ? 27.390 24.864 37.509 1.00 31.80 413 ILE A O 1
ATOM 3054 N N . ALA A 1 414 ? 26.902 25.427 39.634 1.00 30.84 414 ALA A N 1
ATOM 3055 C CA . ALA A 1 414 ? 25.543 25.908 39.446 1.00 30.84 414 ALA A CA 1
ATOM 3056 C C . ALA A 1 414 ? 25.578 27.401 39.091 1.00 30.84 414 ALA A C 1
ATOM 3058 O O . ALA A 1 414 ? 26.381 28.112 39.684 1.00 30.84 414 ALA A O 1
ATOM 3059 N N . PHE A 1 415 ? 24.680 27.880 38.227 1.00 28.27 415 PHE A N 1
ATOM 3060 C CA . PHE A 1 415 ? 24.068 29.207 38.368 1.00 28.27 415 PHE A CA 1
ATOM 3061 C C . PHE A 1 415 ? 22.731 29.269 37.618 1.00 28.27 415 PHE A C 1
ATOM 3063 O O . PHE A 1 415 ? 22.620 28.856 36.468 1.00 28.27 415 PHE A O 1
ATOM 3070 N N . SER A 1 416 ? 21.733 29.763 38.345 1.00 29.06 416 SER A N 1
ATOM 3071 C CA . SER A 1 416 ? 20.371 30.098 37.931 1.00 29.06 416 SER A CA 1
ATOM 3072 C C . SER A 1 416 ? 20.299 31.447 37.190 1.00 29.06 416 SER A C 1
ATOM 3074 O O . SER A 1 416 ? 21.294 32.168 37.151 1.00 29.06 416 SER A O 1
ATOM 3076 N N . PHE A 1 417 ? 19.069 31.806 36.779 1.00 31.39 417 PHE A N 1
ATOM 3077 C CA . PHE A 1 417 ? 18.579 33.055 36.155 1.00 31.39 417 PHE A CA 1
ATOM 3078 C C . PHE A 1 417 ? 18.716 33.047 34.620 1.00 31.39 417 PHE A C 1
ATOM 3080 O O . PHE A 1 417 ? 19.802 32.815 34.110 1.00 31.39 417 PHE A O 1
ATOM 3087 N N . LEU A 1 418 ? 17.668 33.233 33.812 1.00 36.28 418 LEU A N 1
ATOM 3088 C CA . LEU A 1 418 ? 16.397 33.964 33.944 1.00 36.28 418 LEU A CA 1
ATOM 3089 C C . LEU A 1 418 ? 15.288 33.281 33.131 1.00 36.28 418 LEU A C 1
ATOM 3091 O O . LEU A 1 418 ? 15.638 32.650 32.108 1.00 36.28 418 LEU A O 1
#

Secondary structure (DSSP, 8-state):
--EETT----SSGGGGGGTSTT----EEEEEEPPBPTTTSSBS-HHHHHHHHHHHHHH-STTSPPEEEEE---HHHHT-TT-HHHHHS---SSSEEEEEEEETTEEEEEEEEEGGGGT-HHHHHHHHS-GGGSS---S---------------SSSEEE--SEEETTSEEEEEEE--GGGGGG-SGGG-SEEEEEEEE--TTS--EEEEEEEEEEETT--EEEEE--TTTSEEEEEEEEEEEEE-SSTTS------EE---EEEEEEE----HHHHTT--SS-TTT-BGGGHHHHHHHHHHTHHHHSSS---GGGGHHHHHHHHTSTT-----HHHHHH-TT----------------------------------------------------------------------------